Protein 5VAK (pdb70)

Structure (mmCIF, N/CA/C/O backbone):
data_5VAK
#
_entry.id   5VAK
#
_cell.length_a   229.427
_cell.length_b   49.346
_cell.length_c   54.306
_cell.angle_alpha   90.000
_cell.angle_beta   100.220
_cell.angle_gamma   90.000
#
_symmetry.space_group_name_H-M   'C 1 2 1'
#
loop_
_entity.id
_entity.type
_entity.pdbx_description
1 polymer Beta-klotho
2 polymer Nb914
3 branched 2-acetamido-2-deoxy-beta-D-glucopyranose-(1-4)-2-acetamido-2-deoxy-beta-D-glucopyranose
4 non-polymer 2-acetamido-2-deoxy-beta-D-glucopyranose
5 water water
#
loop_
_atom_site.group_PDB
_atom_site.id
_atom_site.type_symbol
_atom_site.label_atom_id
_atom_site.label_alt_id
_atom_site.label_comp_id
_atom_site.label_asym_id
_atom_site.label_entity_id
_atom_site.label_seq_id
_atom_site.pdbx_PDB_ins_code
_atom_site.Cartn_x
_atom_site.Cartn_y
_atom_site.Cartn_z
_atom_site.occupancy
_atom_site.B_iso_or_equiv
_atom_site.auth_seq_id
_atom_site.auth_comp_id
_atom_site.auth_asym_id
_atom_site.auth_atom_id
_atom_site.pdbx_PDB_model_num
ATOM 1 N N . PHE A 1 24 ? -39.533 -36.009 -14.378 1.00 34.39 53 PHE A N 1
ATOM 2 C CA . PHE A 1 24 ? -40.344 -36.837 -13.492 1.00 33.98 53 PHE A CA 1
ATOM 3 C C . PHE A 1 24 ? -39.489 -37.912 -12.822 1.00 33.17 53 PHE A C 1
ATOM 4 O O . PHE A 1 24 ? -38.366 -38.177 -13.259 1.00 31.49 53 PHE A O 1
ATOM 12 N N . SER A 1 25 ? -40.033 -38.504 -11.756 1.00 33.12 54 SER A N 1
ATOM 13 C CA . SER A 1 25 ? -39.323 -39.499 -10.954 1.00 35.78 54 SER A CA 1
ATOM 14 C C . SER A 1 25 ? -38.736 -40.596 -11.837 1.00 35.95 54 SER A C 1
ATOM 15 O O . SER A 1 25 ? -39.461 -41.258 -12.585 1.00 39.28 54 SER A O 1
ATOM 18 N N . GLY A 1 26 ? -37.408 -40.759 -11.782 1.00 31.79 55 GLY A N 1
ATOM 19 C CA . GLY A 1 26 ? -36.703 -41.757 -12.560 1.00 33.46 55 GLY A CA 1
ATOM 20 C C . GLY A 1 26 ? -36.060 -41.255 -13.842 1.00 32.76 55 GLY A C 1
ATOM 21 O O . GLY A 1 26 ? -35.159 -41.925 -14.364 1.00 32.97 55 GLY A O 1
ATOM 22 N N . ASP A 1 27 ? -36.494 -40.102 -14.368 1.00 31.92 56 ASP A N 1
ATOM 23 C CA . ASP A 1 27 ? -35.979 -39.615 -15.649 1.00 32.56 56 ASP A CA 1
ATOM 24 C C . ASP A 1 27 ? -34.492 -39.278 -15.605 1.00 29.96 56 ASP A C 1
ATOM 25 O O . ASP A 1 27 ? -33.836 -39.282 -16.656 1.00 31.67 56 ASP A O 1
ATOM 30 N N . GLY A 1 28 ? -33.946 -38.979 -14.422 1.00 31.25 57 GLY A N 1
ATOM 31 C CA . GLY A 1 28 ? -32.532 -38.655 -14.323 1.00 27.54 57 GLY A CA 1
ATOM 32 C C . GLY A 1 28 ? -31.607 -39.795 -14.698 1.00 27.97 57 GLY A C 1
ATOM 33 O O . GLY A 1 28 ? -30.441 -39.551 -15.029 1.00 29.74 57 GLY A O 1
ATOM 34 N N . ARG A 1 29 ? -32.100 -41.038 -14.655 1.00 30.32 58 ARG A N 1
ATOM 35 C CA . ARG A 1 29 ? -31.271 -42.191 -15.001 1.00 28.88 58 ARG A CA 1
ATOM 36 C C . ARG A 1 29 ? -30.677 -42.067 -16.399 1.00 34.85 58 ARG A C 1
ATOM 37 O O . ARG A 1 29 ? -29.603 -42.619 -16.670 1.00 33.62 58 ARG A O 1
ATOM 45 N N . ALA A 1 30 ? -31.347 -41.331 -17.291 1.00 34.63 59 ALA A N 1
ATOM 46 C CA . ALA A 1 30 ? -30.867 -41.169 -18.658 1.00 32.82 59 ALA A CA 1
ATOM 47 C C . ALA A 1 30 ? -29.510 -40.482 -18.736 1.00 36.83 59 ALA A C 1
ATOM 48 O O . ALA A 1 30 ? -28.812 -40.636 -19.745 1.00 38.84 59 ALA A O 1
ATOM 50 N N . ILE A 1 31 ? -29.115 -39.727 -17.704 1.00 34.64 60 ILE A N 1
ATOM 51 C CA . ILE A 1 31 ? -27.865 -38.972 -17.781 1.00 35.11 60 ILE A CA 1
ATOM 52 C C . ILE A 1 31 ? -26.665 -39.901 -17.924 1.00 33.40 60 ILE A C 1
ATOM 53 O O . ILE A 1 31 ? -25.651 -39.527 -18.530 1.00 36.42 60 ILE A O 1
ATOM 58 N N . TRP A 1 32 ? -26.754 -41.118 -17.377 1.00 33.76 61 TRP A N 1
ATOM 59 C CA . TRP A 1 32 ? -25.677 -42.097 -17.447 1.00 36.62 61 TRP A CA 1
ATOM 60 C C . TRP A 1 32 ? -25.699 -42.892 -18.757 1.00 42.80 61 TRP A C 1
ATOM 61 O O . TRP A 1 32 ? -25.153 -44.006 -18.814 1.00 44.69 61 TRP A O 1
ATOM 72 N N . SER A 1 33 ? -26.299 -42.328 -19.809 1.00 45.75 62 SER A N 1
ATOM 73 C CA . SER A 1 33 ? -26.339 -42.906 -21.160 1.00 46.08 62 SER A CA 1
ATOM 74 C C . SER A 1 33 ? -26.977 -44.288 -21.156 1.00 47.70 62 SER A C 1
ATOM 75 O O . SER A 1 33 ? -28.170 -44.428 -20.883 1.00 48.32 62 SER A O 1
ATOM 78 N N . PHE A 1 47 ? -11.984 -24.638 -22.132 1.00 44.75 76 PHE A N 1
ATOM 79 C CA . PHE A 1 47 ? -13.077 -23.767 -21.713 1.00 35.41 76 PHE A CA 1
ATOM 80 C C . PHE A 1 47 ? -13.773 -23.136 -22.893 1.00 28.00 76 PHE A C 1
ATOM 81 O O . PHE A 1 47 ? -13.287 -22.167 -23.492 1.00 28.75 76 PHE A O 1
ATOM 89 N N . LEU A 1 48 ? -14.934 -23.697 -23.214 1.00 26.64 77 LEU A N 1
ATOM 90 C CA . LEU A 1 48 ? -15.675 -23.273 -24.392 1.00 28.57 77 LEU A CA 1
ATOM 91 C C . LEU A 1 48 ? -16.394 -21.952 -24.178 1.00 25.15 77 LEU A C 1
ATOM 92 O O . LEU A 1 48 ? -16.757 -21.294 -25.159 1.00 25.77 77 LEU A O 1
ATOM 97 N N . TYR A 1 49 ? -16.614 -21.564 -22.915 1.00 22.63 78 TYR A N 1
ATOM 98 C CA . TYR A 1 49 ? -17.398 -20.394 -22.560 1.00 23.25 78 TYR A CA 1
ATOM 99 C C . TYR A 1 49 ? -16.667 -19.592 -21.502 1.00 24.17 78 TYR A C 1
ATOM 100 O O . TYR A 1 49 ? -16.079 -20.169 -20.584 1.00 25.94 78 TYR A O 1
ATOM 109 N N . ASP A 1 50 ? -16.713 -18.267 -21.624 1.00 21.91 79 ASP A N 1
ATOM 110 C CA . ASP A 1 50 ? -16.144 -17.384 -20.611 1.00 22.58 79 ASP A CA 1
ATOM 111 C C . ASP A 1 50 ? -17.206 -16.675 -19.789 1.00 24.12 79 ASP A C 1
ATOM 112 O O . ASP A 1 50 ? -17.114 -16.633 -18.555 1.00 24.69 79 ASP A O 1
ATOM 117 N N . THR A 1 51 ? -18.228 -16.128 -20.441 1.00 20.16 80 THR A N 1
ATOM 118 C CA . THR A 1 51 ? -19.109 -15.154 -19.815 1.00 21.21 80 THR A CA 1
ATOM 119 C C . THR A 1 51 ? -20.471 -15.762 -19.513 1.00 20.24 80 THR A C 1
ATOM 120 O O . THR A 1 51 ? -21.051 -16.461 -20.349 1.00 20.27 80 THR A O 1
ATOM 124 N N . PHE A 1 52 ? -20.973 -15.485 -18.309 1.00 18.46 81 PHE A N 1
ATOM 125 C CA . PHE A 1 52 ? -22.275 -15.950 -17.865 1.00 21.14 81 PHE A CA 1
ATOM 126 C C . PHE A 1 52 ? -23.393 -15.127 -18.500 1.00 21.06 81 PHE A C 1
ATOM 127 O O . PHE A 1 52 ? -23.149 -14.083 -19.121 1.00 20.94 81 PHE A O 1
ATOM 135 N N . PRO A 1 53 ? -24.646 -15.578 -18.381 1.00 20.51 82 PRO A N 1
ATOM 136 C CA . PRO A 1 53 ? -25.758 -14.768 -18.895 1.00 24.87 82 PRO A CA 1
ATOM 137 C C . PRO A 1 53 ? -25.749 -13.366 -18.305 1.00 23.44 82 PRO A C 1
ATOM 138 O O . PRO A 1 53 ? -25.284 -13.140 -17.186 1.00 20.92 82 PRO A O 1
ATOM 142 N N . LYS A 1 54 ? -26.245 -12.412 -19.088 1.00 25.74 83 LYS A N 1
ATOM 143 C CA . LYS A 1 54 ? -26.215 -11.023 -18.643 1.00 27.96 83 LYS A CA 1
ATOM 144 C C . LYS A 1 54 ? -26.931 -10.884 -17.304 1.00 22.76 83 LYS A C 1
ATOM 145 O O . LYS A 1 54 ? -28.005 -11.449 -17.096 1.00 24.19 83 LYS A O 1
ATOM 151 N N . ASN A 1 55 ? -26.285 -10.185 -16.374 1.00 23.98 84 ASN A N 1
ATOM 152 C CA . ASN A 1 55 ? -26.861 -9.902 -15.052 1.00 26.14 84 ASN A CA 1
ATOM 153 C C . ASN A 1 55 ? -27.136 -11.175 -14.237 1.00 24.64 84 ASN A C 1
ATOM 154 O O . ASN A 1 55 ? -28.031 -11.208 -13.380 1.00 26.87 84 ASN A O 1
ATOM 159 N N . PHE A 1 56 ? -26.348 -12.226 -14.484 1.00 22.80 85 PHE A N 1
ATOM 160 C CA . PHE A 1 56 ? -26.287 -13.385 -13.595 1.00 22.34 85 PHE A CA 1
ATOM 161 C C . PHE A 1 56 ? -26.112 -12.921 -12.147 1.00 19.26 85 PHE A C 1
ATOM 162 O O . PHE A 1 56 ? -25.497 -11.884 -11.881 1.00 23.13 85 PHE A O 1
ATOM 170 N N . PHE A 1 57 ? -26.668 -13.700 -11.212 1.00 18.17 86 PHE A N 1
ATOM 171 C CA . PHE A 1 57 ? -26.841 -13.318 -9.801 1.00 18.10 86 PHE A CA 1
ATOM 172 C C . PHE A 1 57 ? -25.708 -13.949 -8.985 1.00 16.78 86 PHE A C 1
ATOM 173 O O . PHE A 1 57 ? -25.756 -15.140 -8.662 1.00 18.85 86 PHE A O 1
ATOM 181 N N . TRP A 1 58 ? -24.701 -13.149 -8.635 1.00 16.44 87 TRP A N 1
ATOM 182 C CA . TRP A 1 58 ? -23.507 -13.629 -7.935 1.00 16.18 87 TRP A CA 1
ATOM 183 C C . TRP A 1 58 ? -23.613 -13.395 -6.434 1.00 17.14 87 TRP A C 1
ATOM 184 O O . TRP A 1 58 ? -23.931 -12.281 -6.002 1.00 18.64 87 TRP A O 1
ATOM 195 N N . GLY A 1 59 ? -23.287 -14.419 -5.644 1.00 16.37 88 GLY A N 1
ATOM 196 C CA . GLY A 1 59 ? -23.380 -14.263 -4.196 1.00 16.06 88 GLY A CA 1
ATOM 197 C C . GLY A 1 59 ? -22.382 -15.064 -3.386 1.00 17.50 88 GLY A C 1
ATOM 198 O O . GLY A 1 59 ? -21.449 -15.664 -3.929 1.00 18.03 88 GLY A O 1
ATOM 199 N N . ILE A 1 60 ? -22.599 -15.104 -2.070 1.00 16.05 89 ILE A N 1
ATOM 200 C CA . ILE A 1 60 ? -21.683 -15.764 -1.151 1.00 15.32 89 ILE A CA 1
ATOM 201 C C . ILE A 1 60 ? -22.483 -16.016 0.118 1.00 17.05 89 ILE A C 1
ATOM 202 O O . ILE A 1 60 ? -23.487 -15.351 0.367 1.00 16.09 89 ILE A O 1
ATOM 207 N N . GLY A 1 61 ? -22.072 -17.016 0.902 1.00 16.39 90 GLY A N 1
ATOM 208 C CA . GLY A 1 61 ? -22.893 -17.452 2.021 1.00 13.46 90 GLY A CA 1
ATOM 209 C C . GLY A 1 61 ? -22.107 -17.791 3.274 1.00 16.48 90 GLY A C 1
ATOM 210 O O . GLY A 1 61 ? -20.908 -18.073 3.239 1.00 16.36 90 GLY A O 1
ATOM 211 N N . THR A 1 62 ? -22.825 -17.746 4.395 1.00 15.20 91 THR A N 1
ATOM 212 C CA . THR A 1 62 ? -22.367 -18.251 5.690 1.00 17.88 91 THR A CA 1
ATOM 213 C C . THR A 1 62 ? -23.529 -18.938 6.392 1.00 16.08 91 THR A C 1
ATOM 214 O O . THR A 1 62 ? -24.697 -18.791 6.005 1.00 16.87 91 THR A O 1
ATOM 218 N N . GLY A 1 63 ? -23.190 -19.692 7.440 1.00 15.61 92 GLY A N 1
ATOM 219 C CA . GLY A 1 63 ? -24.164 -20.148 8.424 1.00 18.65 92 GLY A CA 1
ATOM 220 C C . GLY A 1 63 ? -23.839 -19.607 9.806 1.00 17.70 92 GLY A C 1
ATOM 221 O O . GLY A 1 63 ? -22.679 -19.385 10.145 1.00 18.14 92 GLY A O 1
ATOM 222 N N . ALA A 1 64 ? -24.884 -19.416 10.616 1.00 16.60 93 ALA A N 1
ATOM 223 C CA . ALA A 1 64 ? -24.729 -18.698 11.882 1.00 17.09 93 ALA A CA 1
ATOM 224 C C . ALA A 1 64 ? -23.771 -19.405 12.834 1.00 15.89 93 ALA A C 1
ATOM 225 O O . ALA A 1 64 ? -22.895 -18.769 13.430 1.00 17.70 93 ALA A O 1
ATOM 227 N N . LEU A 1 65 ? -23.962 -20.709 13.050 1.00 19.20 94 LEU A N 1
ATOM 228 C CA . LEU A 1 65 ? -23.090 -21.422 13.980 1.00 20.34 94 LEU A CA 1
ATOM 229 C C . LEU A 1 65 ? -21.642 -21.391 13.501 1.00 21.53 94 LEU A C 1
ATOM 230 O O . LEU A 1 65 ? -20.713 -21.351 14.316 1.00 21.34 94 LEU A O 1
ATOM 235 N N . GLN A 1 66 ? -21.427 -21.368 12.191 1.00 20.05 95 GLN A N 1
ATOM 236 C CA . GLN A 1 66 ? -20.059 -21.370 11.696 1.00 18.84 95 GLN A CA 1
ATOM 237 C C . GLN A 1 66 ? -19.325 -20.067 12.006 1.00 19.86 95 GLN A C 1
ATOM 238 O O . GLN A 1 66 ? -18.128 -20.097 12.322 1.00 19.54 95 GLN A O 1
ATOM 244 N N . VAL A 1 67 ? -20.001 -18.920 11.933 1.00 19.20 96 VAL A N 1
ATOM 245 C CA . VAL A 1 67 ? -19.296 -17.642 11.934 1.00 18.41 96 VAL A CA 1
ATOM 246 C C . VAL A 1 67 ? -19.621 -16.727 13.118 1.00 19.03 96 VAL A C 1
ATOM 247 O O . VAL A 1 67 ? -18.835 -15.809 13.389 1.00 19.13 96 VAL A O 1
ATOM 251 N N . GLU A 1 68 ? -20.739 -16.894 13.835 1.00 18.18 97 GLU A N 1
ATOM 252 C CA . GLU A 1 68 ? -21.172 -15.817 14.729 1.00 19.43 97 GLU A CA 1
ATOM 253 C C . GLU A 1 68 ? -20.352 -15.717 16.014 1.00 18.57 97 GLU A C 1
ATOM 254 O O . GLU A 1 68 ? -20.121 -14.608 16.504 1.00 19.21 97 GLU A O 1
ATOM 260 N N . GLY A 1 69 ? -19.944 -16.841 16.594 1.00 19.84 98 GLY A N 1
ATOM 261 C CA . GLY A 1 69 ? -19.373 -16.762 17.930 1.00 21.48 98 GLY A CA 1
ATOM 262 C C . GLY A 1 69 ? -20.459 -16.331 18.906 1.00 17.93 98 GLY A C 1
ATOM 263 O O . GLY A 1 69 ? -21.655 -16.460 18.640 1.00 20.44 98 GLY A O 1
ATOM 264 N N . SER A 1 70 ? -20.022 -15.801 20.048 1.00 21.72 99 SER A N 1
ATOM 265 C CA . SER A 1 70 ? -20.940 -15.217 21.035 1.00 19.53 99 SER A CA 1
ATOM 266 C C . SER A 1 70 ? -22.117 -16.146 21.342 1.00 19.13 99 SER A C 1
ATOM 267 O O . SER A 1 70 ? -23.287 -15.756 21.274 1.00 20.30 99 SER A O 1
ATOM 270 N N . TRP A 1 71 ? -21.796 -17.387 21.713 1.00 19.96 100 TRP A N 1
ATOM 271 C CA . TRP A 1 71 ? -22.792 -18.449 21.762 1.00 20.62 100 TRP A CA 1
ATOM 272 C C . TRP A 1 71 ? -23.787 -18.296 22.915 1.00 19.95 100 TRP A C 1
ATOM 273 O O . TRP A 1 71 ? -24.858 -18.907 22.868 1.00 21.89 100 TRP A O 1
ATOM 284 N N . LYS A 1 72 ? -23.474 -17.500 23.936 1.00 23.24 101 LYS A N 1
ATOM 285 C CA . LYS A 1 72 ? -24.499 -17.201 24.934 1.00 20.29 101 LYS A CA 1
ATOM 286 C C . LYS A 1 72 ? -24.522 -15.716 25.282 1.00 24.09 101 LYS A C 1
ATOM 287 O O . LYS A 1 72 ? -25.047 -15.335 26.339 1.00 24.01 101 LYS A O 1
ATOM 293 N N . LYS A 1 73 ? -24.022 -14.869 24.393 1.00 25.20 102 LYS A N 1
ATOM 294 C CA . LYS A 1 73 ? -23.958 -13.438 24.645 1.00 22.47 102 LYS A CA 1
ATOM 295 C C . LYS A 1 73 ? -25.333 -12.799 24.492 1.00 22.70 102 LYS A C 1
ATOM 296 O O . LYS A 1 73 ? -26.127 -13.194 23.634 1.00 21.61 102 LYS A O 1
ATOM 302 N N . ASP A 1 74 ? -25.619 -11.816 25.355 1.00 23.05 103 ASP A N 1
ATOM 303 C CA . ASP A 1 74 ? -26.829 -11.006 25.248 1.00 25.01 103 ASP A CA 1
ATOM 304 C C . ASP A 1 74 ? -28.090 -11.863 25.351 1.00 25.31 103 ASP A C 1
ATOM 305 O O . ASP A 1 74 ? -29.117 -11.556 24.741 1.00 32.19 103 ASP A O 1
ATOM 310 N N . GLY A 1 75 ? -28.015 -12.953 26.110 1.00 23.33 104 GLY A N 1
ATOM 311 C CA . GLY A 1 75 ? -29.167 -13.784 26.368 1.00 28.15 104 GLY A CA 1
ATOM 312 C C . GLY A 1 75 ? -29.453 -14.848 25.332 1.00 25.25 104 GLY A C 1
ATOM 313 O O . GLY A 1 75 ? -30.469 -15.543 25.455 1.00 22.60 104 GLY A O 1
ATOM 314 N N . LYS A 1 76 ? -28.599 -15.005 24.319 1.00 19.58 105 LYS A N 1
ATOM 315 C CA . LYS A 1 76 ? -28.807 -16.081 23.359 1.00 17.43 105 LYS A CA 1
ATOM 316 C C . LYS A 1 76 ? -28.913 -17.413 24.085 1.00 19.22 105 LYS A C 1
ATOM 317 O O . LYS A 1 76 ? -28.112 -17.713 24.977 1.00 21.33 105 LYS A O 1
ATOM 323 N N . GLY A 1 77 ? -29.926 -18.203 23.725 1.00 18.66 106 GLY A N 1
ATOM 324 C CA . GLY A 1 77 ? -30.096 -19.519 24.300 1.00 18.05 106 GLY A CA 1
ATOM 325 C C . GLY A 1 77 ? -29.176 -20.527 23.633 1.00 19.83 106 GLY A C 1
ATOM 326 O O . GLY A 1 77 ? -28.724 -20.320 22.502 1.00 18.66 106 GLY A O 1
ATOM 327 N N . PRO A 1 78 ? -28.874 -21.634 24.312 1.00 19.86 107 PRO A N 1
ATOM 328 C CA . PRO A 1 78 ? -27.987 -22.642 23.709 1.00 20.12 107 PRO A CA 1
ATOM 329 C C . PRO A 1 78 ? -28.689 -23.436 22.617 1.00 18.54 107 PRO A C 1
ATOM 330 O O . PRO A 1 78 ? -29.895 -23.680 22.675 1.00 18.54 107 PRO A O 1
ATOM 334 N N . SER A 1 79 ? -27.913 -23.838 21.607 1.00 20.01 108 SER A N 1
ATOM 335 C CA . SER A 1 79 ? -28.393 -24.741 20.570 1.00 20.19 108 SER A CA 1
ATOM 336 C C . SER A 1 79 ? -27.919 -26.158 20.844 1.00 19.94 108 SER A C 1
ATOM 337 O O . SER A 1 79 ? -27.084 -26.408 21.713 1.00 21.10 108 SER A O 1
ATOM 340 N N . ILE A 1 80 ? -28.436 -27.097 20.053 1.00 18.00 109 ILE A N 1
ATOM 341 C CA . ILE A 1 80 ? -27.972 -28.468 20.190 1.00 18.94 109 ILE A CA 1
ATOM 342 C C . ILE A 1 80 ? -26.496 -28.582 19.832 1.00 20.49 109 ILE A C 1
ATOM 343 O O . ILE A 1 80 ? -25.814 -29.488 20.324 1.00 22.82 109 ILE A O 1
ATOM 348 N N . TRP A 1 81 ? -25.969 -27.673 19.002 1.00 19.73 110 TRP A N 1
ATOM 349 C CA . TRP A 1 81 ? -24.546 -27.741 18.692 1.00 21.72 110 TRP A CA 1
ATOM 350 C C . TRP A 1 81 ? -23.694 -27.194 19.822 1.00 24.00 110 TRP A C 1
ATOM 351 O O . TRP A 1 81 ? -22.583 -27.685 20.036 1.00 24.30 110 TRP A O 1
ATOM 362 N N . ASP A 1 82 ? -24.182 -26.188 20.555 1.00 23.37 111 ASP A N 1
ATOM 363 C CA . ASP A 1 82 ? -23.459 -25.753 21.744 1.00 22.03 111 ASP A CA 1
ATOM 364 C C . ASP A 1 82 ? -23.256 -26.924 22.688 1.00 22.63 111 ASP A C 1
ATOM 365 O O . ASP A 1 82 ? -22.149 -27.152 23.188 1.00 29.74 111 ASP A O 1
ATOM 370 N N . HIS A 1 83 ? -24.316 -27.700 22.912 1.00 24.30 112 HIS A N 1
ATOM 371 C CA . HIS A 1 83 ? -24.238 -28.859 23.796 1.00 26.70 112 HIS A CA 1
ATOM 372 C C . HIS A 1 83 ? -23.380 -29.962 23.186 1.00 29.41 112 HIS A C 1
ATOM 373 O O . HIS A 1 83 ? -22.551 -30.568 23.873 1.00 29.27 112 HIS A O 1
ATOM 380 N N . PHE A 1 84 ? -23.550 -30.213 21.889 1.00 23.24 113 PHE A N 1
ATOM 381 C CA . PHE A 1 84 ? -22.792 -31.261 21.207 1.00 25.02 113 PHE A CA 1
ATOM 382 C C . PHE A 1 84 ? -21.294 -30.973 21.219 1.00 29.57 113 PHE A C 1
ATOM 383 O O . PHE A 1 84 ? -20.478 -31.888 21.396 1.00 30.37 113 PHE A O 1
ATOM 391 N N . ILE A 1 85 ? -20.911 -29.710 21.015 1.00 27.91 114 ILE A N 1
ATOM 392 C CA . ILE A 1 85 ? -19.491 -29.368 20.988 1.00 30.21 114 ILE A CA 1
ATOM 393 C C . ILE A 1 85 ? -18.860 -29.674 22.336 1.00 33.66 114 ILE A C 1
ATOM 394 O O . ILE A 1 85 ? -17.737 -30.186 22.411 1.00 37.93 114 ILE A O 1
ATOM 399 N N . HIS A 1 86 ? -19.592 -29.399 23.422 1.00 33.04 115 HIS A N 1
ATOM 400 C CA . HIS A 1 86 ? -19.074 -29.678 24.757 1.00 34.84 115 HIS A CA 1
ATOM 401 C C . HIS A 1 86 ? -18.947 -31.179 25.004 1.00 39.15 115 HIS A C 1
ATOM 402 O O . HIS A 1 86 ? -17.951 -31.638 25.579 1.00 43.80 115 HIS A O 1
ATOM 404 N N . THR A 1 87 ? -19.935 -31.959 24.569 1.00 37.56 116 THR A N 1
ATOM 405 C CA . THR A 1 87 ? -19.983 -33.384 24.882 1.00 37.33 116 THR A CA 1
ATOM 406 C C . THR A 1 87 ? -19.146 -34.224 23.922 1.00 46.30 116 THR A C 1
ATOM 407 O O . THR A 1 87 ? -18.353 -35.061 24.362 1.00 48.93 116 THR A O 1
ATOM 411 N N . HIS A 1 88 ? -19.309 -34.017 22.612 1.00 42.18 117 HIS A N 1
ATOM 412 C CA . HIS A 1 88 ? -18.715 -34.905 21.618 1.00 43.64 117 HIS A CA 1
ATOM 413 C C . HIS A 1 88 ? -17.426 -34.385 21.001 1.00 42.47 117 HIS A C 1
ATOM 414 O O . HIS A 1 88 ? -16.664 -35.185 20.449 1.00 51.18 117 HIS A O 1
ATOM 421 N N . LEU A 1 89 ? -17.164 -33.086 21.052 1.00 41.99 118 LEU A N 1
ATOM 422 C CA . LEU A 1 89 ? -16.025 -32.522 20.347 1.00 44.59 118 LEU A CA 1
ATOM 423 C C . LEU A 1 89 ? -14.987 -31.990 21.328 1.00 48.37 118 LEU A C 1
ATOM 424 O O . LEU A 1 89 ? -15.279 -31.707 22.494 1.00 53.61 118 LEU A O 1
ATOM 429 N N . LYS A 1 90 ? -13.759 -31.866 20.835 1.00 55.81 119 LYS A N 1
ATOM 430 C CA . LYS A 1 90 ? -12.633 -31.422 21.647 1.00 56.46 119 LYS A CA 1
ATOM 431 C C . LYS A 1 90 ? -11.498 -30.925 20.760 1.00 55.68 119 LYS A C 1
ATOM 432 O O . LYS A 1 90 ? -10.690 -31.714 20.270 1.00 59.04 119 LYS A O 1
ATOM 434 N N . GLY A 1 97 ? -14.869 -18.326 19.951 1.00 38.65 126 GLY A N 1
ATOM 435 C CA . GLY A 1 97 ? -15.330 -17.136 19.262 1.00 31.70 126 GLY A CA 1
ATOM 436 C C . GLY A 1 97 ? -15.506 -17.313 17.761 1.00 29.78 126 GLY A C 1
ATOM 437 O O . GLY A 1 97 ? -16.337 -16.652 17.157 1.00 23.93 126 GLY A O 1
ATOM 438 N N . SER A 1 98 ? -14.699 -18.187 17.163 1.00 31.22 127 SER A N 1
ATOM 439 C CA . SER A 1 98 ? -14.751 -18.463 15.726 1.00 31.79 127 SER A CA 1
ATOM 440 C C . SER A 1 98 ? -14.528 -17.132 15.015 1.00 25.65 127 SER A C 1
ATOM 441 O O . SER A 1 98 ? -13.670 -16.344 15.452 1.00 27.34 127 SER A O 1
ATOM 444 N N . SER A 1 99 ? -15.294 -16.821 13.981 1.00 26.30 128 SER A N 1
ATOM 445 C CA . SER A 1 99 ? -15.145 -15.603 13.208 1.00 24.33 128 SER A CA 1
ATOM 446 C C . SER A 1 99 ? -15.597 -14.370 13.971 1.00 22.38 128 SER A C 1
ATOM 447 O O . SER A 1 99 ? -15.303 -13.254 13.536 1.00 22.57 128 SER A O 1
ATOM 450 N N . ASP A 1 100 ? -16.343 -14.542 15.066 1.00 22.42 129 ASP A N 1
ATOM 451 C CA . ASP A 1 100 ? -16.862 -13.407 15.842 1.00 21.07 129 ASP A CA 1
ATOM 452 C C . ASP A 1 100 ? -17.691 -12.456 14.979 1.00 22.11 129 ASP A C 1
ATOM 453 O O . ASP A 1 100 ? -17.664 -11.241 15.176 1.00 22.15 129 ASP A O 1
ATOM 458 N N . SER A 1 101 ? -18.480 -13.007 14.044 1.00 18.82 130 SER A N 1
ATOM 459 C CA . SER A 1 101 ? -19.315 -12.144 13.213 1.00 20.59 130 SER A CA 1
ATOM 460 C C . SER A 1 101 ? -20.349 -11.370 14.030 1.00 20.90 130 SER A C 1
ATOM 461 O O . SER A 1 101 ? -20.757 -10.276 13.624 1.00 20.70 130 SER A O 1
ATOM 464 N N . TYR A 1 102 ? -20.773 -11.903 15.182 1.00 19.06 131 TYR A N 1
ATOM 465 C CA . TYR A 1 102 ? -21.766 -11.197 15.988 1.00 22.85 131 TYR A CA 1
ATOM 466 C C . TYR A 1 102 ? -21.248 -9.848 16.463 1.00 23.06 131 TYR A C 1
ATOM 467 O O . TYR A 1 102 ? -22.027 -8.890 16.558 1.00 21.67 131 TYR A O 1
ATOM 476 N N . ILE A 1 103 ? -19.950 -9.751 16.768 1.00 21.14 132 ILE A N 1
ATOM 477 C CA . ILE A 1 103 ? -19.386 -8.500 17.267 1.00 23.86 132 ILE A CA 1
ATOM 478 C C . ILE A 1 103 ? -18.642 -7.712 16.197 1.00 25.11 132 ILE A C 1
ATOM 479 O O . ILE A 1 103 ? -18.292 -6.544 16.439 1.00 23.57 132 ILE A O 1
ATOM 484 N N . PHE A 1 104 ? -18.443 -8.280 15.006 1.00 25.37 133 PHE A N 1
ATOM 485 C CA . PHE A 1 104 ? -17.679 -7.616 13.954 1.00 24.70 133 PHE A CA 1
ATOM 486 C C . PHE A 1 104 ? -18.492 -7.423 12.675 1.00 25.66 133 PHE A C 1
ATOM 487 O O . PHE A 1 104 ? -17.976 -7.644 11.569 1.00 25.11 133 PHE A O 1
ATOM 495 N N . LEU A 1 105 ? -19.744 -6.977 12.812 1.00 25.50 134 LEU A N 1
ATOM 496 C CA . LEU A 1 105 ? -20.609 -6.795 11.645 1.00 26.60 134 LEU A CA 1
ATOM 497 C C . LEU A 1 105 ? -19.944 -5.939 10.570 1.00 27.19 134 LEU A C 1
ATOM 498 O O . LEU A 1 105 ? -19.951 -6.304 9.385 1.00 26.14 134 LEU A O 1
ATOM 503 N N . GLU A 1 106 ? -19.363 -4.792 10.960 1.00 25.39 135 GLU A N 1
ATOM 504 C CA . GLU A 1 106 ? -18.763 -3.893 9.971 1.00 28.11 135 GLU A CA 1
ATOM 505 C C . GLU A 1 106 ? -17.636 -4.567 9.199 1.00 25.62 135 GLU A C 1
ATOM 506 O O . GLU A 1 106 ? -17.389 -4.217 8.035 1.00 26.45 135 GLU A O 1
ATOM 512 N N . LYS A 1 107 ? -16.938 -5.525 9.821 1.00 23.48 136 LYS A N 1
ATOM 513 C CA . LYS A 1 107 ? -15.866 -6.217 9.102 1.00 20.98 136 LYS A CA 1
ATOM 514 C C . LYS A 1 107 ? -16.423 -7.174 8.054 1.00 24.23 136 LYS A C 1
ATOM 515 O O . LYS A 1 107 ? -15.832 -7.337 6.972 1.00 22.18 136 LYS A O 1
ATOM 521 N N . ASP A 1 108 ? -17.537 -7.844 8.360 1.00 22.35 137 ASP A N 1
ATOM 522 C CA . ASP A 1 108 ? -18.172 -8.692 7.354 1.00 23.08 137 ASP A CA 1
ATOM 523 C C . ASP A 1 108 ? -18.679 -7.860 6.192 1.00 24.06 137 ASP A C 1
ATOM 524 O O . ASP A 1 108 ? -18.549 -8.260 5.026 1.00 20.12 137 ASP A O 1
ATOM 529 N N . LEU A 1 109 ? -19.277 -6.702 6.494 1.00 19.20 138 LEU A N 1
ATOM 530 C CA . LEU A 1 109 ? -19.795 -5.837 5.439 1.00 21.94 138 LEU A CA 1
ATOM 531 C C . LEU A 1 109 ? -18.680 -5.357 4.521 1.00 23.08 138 LEU A C 1
ATOM 532 O O . LEU A 1 109 ? -18.864 -5.271 3.301 1.00 23.64 138 LEU A O 1
ATOM 537 N N . SER A 1 110 ? -17.523 -5.021 5.094 1.00 21.49 139 SER A N 1
ATOM 538 C CA . SER A 1 110 ? -16.389 -4.596 4.276 1.00 23.17 139 SER A CA 1
ATOM 539 C C . SER A 1 110 ? -15.906 -5.718 3.372 1.00 23.69 139 SER A C 1
ATOM 540 O O . SER A 1 110 ? -15.499 -5.471 2.229 1.00 21.48 139 SER A O 1
ATOM 543 N N . ALA A 1 111 ? -15.911 -6.956 3.874 1.00 20.87 140 ALA A N 1
ATOM 544 C CA . ALA A 1 111 ? -15.544 -8.086 3.022 1.00 20.42 140 ALA A CA 1
ATOM 545 C C . ALA A 1 111 ? -16.535 -8.256 1.876 1.00 21.67 140 ALA A C 1
ATOM 546 O O . ALA A 1 111 ? -16.133 -8.503 0.729 1.00 20.26 140 ALA A O 1
ATOM 548 N N . LEU A 1 112 ? -17.837 -8.133 2.164 1.00 19.38 141 LEU A N 1
ATOM 549 C CA . LEU A 1 112 ? -18.843 -8.215 1.103 1.00 20.18 141 LEU A CA 1
ATOM 550 C C . LEU A 1 112 ? -18.638 -7.125 0.059 1.00 22.50 141 LEU A C 1
ATOM 551 O O . LEU A 1 112 ? -18.746 -7.381 -1.146 1.00 21.10 141 LEU A O 1
ATOM 556 N N . ASP A 1 113 ? -18.346 -5.901 0.505 1.00 22.61 142 ASP A N 1
ATOM 557 C CA . ASP A 1 113 ? -18.096 -4.801 -0.424 1.00 21.97 142 ASP A CA 1
ATOM 558 C C . ASP A 1 113 ? -16.883 -5.079 -1.296 1.00 22.51 142 ASP A C 1
ATOM 559 O O . ASP A 1 113 ? -16.892 -4.769 -2.495 1.00 23.80 142 ASP A O 1
ATOM 564 N N . PHE A 1 114 ? -15.831 -5.660 -0.713 1.00 19.30 143 PHE A N 1
ATOM 565 C CA . PHE A 1 114 ? -14.632 -5.964 -1.494 1.00 21.68 143 PHE A CA 1
ATOM 566 C C . PHE A 1 114 ? -14.942 -6.934 -2.633 1.00 23.28 143 PHE A C 1
ATOM 567 O O . PHE A 1 114 ? -14.474 -6.740 -3.761 1.00 22.86 143 PHE A O 1
ATOM 575 N N . ILE A 1 115 ? -15.722 -7.988 -2.353 1.00 21.63 144 ILE A N 1
ATOM 576 C CA . ILE A 1 115 ? -16.065 -8.982 -3.377 1.00 21.68 144 ILE A CA 1
ATOM 577 C C . ILE A 1 115 ? -17.007 -8.399 -4.421 1.00 21.21 144 ILE A C 1
ATOM 578 O O . ILE A 1 115 ? -16.960 -8.775 -5.601 1.00 23.45 144 ILE A O 1
ATOM 583 N N . GLY A 1 116 ? -17.912 -7.516 -4.003 1.00 20.65 145 GLY A N 1
ATOM 584 C CA . GLY A 1 116 ? -18.903 -6.975 -4.916 1.00 21.00 145 GLY A CA 1
ATOM 585 C C . GLY A 1 116 ? -20.084 -7.879 -5.218 1.00 23.46 145 GLY A C 1
ATOM 586 O O . GLY A 1 116 ? -20.649 -7.800 -6.316 1.00 21.53 145 GLY A O 1
ATOM 587 N N . VAL A 1 117 ? -20.482 -8.737 -4.273 1.00 20.11 146 VAL A N 1
ATOM 588 C CA . VAL A 1 117 ? -21.598 -9.652 -4.502 1.00 21.06 146 VAL A CA 1
ATOM 589 C C . VAL A 1 117 ? -22.897 -8.882 -4.700 1.00 23.86 146 VAL A C 1
ATOM 590 O O . VAL A 1 117 ? -23.079 -7.763 -4.195 1.00 23.90 146 VAL A O 1
ATOM 594 N N . SER A 1 118 ? -23.818 -9.497 -5.436 1.00 20.09 147 SER A N 1
ATOM 595 C CA . SER A 1 118 ? -25.186 -9.008 -5.551 1.00 20.51 147 SER A CA 1
ATOM 596 C C . SER A 1 118 ? -26.104 -9.568 -4.474 1.00 20.69 147 SER A C 1
ATOM 597 O O . SER A 1 118 ? -27.183 -9.012 -4.252 1.00 20.45 147 SER A O 1
ATOM 600 N N . PHE A 1 119 ? -25.721 -10.660 -3.820 1.00 19.73 148 PHE A N 1
ATOM 601 C CA . PHE A 1 119 ? -26.515 -11.149 -2.705 1.00 16.55 148 PHE A CA 1
ATOM 602 C C . PHE A 1 119 ? -25.611 -11.772 -1.648 1.00 18.30 148 PHE A C 1
ATOM 603 O O . PHE A 1 119 ? -24.488 -12.196 -1.924 1.00 18.13 148 PHE A O 1
ATOM 611 N N . TYR A 1 120 ? -26.132 -11.817 -0.418 1.00 17.72 149 TYR A N 1
ATOM 612 C CA . TYR A 1 120 ? -25.458 -12.437 0.717 1.00 19.15 149 TYR A CA 1
ATOM 613 C C . TYR A 1 120 ? -26.438 -13.397 1.358 1.00 18.36 149 TYR A C 1
ATOM 614 O O . TYR A 1 120 ? -27.504 -12.970 1.830 1.00 18.73 149 TYR A O 1
ATOM 623 N N . GLN A 1 121 ? -26.094 -14.688 1.355 1.00 17.66 150 GLN A N 1
ATOM 624 C CA . GLN A 1 121 ? -26.864 -15.682 2.091 1.00 17.72 150 GLN A CA 1
ATOM 625 C C . GLN A 1 121 ? -26.295 -15.840 3.494 1.00 17.31 150 GLN A C 1
ATOM 626 O O . GLN A 1 121 ? -25.104 -16.112 3.664 1.00 16.47 150 GLN A O 1
ATOM 632 N N . PHE A 1 122 ? -27.155 -15.697 4.499 1.00 17.20 151 PHE A N 1
ATOM 633 C CA . PHE A 1 122 ? -26.757 -15.937 5.877 1.00 17.51 151 PHE A CA 1
ATOM 634 C C . PHE A 1 122 ? -27.926 -16.599 6.588 1.00 17.38 151 PHE A C 1
ATOM 635 O O . PHE A 1 122 ? -29.052 -16.625 6.084 1.00 18.83 151 PHE A O 1
ATOM 643 N N . SER A 1 123 ? -27.674 -17.155 7.760 1.00 14.92 152 SER A N 1
ATOM 644 C CA . SER A 1 123 ? -28.776 -17.751 8.497 1.00 13.97 152 SER A CA 1
ATOM 645 C C . SER A 1 123 ? -29.001 -17.013 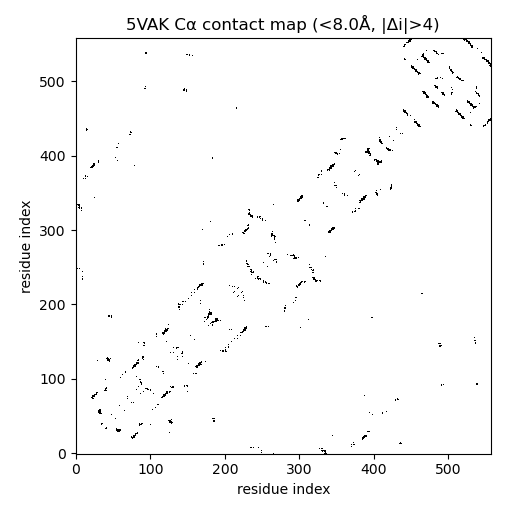9.806 1.00 18.54 152 SER A C 1
ATOM 646 O O . SER A 1 123 ? -28.089 -16.398 10.372 1.00 17.78 152 SER A O 1
ATOM 649 N N . ILE A 1 124 ? -30.239 -17.084 10.270 1.00 16.35 153 ILE A N 1
ATOM 650 C CA . ILE A 1 124 ? -30.618 -16.562 11.572 1.00 14.78 153 ILE A CA 1
ATOM 651 C C . ILE A 1 124 ? -30.473 -17.690 12.571 1.00 16.15 153 ILE A C 1
ATOM 652 O O . ILE A 1 124 ? -30.965 -18.795 12.331 1.00 18.05 153 ILE A O 1
ATOM 657 N N . SER A 1 125 ? -29.777 -17.430 13.677 1.00 18.26 154 SER A N 1
ATOM 658 C CA . SER A 1 125 ? -29.728 -18.384 14.780 1.00 16.97 154 SER A CA 1
ATOM 659 C C . SER A 1 125 ? -31.049 -18.315 15.541 1.00 18.39 154 SER A C 1
ATOM 660 O O . SER A 1 125 ? -31.316 -17.341 16.257 1.00 19.20 154 SER A O 1
ATOM 663 N N . TRP A 1 126 ? -31.876 -19.342 15.377 1.00 16.74 155 TRP A N 1
ATOM 664 C CA . TRP A 1 126 ? -33.146 -19.417 16.096 1.00 17.29 155 TRP A CA 1
ATOM 665 C C . TRP A 1 126 ? -32.990 -19.155 17.592 1.00 17.45 155 TRP A C 1
ATOM 666 O O . TRP A 1 126 ? -33.702 -18.283 18.115 1.00 17.76 155 TRP A O 1
ATOM 677 N N . PRO A 1 127 ? -32.083 -19.814 18.323 1.00 17.67 156 PRO A N 1
ATOM 678 C CA . PRO A 1 127 ? -31.982 -19.540 19.773 1.00 17.80 156 PRO A CA 1
ATOM 679 C C . PRO A 1 127 ? -31.341 -18.195 20.102 1.00 19.69 156 PRO A C 1
ATOM 680 O O . PRO A 1 127 ? -31.428 -17.760 21.254 1.00 18.85 156 PRO A O 1
ATOM 684 N N . ARG A 1 128 ? -30.724 -17.496 19.140 1.00 16.62 157 ARG A N 1
ATOM 685 C CA . ARG A 1 128 ? -30.347 -16.111 19.407 1.00 18.86 157 ARG A CA 1
ATOM 686 C C . ARG A 1 128 ? -31.565 -15.202 19.399 1.00 19.66 157 ARG A C 1
ATOM 687 O O . ARG A 1 128 ? -31.619 -14.229 20.156 1.00 22.25 157 ARG A O 1
ATOM 695 N N . LEU A 1 129 ? -32.552 -15.507 18.564 1.00 18.75 158 LEU A N 1
ATOM 696 C CA . LEU A 1 129 ? -33.764 -14.708 18.507 1.00 18.01 158 LEU A CA 1
ATOM 697 C C . LEU A 1 129 ? -34.789 -15.139 19.552 1.00 19.16 158 LEU A C 1
ATOM 698 O O . LEU A 1 129 ? -35.380 -14.289 20.230 1.00 20.67 158 LEU A O 1
ATOM 703 N N . PHE A 1 130 ? -35.008 -16.445 19.699 1.00 17.56 159 PHE A N 1
ATOM 704 C CA . PHE A 1 130 ? -35.981 -16.993 20.646 1.00 18.82 159 PHE A CA 1
ATOM 705 C C . PHE A 1 130 ? -35.230 -18.020 21.475 1.00 17.92 159 PHE A C 1
ATOM 706 O O . PHE A 1 130 ? -35.110 -19.188 21.087 1.00 16.63 159 PHE A O 1
ATOM 714 N N . PRO A 1 131 ? -34.691 -17.609 22.621 1.00 18.89 160 PRO A N 1
ATOM 715 C CA . PRO A 1 131 ? -33.729 -18.471 23.336 1.00 20.82 160 PRO A CA 1
ATOM 716 C C . PRO A 1 131 ? -34.280 -19.817 23.757 1.00 21.82 160 PRO A C 1
ATOM 717 O O . PRO A 1 131 ? -33.501 -20.766 23.905 1.00 23.27 160 PRO A O 1
ATOM 721 N N . ASP A 1 132 ? -35.596 -19.939 23.941 1.00 17.87 161 ASP A N 1
ATOM 722 C CA . ASP A 1 132 ? -36.228 -21.211 24.271 1.00 20.44 161 ASP A CA 1
ATOM 723 C C . ASP A 1 132 ? -36.992 -21.805 23.084 1.00 22.50 161 ASP A C 1
ATOM 724 O O . ASP A 1 132 ? -37.748 -22.772 23.263 1.00 23.23 161 ASP A O 1
ATOM 729 N N . GLY A 1 133 ? -36.805 -21.257 21.886 1.00 18.47 162 GLY A N 1
ATOM 730 C CA . GLY A 1 133 ? -37.415 -21.786 20.655 1.00 18.06 162 GLY A CA 1
ATOM 731 C C . GLY A 1 133 ? -38.861 -21.342 20.486 1.00 22.01 162 GLY A C 1
ATOM 732 O O . GLY A 1 133 ? -39.256 -20.905 19.403 1.00 21.10 162 GLY A O 1
ATOM 733 N N . ILE A 1 134 ? -39.657 -21.420 21.550 1.00 21.03 163 ILE A N 1
ATOM 734 C CA . ILE A 1 134 ? -41.014 -20.886 21.498 1.00 18.71 163 ILE A CA 1
ATOM 735 C C . ILE A 1 134 ? -40.969 -19.370 21.335 1.00 18.25 163 ILE A C 1
ATOM 736 O O . ILE A 1 134 ? -39.993 -18.708 21.709 1.00 18.54 163 ILE A O 1
ATOM 741 N N . VAL A 1 135 ? -42.035 -18.805 20.753 1.00 18.67 164 VAL A N 1
ATOM 742 C CA . VAL A 1 135 ? -42.027 -17.383 20.427 1.00 17.90 164 VAL A CA 1
ATOM 743 C C . VAL A 1 135 ? -42.600 -16.563 21.579 1.00 22.78 164 VAL A C 1
ATOM 744 O O . VAL A 1 135 ? -43.513 -15.748 21.391 1.00 20.76 164 VAL A O 1
ATOM 748 N N . THR A 1 136 ? -42.062 -16.767 22.777 1.00 19.92 165 THR A N 1
ATOM 749 C CA . THR A 1 136 ? -42.214 -15.787 23.846 1.00 22.07 165 THR A CA 1
ATOM 750 C C . THR A 1 136 ? -41.303 -14.597 23.511 1.00 21.78 165 THR A C 1
ATOM 751 O O . THR A 1 136 ? -40.768 -14.492 22.405 1.00 21.64 165 THR A O 1
ATOM 755 N N . VAL A 1 137 ? -41.089 -13.693 24.475 1.00 23.33 166 VAL A N 1
ATOM 756 C CA . VAL A 1 137 ? -40.474 -12.399 24.172 1.00 21.57 166 VAL A CA 1
ATOM 757 C C . VAL A 1 137 ? -39.157 -12.577 23.425 1.00 21.58 166 VAL A C 1
ATOM 758 O O . VAL A 1 137 ? -38.263 -13.319 23.850 1.00 22.85 166 VAL A O 1
ATOM 762 N N . ALA A 1 138 ? -39.035 -11.881 22.306 1.00 20.16 167 ALA A N 1
ATOM 763 C CA . ALA A 1 138 ? -37.837 -12.012 21.491 1.00 20.95 167 ALA A CA 1
ATOM 764 C C . ALA A 1 138 ? -36.641 -11.399 22.212 1.00 24.21 167 ALA A C 1
ATOM 765 O O . ALA A 1 138 ? -36.770 -10.435 22.972 1.00 21.83 167 ALA A O 1
ATOM 767 N N . ASN A 1 139 ? -35.469 -11.985 21.980 1.00 21.08 168 ASN A N 1
ATOM 768 C CA . ASN A 1 139 ? -34.218 -11.442 22.502 1.00 20.65 168 ASN A CA 1
ATOM 769 C C . ASN A 1 139 ? -33.885 -10.161 21.748 1.00 24.23 168 ASN A C 1
ATOM 770 O O . ASN A 1 139 ? -33.527 -10.204 20.564 1.00 22.71 168 ASN A O 1
ATOM 775 N N . ALA A 1 140 ? -34.002 -9.016 22.432 1.00 22.87 169 ALA A N 1
ATOM 776 C CA . ALA A 1 140 ? -33.936 -7.732 21.736 1.00 23.17 169 ALA A CA 1
ATOM 777 C C . ALA A 1 140 ? -32.580 -7.502 21.081 1.00 21.44 169 ALA A C 1
ATOM 778 O O . ALA A 1 140 ? -32.508 -6.886 20.016 1.00 23.32 169 ALA A O 1
ATOM 780 N N . LYS A 1 141 ? -31.491 -7.929 21.729 1.00 22.04 170 LYS A N 1
ATOM 781 C CA . LYS A 1 141 ? -30.182 -7.748 21.111 1.00 24.42 170 LYS A CA 1
ATOM 782 C C . LYS A 1 141 ? -30.011 -8.677 19.922 1.00 24.35 170 LYS A C 1
ATOM 783 O O . LYS A 1 141 ? -29.358 -8.304 18.938 1.00 23.90 170 LYS A O 1
ATOM 789 N N . GLY A 1 142 ? -30.583 -9.882 19.996 1.00 23.20 171 GLY A N 1
ATOM 790 C CA . GLY A 1 142 ? -30.584 -10.758 18.829 1.00 22.14 171 GLY A CA 1
ATOM 791 C C . GLY A 1 142 ? -31.353 -10.156 17.668 1.00 22.47 171 GLY A C 1
ATOM 792 O O . GLY A 1 142 ? -30.881 -10.158 16.529 1.00 23.76 171 GLY A O 1
ATOM 793 N N . LEU A 1 143 ? -32.539 -9.610 17.947 1.00 21.13 172 LEU A N 1
ATOM 794 C CA .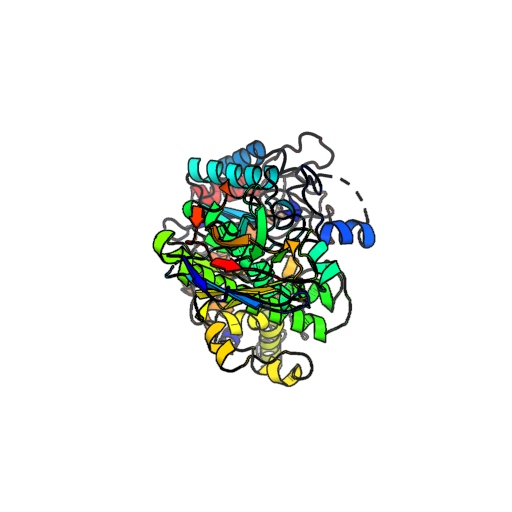 LEU A 1 143 ? -33.310 -8.931 16.908 1.00 20.84 172 LEU A CA 1
ATOM 795 C C . LEU A 1 143 ? -32.532 -7.762 16.317 1.00 23.51 172 LEU A C 1
ATOM 796 O O . LEU A 1 143 ? -32.496 -7.582 15.091 1.00 23.00 172 LEU A O 1
ATOM 801 N N . GLN A 1 144 ? -31.898 -6.961 17.176 1.00 19.94 173 GLN A N 1
ATOM 802 C CA . GLN A 1 144 ? -31.131 -5.812 16.707 1.00 22.72 173 GLN A CA 1
ATOM 803 C C . GLN A 1 144 ? -29.992 -6.232 15.783 1.00 21.52 173 GLN A C 1
ATOM 804 O O . GLN A 1 144 ? -29.727 -5.566 14.778 1.00 21.80 173 GLN A O 1
ATOM 810 N N . TYR A 1 145 ? -29.314 -7.334 16.099 1.00 20.45 174 TYR A N 1
ATOM 811 C CA . TYR A 1 145 ? -28.209 -7.774 15.256 1.00 22.68 174 TYR A CA 1
ATOM 812 C C . TYR A 1 145 ? -28.689 -8.088 13.844 1.00 21.96 174 TYR A C 1
ATOM 813 O O . TYR A 1 145 ? -28.153 -7.559 12.863 1.00 20.85 174 TYR A O 1
ATOM 822 N N . TYR A 1 146 ? -29.706 -8.949 13.719 1.00 20.35 175 TYR A N 1
ATOM 823 C CA . TYR A 1 146 ? -30.169 -9.323 12.384 1.00 20.99 175 TYR A CA 1
ATOM 824 C C . TYR A 1 146 ? -30.805 -8.147 11.670 1.00 20.32 175 TYR A C 1
ATOM 825 O O . TYR A 1 146 ? -30.631 -8.002 10.459 1.00 20.49 175 TYR A O 1
ATOM 834 N N . SER A 1 147 ? -31.501 -7.271 12.405 1.00 18.90 176 SER A N 1
ATOM 835 C CA . SER A 1 147 ? -32.111 -6.113 11.763 1.00 22.77 176 SER A CA 1
ATOM 836 C C . SER A 1 147 ? -31.049 -5.151 11.233 1.00 21.60 176 SER A C 1
ATOM 837 O O . SER A 1 147 ? -31.197 -4.590 10.137 1.00 23.29 176 SER A O 1
ATOM 840 N N . THR A 1 148 ? -29.972 -4.950 11.999 1.00 20.32 177 THR A N 1
ATOM 841 C CA . THR A 1 148 ? -28.902 -4.052 11.577 1.00 23.12 177 THR A CA 1
ATOM 842 C C . THR A 1 148 ? -28.155 -4.629 10.384 1.00 20.95 177 THR A C 1
ATOM 843 O O . THR A 1 148 ? -27.803 -3.898 9.455 1.00 21.79 177 THR A O 1
ATOM 847 N N . LEU A 1 149 ? -27.937 -5.945 10.379 1.00 19.77 178 LEU A N 1
ATOM 848 C CA . LEU A 1 149 ? -27.317 -6.583 9.219 1.00 20.40 178 LEU A CA 1
ATOM 849 C C . LEU A 1 149 ? -28.167 -6.389 7.968 1.00 20.83 178 LEU A C 1
ATOM 850 O O . LEU A 1 149 ? -27.657 -5.992 6.911 1.00 20.37 178 LEU A O 1
ATOM 855 N N . LEU A 1 150 ? -29.467 -6.671 8.069 1.00 20.00 179 LEU A N 1
ATOM 856 C CA . LEU A 1 150 ? -30.363 -6.500 6.926 1.00 18.93 179 LEU A CA 1
ATOM 857 C C . LEU A 1 150 ? -30.401 -5.052 6.454 1.00 21.95 179 LEU A C 1
ATOM 858 O O . LEU A 1 150 ? -30.380 -4.788 5.248 1.00 21.19 179 LEU A O 1
ATOM 863 N N . ASP A 1 151 ? -30.485 -4.100 7.390 1.00 21.01 180 ASP A N 1
ATOM 864 C CA . ASP A 1 151 ? -30.442 -2.689 7.012 1.00 19.85 180 ASP A CA 1
ATOM 865 C C . ASP A 1 151 ? -29.177 -2.372 6.229 1.00 21.97 180 ASP A C 1
ATOM 866 O O . ASP A 1 151 ? -29.218 -1.638 5.233 1.00 22.74 180 ASP A O 1
ATOM 871 N N . ALA A 1 152 ? -28.042 -2.906 6.679 1.00 20.76 181 ALA A N 1
ATOM 872 C CA . ALA A 1 152 ? -26.769 -2.609 6.030 1.00 20.98 181 ALA A CA 1
ATOM 873 C C . ALA A 1 152 ? -26.712 -3.194 4.625 1.00 26.47 181 ALA A C 1
ATOM 874 O O . ALA A 1 152 ? -26.130 -2.579 3.718 1.00 22.10 181 ALA A O 1
ATOM 876 N N . LEU A 1 153 ? -27.297 -4.384 4.431 1.00 22.20 182 LEU A N 1
ATOM 877 C CA . LEU A 1 153 ? -27.361 -4.979 3.097 1.00 21.37 182 LEU A CA 1
ATOM 878 C C . LEU A 1 153 ? -28.277 -4.175 2.184 1.00 22.47 182 LEU A C 1
ATOM 879 O O . LEU A 1 153 ? -27.917 -3.874 1.041 1.00 23.46 182 LEU A O 1
ATOM 884 N N . VAL A 1 154 ? -29.465 -3.813 2.679 1.00 21.86 183 VAL A N 1
ATOM 885 C CA . VAL A 1 154 ? -30.412 -3.035 1.883 1.00 22.09 183 VAL A CA 1
ATOM 886 C C . VAL A 1 154 ? -29.789 -1.708 1.470 1.00 24.53 183 VAL A C 1
ATOM 887 O O . VAL A 1 154 ? -29.926 -1.266 0.323 1.00 24.01 183 VAL A O 1
ATOM 891 N N . LEU A 1 155 ? -29.080 -1.066 2.400 1.00 24.41 184 LEU A N 1
ATOM 892 C CA . LEU A 1 155 ? -28.370 0.174 2.109 1.00 27.35 184 LEU A CA 1
ATOM 893 C C . LEU A 1 155 ? -27.389 0.003 0.952 1.00 27.68 184 LEU A C 1
ATOM 894 O O . LEU A 1 155 ? -27.200 0.929 0.154 1.00 28.02 184 LEU A O 1
ATOM 899 N N . ARG A 1 156 ? -26.759 -1.164 0.850 1.00 24.34 185 ARG A N 1
ATOM 900 C CA . ARG A 1 156 ? -25.778 -1.458 -0.188 1.00 24.91 185 ARG A CA 1
ATOM 901 C C . ARG A 1 156 ? -26.399 -2.028 -1.454 1.00 24.92 185 ARG A C 1
ATOM 902 O O . ARG A 1 156 ? -25.659 -2.321 -2.406 1.00 22.43 185 ARG A O 1
ATOM 910 N N . ASN A 1 157 ? -27.725 -2.205 -1.482 1.00 23.67 186 ASN A N 1
ATOM 911 C CA . ASN A 1 157 ? -28.409 -2.882 -2.585 1.00 24.05 186 ASN A CA 1
ATOM 912 C C . ASN A 1 157 ? -27.827 -4.275 -2.809 1.00 25.17 186 ASN A C 1
ATOM 913 O O . ASN A 1 157 ? -27.638 -4.720 -3.947 1.00 25.85 186 ASN A O 1
ATOM 918 N N . ILE A 1 158 ? -27.482 -4.939 -1.712 1.00 22.06 187 ILE A N 1
ATOM 919 C CA . ILE A 1 158 ? -27.147 -6.359 -1.709 1.00 21.35 187 ILE A CA 1
ATOM 920 C C . ILE A 1 158 ? -28.398 -7.100 -1.262 1.00 20.50 187 ILE A C 1
ATOM 921 O O . ILE A 1 158 ? -28.986 -6.752 -0.235 1.00 22.51 187 ILE A O 1
ATOM 926 N N . GLU A 1 159 ? -28.838 -8.079 -2.052 1.00 20.06 188 GLU A N 1
ATOM 927 C CA . GLU A 1 159 ? -30.048 -8.814 -1.694 1.00 22.08 188 GLU A CA 1
ATOM 928 C C . GLU A 1 159 ? -29.749 -9.809 -0.578 1.00 18.16 188 GLU A C 1
ATOM 929 O O . GLU A 1 159 ? -28.856 -10.647 -0.723 1.00 19.42 188 GLU A O 1
ATOM 935 N N . PRO A 1 160 ? -30.477 -9.767 0.532 1.00 17.96 189 PRO A N 1
ATOM 936 C CA . PRO A 1 160 ? -30.344 -10.841 1.520 1.00 17.65 189 PRO A CA 1
ATOM 937 C C . PRO A 1 160 ? -31.006 -12.115 1.017 1.00 20.56 189 PRO A C 1
ATOM 938 O O . PRO A 1 160 ? -32.094 -12.084 0.434 1.00 21.26 189 PRO A O 1
ATOM 942 N N . ILE A 1 161 ? -30.362 -13.248 1.272 1.00 17.78 190 ILE A N 1
ATOM 943 C CA . ILE A 1 161 ? -31.021 -14.548 1.166 1.00 17.46 190 ILE A CA 1
ATOM 944 C C . ILE A 1 161 ? -30.934 -15.155 2.556 1.00 17.37 190 ILE A C 1
ATOM 945 O O . ILE A 1 161 ? -29.833 -15.454 3.029 1.00 17.75 190 ILE A O 1
ATOM 950 N N . VAL A 1 162 ? -32.067 -15.291 3.238 1.00 17.82 191 VAL A N 1
ATOM 951 C CA . VAL A 1 162 ? -32.051 -15.625 4.664 1.00 17.46 191 VAL A CA 1
ATOM 952 C C . VAL A 1 162 ? -32.499 -17.063 4.865 1.00 15.73 191 VAL A C 1
ATOM 953 O O . VAL A 1 162 ? -33.592 -17.453 4.442 1.00 16.33 191 VAL A O 1
ATOM 957 N N . THR A 1 163 ? -31.658 -17.836 5.541 1.00 17.37 192 THR A N 1
ATOM 958 C CA . THR A 1 163 ? -31.929 -19.222 5.887 1.00 15.66 192 THR A CA 1
ATOM 959 C C . THR A 1 163 ? -32.431 -19.272 7.324 1.00 17.67 192 THR A C 1
ATOM 960 O O . THR A 1 163 ? -31.754 -18.797 8.242 1.00 17.79 192 THR A O 1
ATOM 964 N N . LEU A 1 164 ? -33.620 -19.830 7.517 1.00 17.70 193 LEU A N 1
ATOM 965 C CA . LEU A 1 164 ? -34.190 -19.871 8.860 1.00 16.50 193 LEU A CA 1
ATOM 966 C C . LEU A 1 164 ? -33.500 -20.894 9.749 1.00 19.77 193 LEU A C 1
ATOM 967 O O . LEU A 1 164 ? -33.391 -20.683 10.961 1.00 17.51 193 LEU A O 1
ATOM 972 N N . TYR A 1 165 ? -33.063 -22.026 9.196 1.00 17.04 194 TYR A N 1
ATOM 973 C CA . TYR A 1 165 ? -32.567 -23.116 10.038 1.00 17.53 194 TYR A CA 1
ATOM 974 C C . TYR A 1 165 ? -31.307 -23.692 9.418 1.00 20.96 194 TYR A C 1
ATOM 975 O O . TYR A 1 165 ? -31.390 -24.386 8.405 1.00 18.13 194 TYR A O 1
ATOM 984 N N . HIS A 1 166 ? -30.159 -23.442 10.048 1.00 19.03 195 HIS A N 1
ATOM 985 C CA . HIS A 1 166 ? -28.913 -24.044 9.587 1.00 18.09 195 HIS A CA 1
ATOM 986 C C . HIS A 1 166 ? -28.327 -24.854 10.741 1.00 19.10 195 HIS A C 1
ATOM 987 O O . HIS A 1 166 ? -27.205 -24.596 11.194 1.00 18.34 195 HIS A O 1
ATOM 994 N N . TRP A 1 167 ? -29.118 -25.815 11.240 1.00 18.13 196 TRP A N 1
ATOM 995 C CA . TRP A 1 167 ? -28.728 -26.928 12.109 1.00 18.55 196 TRP A CA 1
ATOM 996 C C . TRP A 1 167 ? -28.721 -26.567 13.595 1.00 18.57 196 TRP A C 1
ATOM 997 O O . TRP A 1 167 ? -28.506 -27.470 14.421 1.00 21.83 196 TRP A O 1
ATOM 1008 N N . ASP A 1 168 ? -28.983 -25.318 13.968 1.00 18.66 197 ASP A N 1
ATOM 1009 C CA . ASP A 1 168 ? -28.803 -24.855 15.352 1.00 21.05 197 ASP A CA 1
ATOM 1010 C C . ASP A 1 168 ? -30.133 -24.825 16.119 1.00 19.47 197 ASP A C 1
ATOM 1011 O O . ASP A 1 168 ? -30.586 -23.788 16.608 1.00 20.90 197 ASP A O 1
ATOM 1016 N N . LEU A 1 169 ? -30.754 -25.991 16.245 1.00 17.14 198 LEU A N 1
ATOM 1017 C CA . LEU A 1 169 ? -32.019 -26.089 16.975 1.00 18.40 198 LEU A CA 1
ATOM 1018 C C . LEU A 1 169 ? -31.852 -25.628 18.422 1.00 19.23 198 LEU A C 1
ATOM 1019 O O . LEU A 1 169 ? -30.894 -26.037 19.092 1.00 19.44 198 LEU A O 1
ATOM 1024 N N . PRO A 1 170 ? -32.752 -24.797 18.944 1.00 18.81 199 PRO A N 1
ATOM 1025 C CA . PRO A 1 170 ? -32.686 -24.460 20.374 1.00 18.90 199 PRO A CA 1
ATOM 1026 C C . PRO A 1 170 ? -32.674 -25.722 21.219 1.00 20.31 199 PRO A C 1
ATOM 1027 O O . PRO A 1 170 ? -33.495 -26.623 21.027 1.00 19.10 199 PRO A O 1
ATOM 1031 N N . LEU A 1 171 ? -31.710 -25.795 22.147 1.00 20.10 200 LEU A N 1
ATOM 1032 C CA . LEU A 1 171 ? -31.589 -26.969 23.006 1.00 19.81 200 LEU A CA 1
ATOM 1033 C C . LEU A 1 171 ? -32.868 -27.240 23.784 1.00 18.73 200 LEU A C 1
ATOM 1034 O O . LEU A 1 171 ? -33.185 -28.400 24.081 1.00 23.27 200 LEU A O 1
ATOM 1039 N N . ALA A 1 172 ? -33.626 -26.192 24.110 1.00 21.91 201 ALA A N 1
ATOM 1040 C CA . ALA A 1 172 ? -34.863 -26.381 24.866 1.00 22.79 201 ALA A CA 1
ATOM 1041 C C . ALA A 1 172 ? -35.842 -27.272 24.109 1.00 21.66 201 ALA A C 1
ATOM 1042 O O . ALA A 1 172 ? -36.552 -28.084 24.713 1.00 23.77 201 ALA A O 1
ATOM 1044 N N . LEU A 1 173 ? -35.894 -27.133 22.779 1.00 21.28 202 LEU A N 1
ATOM 1045 C CA . LEU A 1 173 ? -36.783 -27.970 21.980 1.00 19.84 202 LEU A CA 1
ATOM 1046 C C . LEU A 1 173 ? -36.287 -29.409 21.902 1.00 22.05 202 LEU A C 1
ATOM 1047 O O . LEU A 1 173 ? -37.100 -30.334 21.822 1.00 21.40 202 LEU A O 1
ATOM 1052 N N . GLN A 1 174 ? -34.967 -29.622 21.878 1.00 19.71 203 GLN A N 1
ATOM 1053 C CA . GLN A 1 174 ? -34.460 -30.989 21.858 1.00 20.39 203 GLN A CA 1
ATOM 1054 C C . GLN A 1 174 ? -34.748 -31.688 23.177 1.00 23.58 203 GLN A C 1
ATOM 1055 O O . GLN A 1 174 ? -35.199 -32.840 23.200 1.00 23.63 203 GLN A O 1
ATOM 1061 N N . GLU A 1 175 ? -34.501 -30.992 24.283 1.00 23.37 204 GLU A N 1
ATOM 1062 C CA . GLU A 1 175 ? -34.691 -31.585 25.601 1.00 24.64 204 GLU A CA 1
ATOM 1063 C C . GLU A 1 175 ? -36.163 -31.855 25.885 1.00 25.90 204 GLU A C 1
ATOM 1064 O O . GLU A 1 175 ? -36.514 -32.938 26.368 1.00 28.58 204 GLU A O 1
ATOM 1070 N N . LYS A 1 176 ? -37.043 -30.906 25.559 1.00 24.81 205 LYS A N 1
ATOM 1071 C CA . LYS A 1 176 ? -38.454 -31.061 25.896 1.00 25.71 205 LYS A CA 1
ATOM 1072 C C . LYS A 1 176 ? -39.177 -32.047 24.979 1.00 29.26 205 LYS A C 1
ATOM 1073 O O . LYS A 1 176 ? -39.991 -32.851 25.454 1.00 26.32 205 LYS A O 1
ATOM 1079 N N . TYR A 1 177 ? -38.919 -31.999 23.666 1.00 27.46 206 TYR A N 1
ATOM 1080 C CA . TYR A 1 177 ? -39.696 -32.774 22.703 1.00 24.74 206 TYR A CA 1
ATOM 1081 C C . TYR A 1 177 ? -38.915 -33.855 21.964 1.00 26.01 206 TYR A C 1
ATOM 1082 O O . TYR A 1 177 ? -39.537 -34.691 21.300 1.00 26.89 206 TYR A O 1
ATOM 1091 N N . GLY A 1 178 ? -37.589 -33.865 22.036 1.00 23.10 207 GLY A N 1
ATOM 1092 C CA . GLY A 1 178 ? -36.835 -34.670 21.103 1.00 26.23 207 GLY A CA 1
ATOM 1093 C C . GLY A 1 178 ? -36.631 -33.992 19.773 1.00 24.77 207 GLY A C 1
ATOM 1094 O O . GLY A 1 178 ? -36.352 -34.668 18.776 1.00 23.58 207 GLY A O 1
ATOM 1095 N N . GLY A 1 179 ? -36.811 -32.676 19.722 1.00 25.18 208 GLY A N 1
ATOM 1096 C CA . GLY A 1 179 ? -36.460 -31.921 18.530 1.00 20.65 208 GLY A CA 1
ATOM 1097 C C . GLY A 1 179 ? -37.252 -32.363 17.321 1.00 23.22 208 GLY A C 1
ATOM 1098 O O . GLY A 1 179 ? -38.475 -32.532 17.372 1.00 21.78 208 GLY A O 1
ATOM 1099 N N . TRP A 1 180 ? -36.542 -32.565 16.208 1.00 21.45 209 TRP A N 1
ATOM 1100 C CA . TRP A 1 180 ? -37.201 -32.926 14.962 1.00 21.22 209 TRP A CA 1
ATOM 1101 C C . TRP A 1 180 ? -37.810 -34.324 14.987 1.00 23.86 209 TRP A C 1
ATOM 1102 O O . TRP A 1 180 ? -38.523 -34.681 14.041 1.00 24.52 209 TRP A O 1
ATOM 1113 N N . LYS A 1 181 ? -37.548 -35.124 16.027 1.00 22.92 210 LYS A N 1
ATOM 1114 C CA . LYS A 1 181 ? -38.240 -36.400 16.170 1.00 23.34 210 LYS A CA 1
ATOM 1115 C C . LYS A 1 181 ? -39.712 -36.215 16.488 1.00 25.34 210 LYS A C 1
ATOM 1116 O O . LYS A 1 181 ? -40.489 -37.164 16.334 1.00 26.87 210 LYS A O 1
ATOM 1122 N N . ASN A 1 182 ? -40.110 -35.017 16.917 1.00 24.85 211 ASN A N 1
ATOM 1123 C CA . ASN A 1 182 ? -41.436 -34.760 17.460 1.00 25.01 211 ASN A CA 1
ATOM 1124 C C . ASN A 1 182 ? -42.238 -33.897 16.500 1.00 25.22 211 ASN A C 1
ATOM 1125 O O . ASN A 1 182 ? -41.798 -32.809 16.127 1.00 26.31 211 ASN A O 1
ATOM 1130 N N . ASP A 1 183 ? -43.431 -34.351 16.126 1.00 25.93 212 ASP A N 1
ATOM 1131 C CA . ASP A 1 183 ? -44.133 -33.533 15.148 1.00 25.43 212 ASP A CA 1
ATOM 1132 C C . ASP A 1 183 ? -44.690 -32.238 15.742 1.00 23.39 212 ASP A C 1
ATOM 1133 O O . ASP A 1 183 ? -45.185 -31.402 14.980 1.00 24.51 212 ASP A O 1
ATOM 1138 N N . THR A 1 184 ? -44.591 -32.029 17.064 1.00 25.43 213 THR A N 1
ATOM 1139 C CA . THR A 1 184 ? -44.878 -30.699 17.609 1.00 25.22 213 THR A CA 1
ATOM 1140 C C . THR A 1 184 ? -43.950 -29.638 17.030 1.00 26.08 213 THR A C 1
ATOM 1141 O O . THR A 1 184 ? -44.288 -28.449 17.053 1.00 24.41 213 THR A O 1
ATOM 1145 N N . ILE A 1 185 ? -42.792 -30.049 16.503 1.00 23.52 214 ILE A N 1
ATOM 1146 C CA . ILE A 1 185 ? -41.824 -29.113 15.936 1.00 21.38 214 ILE A CA 1
ATOM 1147 C C . ILE A 1 185 ? -42.394 -28.361 14.741 1.00 22.28 214 ILE A C 1
ATOM 1148 O O . ILE A 1 185 ? -41.944 -27.254 14.425 1.00 23.54 214 ILE A O 1
ATOM 1153 N N . ILE A 1 186 ? -43.365 -28.946 14.037 1.00 19.23 215 ILE A N 1
ATOM 1154 C CA . ILE A 1 186 ? -43.870 -28.318 12.821 1.00 22.01 215 ILE A CA 1
ATOM 1155 C C . ILE A 1 186 ? -44.502 -26.966 13.146 1.00 23.50 215 ILE A C 1
ATOM 1156 O O . ILE A 1 186 ? -44.173 -25.941 12.539 1.00 21.69 215 ILE A O 1
ATOM 1161 N N . ASP A 1 187 ? -45.414 -26.941 14.118 1.00 20.31 216 ASP A N 1
ATOM 1162 C CA . ASP A 1 187 ? -46.030 -25.671 14.499 1.00 21.08 216 ASP A CA 1
ATOM 1163 C C . ASP A 1 187 ? -45.020 -24.717 15.135 1.00 20.52 216 ASP A C 1
ATOM 1164 O O . ASP A 1 187 ? -45.083 -23.504 14.916 1.00 19.00 216 ASP A O 1
ATOM 1169 N N . ILE A 1 188 ? -44.106 -25.239 15.953 1.00 19.44 217 ILE A N 1
ATOM 1170 C CA . ILE A 1 188 ? -43.122 -24.392 16.620 1.00 19.86 217 ILE A CA 1
ATOM 1171 C C . ILE A 1 188 ? -42.203 -23.741 15.593 1.00 17.49 217 ILE A C 1
ATOM 1172 O O . ILE A 1 188 ? -41.904 -22.540 15.673 1.00 16.17 217 ILE A O 1
ATOM 1177 N N . PHE A 1 189 ? -41.766 -24.513 14.597 1.00 18.01 218 PHE A N 1
ATOM 1178 C CA . PHE A 1 189 ? -40.968 -23.937 13.517 1.00 17.74 218 PHE A CA 1
ATOM 1179 C C . PHE A 1 189 ? -41.767 -22.910 12.719 1.00 19.23 218 PHE A C 1
ATOM 1180 O O . PHE A 1 189 ? -41.250 -21.844 12.362 1.00 18.44 218 PHE A O 1
ATOM 1188 N N . ASN A 1 190 ? -43.032 -23.208 12.422 1.00 17.77 219 ASN A N 1
ATOM 1189 C CA . ASN A 1 190 ? -43.817 -22.267 11.629 1.00 17.70 219 ASN A CA 1
ATOM 1190 C C . ASN A 1 190 ? -44.042 -20.955 12.389 1.00 17.86 219 ASN A C 1
ATOM 1191 O O . ASN A 1 190 ? -44.083 -19.880 11.777 1.00 19.06 219 ASN A O 1
ATOM 1196 N N . ASP A 1 191 ? -44.187 -21.023 13.718 1.00 19.02 220 ASP A N 1
ATOM 1197 C CA . ASP A 1 191 ? -44.308 -19.802 14.521 1.00 17.00 220 ASP A CA 1
ATOM 1198 C C . ASP A 1 191 ? -43.058 -18.936 14.408 1.00 18.04 220 ASP A C 1
ATOM 1199 O O . ASP A 1 191 ? -43.147 -17.710 14.283 1.00 18.82 220 ASP A O 1
ATOM 1204 N N . TYR A 1 192 ? -41.885 -19.562 14.499 1.00 18.43 221 TYR A N 1
ATOM 1205 C CA . TYR A 1 192 ? -40.621 -18.862 14.308 1.00 17.47 221 TYR A CA 1
ATOM 1206 C C . TYR A 1 192 ? -40.532 -18.252 12.913 1.00 19.06 221 TYR A C 1
ATOM 1207 O O . TYR A 1 192 ? -40.162 -17.079 12.756 1.00 19.00 221 TYR A O 1
ATOM 1216 N N . ALA A 1 193 ? -40.886 -19.031 11.884 1.00 16.40 222 ALA A N 1
ATOM 1217 C CA . ALA A 1 193 ? -40.889 -18.503 10.523 1.00 19.00 222 ALA A CA 1
ATOM 1218 C C . ALA A 1 193 ? -41.826 -17.314 10.399 1.00 19.45 222 ALA A C 1
ATOM 1219 O O . ALA A 1 193 ? -41.487 -16.313 9.756 1.00 19.32 222 ALA A O 1
ATOM 1221 N N . THR A 1 194 ? -43.012 -17.403 11.015 1.00 18.02 223 THR A N 1
ATOM 1222 C CA . THR A 1 194 ? -43.986 -16.317 10.909 1.00 17.29 223 THR A CA 1
ATOM 1223 C C . THR A 1 194 ? -43.412 -15.008 11.434 1.00 18.92 223 THR A C 1
ATOM 1224 O O . THR A 1 194 ? -43.530 -13.960 10.785 1.00 18.22 223 THR A O 1
ATOM 1228 N N . TYR A 1 195 ? -42.791 -15.045 12.618 1.00 16.99 224 TYR A N 1
ATOM 1229 C CA . TYR A 1 195 ? -42.193 -13.834 13.174 1.00 18.98 224 TYR A CA 1
ATOM 1230 C C . TYR A 1 195 ? -41.122 -13.274 12.239 1.00 18.44 224 TYR A C 1
ATOM 1231 O O . TYR A 1 195 ? -41.042 -12.055 12.030 1.00 18.47 224 TYR A O 1
ATOM 1240 N N . CYS A 1 196 ? -40.292 -14.151 11.674 1.00 18.40 225 CYS A N 1
ATOM 1241 C CA . CYS A 1 196 ? -39.241 -13.704 10.763 1.00 19.72 225 CYS A CA 1
ATOM 1242 C C . CYS A 1 196 ? -39.825 -13.040 9.525 1.00 17.80 225 CYS A C 1
ATOM 1243 O O . CYS A 1 196 ? -39.314 -12.007 9.068 1.00 20.23 225 CYS A O 1
ATOM 1246 N N . PHE A 1 197 ? -40.895 -13.614 8.966 1.00 17.89 226 PHE A N 1
ATOM 1247 C CA . PHE A 1 197 ? -41.525 -12.996 7.801 1.00 19.46 226 PHE A CA 1
ATOM 1248 C C . PHE A 1 197 ? -42.053 -11.611 8.147 1.00 20.25 226 PHE A C 1
ATOM 1249 O O . PHE A 1 197 ? -41.894 -10.665 7.377 1.00 19.00 226 PHE A O 1
ATOM 1257 N N . GLN A 1 198 ? -42.679 -11.476 9.313 1.00 18.32 227 GLN A N 1
ATOM 1258 C CA . GLN A 1 198 ? -43.238 -10.187 9.711 1.00 19.93 227 GLN A CA 1
ATOM 1259 C C . GLN A 1 198 ? -42.146 -9.153 9.967 1.00 22.21 227 GLN A C 1
ATOM 1260 O O . GLN A 1 198 ? -42.264 -7.997 9.544 1.00 23.76 227 GLN A O 1
ATOM 1266 N N . MET A 1 199 ? -41.074 -9.541 10.658 1.00 18.01 228 MET A N 1
ATOM 1267 C CA . MET A 1 199 ? -40.082 -8.544 11.031 1.00 21.56 228 MET A CA 1
ATOM 1268 C C . MET A 1 199 ? -39.138 -8.202 9.889 1.00 21.53 228 MET A C 1
ATOM 1269 O O . MET A 1 199 ? -38.687 -7.056 9.792 1.00 22.74 228 MET A O 1
ATOM 1274 N N . PHE A 1 200 ? -38.860 -9.155 8.999 1.00 21.41 229 PHE A N 1
ATOM 1275 C CA . PHE A 1 200 ? -37.771 -9.024 8.047 1.00 20.66 229 PHE A CA 1
ATOM 1276 C C . PHE A 1 200 ? -38.204 -9.061 6.586 1.00 22.78 229 PHE A C 1
ATOM 1277 O O . PHE A 1 200 ? -37.395 -8.713 5.716 1.00 23.98 229 PHE A O 1
ATOM 1285 N N . GLY A 1 201 ? -39.440 -9.478 6.295 1.00 20.07 230 GLY A N 1
ATOM 1286 C CA . GLY A 1 201 ? -39.848 -9.795 4.933 1.00 22.98 230 GLY A CA 1
ATOM 1287 C C . GLY A 1 201 ? -40.019 -8.595 4.026 1.00 25.11 230 GLY A C 1
ATOM 1288 O O . GLY A 1 201 ? -40.076 -8.754 2.802 1.00 24.83 230 GLY A O 1
ATOM 1289 N N . ASP A 1 202 ? -40.110 -7.394 4.584 1.00 24.46 231 ASP A N 1
ATOM 1290 C CA . ASP A 1 202 ? -40.097 -6.242 3.697 1.00 27.16 231 ASP A CA 1
ATOM 1291 C C . ASP A 1 202 ? -38.705 -5.983 3.129 1.00 28.70 231 ASP A C 1
ATOM 1292 O O . ASP A 1 202 ? -38.587 -5.386 2.054 1.00 28.53 231 ASP A O 1
ATOM 1297 N N . ARG A 1 203 ? -37.658 -6.471 3.800 1.00 25.61 232 ARG A N 1
ATOM 1298 C CA . ARG A 1 203 ? -36.281 -6.354 3.340 1.00 25.59 232 ARG A CA 1
ATOM 1299 C C . ARG A 1 203 ? -35.750 -7.630 2.694 1.00 23.96 232 ARG A C 1
ATOM 1300 O O . ARG A 1 203 ? -34.796 -7.562 1.910 1.00 26.19 232 ARG A O 1
ATOM 1308 N N . VAL A 1 204 ? -36.347 -8.780 2.988 1.00 23.83 233 VAL A N 1
ATOM 1309 C CA . VAL A 1 204 ? -35.865 -10.073 2.514 1.00 22.21 233 VAL A CA 1
ATOM 1310 C C . VAL A 1 204 ? -36.813 -10.568 1.434 1.00 24.01 233 VAL A C 1
ATOM 1311 O O . VAL A 1 204 ? -38.016 -10.716 1.680 1.00 26.98 233 VAL A O 1
ATOM 1315 N N . LYS A 1 205 ? -36.272 -10.844 0.244 1.00 22.41 234 LYS A N 1
ATOM 1316 C CA . LYS A 1 205 ? -37.062 -11.351 -0.873 1.00 21.13 234 LYS A CA 1
ATOM 1317 C C . LYS A 1 205 ? -36.701 -12.782 -1.255 1.00 22.67 234 LYS A C 1
ATOM 1318 O O . LYS A 1 205 ? -37.372 -13.368 -2.110 1.00 21.54 234 LYS A O 1
ATOM 1324 N N . TYR A 1 206 ? -35.693 -13.374 -0.612 1.00 21.40 235 TYR A N 1
ATOM 1325 C CA . TYR A 1 206 ? -35.320 -14.766 -0.831 1.00 20.16 235 TYR A CA 1
ATOM 1326 C C . TYR A 1 206 ? -35.203 -15.462 0.514 1.00 19.21 235 TYR A C 1
ATOM 1327 O O . TYR A 1 206 ? -34.383 -15.069 1.349 1.00 19.64 235 TYR A O 1
ATOM 1336 N N . TRP A 1 207 ? -36.003 -16.497 0.713 1.00 18.22 236 TRP A N 1
ATOM 1337 C CA . TRP A 1 207 ? -36.021 -17.247 1.957 1.00 18.72 236 TRP A CA 1
ATOM 1338 C C . TRP A 1 207 ? -35.632 -18.697 1.717 1.00 19.89 236 TRP A C 1
ATOM 1339 O O . TRP A 1 207 ? -36.063 -19.305 0.736 1.00 18.93 236 TRP A O 1
ATOM 1350 N N . ILE A 1 208 ? -34.866 -19.266 2.650 1.00 18.10 237 ILE A N 1
ATOM 1351 C CA . ILE A 1 208 ? -34.611 -20.704 2.713 1.00 17.65 237 ILE A CA 1
ATOM 1352 C C . ILE A 1 208 ? -35.085 -21.201 4.073 1.00 17.62 237 ILE A C 1
ATOM 1353 O O . ILE A 1 208 ? -34.680 -20.662 5.109 1.00 18.96 237 ILE A O 1
ATOM 1358 N N . THR A 1 209 ? -35.931 -22.233 4.085 1.00 17.70 238 THR A N 1
ATOM 1359 C CA . THR A 1 209 ? -36.375 -22.782 5.365 1.00 18.13 238 THR A CA 1
ATOM 1360 C C . THR A 1 209 ? -35.240 -23.527 6.063 1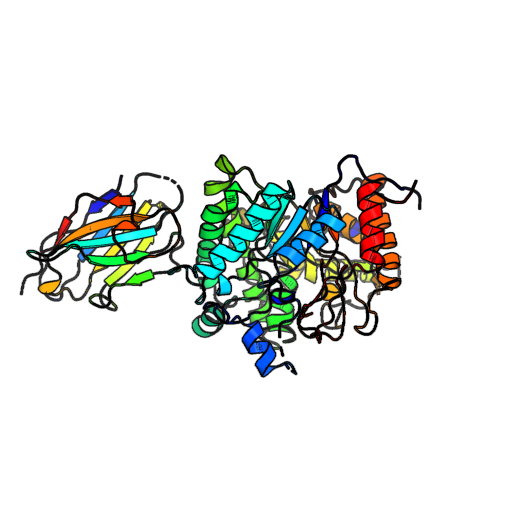.00 20.55 238 THR A C 1
ATOM 1361 O O . THR A 1 209 ? -34.819 -23.157 7.172 1.00 19.49 238 THR A O 1
ATOM 1365 N N . ILE A 1 210 ? -34.737 -24.589 5.430 1.00 18.53 239 ILE A N 1
ATOM 1366 C CA . ILE A 1 210 ? -33.809 -25.522 6.060 1.00 19.02 239 ILE A CA 1
ATOM 1367 C C . ILE A 1 210 ? -32.605 -25.696 5.154 1.00 19.26 239 ILE A C 1
ATOM 1368 O O . ILE A 1 210 ? -32.759 -25.947 3.954 1.00 18.83 239 ILE A O 1
ATOM 1373 N N . HIS A 1 211 ? -31.417 -25.611 5.735 1.00 16.88 240 HIS A N 1
ATOM 1374 C CA . HIS A 1 211 ? -30.189 -25.880 5.002 1.00 19.42 240 HIS A CA 1
ATOM 1375 C C . HIS A 1 211 ? -29.840 -27.364 5.090 1.00 19.93 240 HIS A C 1
ATOM 1376 O O . HIS A 1 211 ? -29.518 -27.867 6.172 1.00 19.22 240 HIS A O 1
ATOM 1383 N N . ASN A 1 212 ? -29.871 -28.063 3.937 1.00 19.59 241 ASN A N 1
ATOM 1384 C CA . ASN A 1 212 ? -29.450 -29.463 3.810 1.00 19.03 241 ASN A CA 1
ATOM 1385 C C . ASN A 1 212 ? -30.119 -30.375 4.839 1.00 18.49 241 ASN A C 1
ATOM 1386 O O . ASN A 1 212 ? -29.449 -30.953 5.719 1.00 18.54 241 ASN A O 1
ATOM 1391 N N . PRO A 1 213 ? -31.441 -30.557 4.741 1.00 18.54 242 PRO A N 1
ATOM 1392 C CA . PRO A 1 213 ? -32.132 -31.462 5.670 1.00 18.39 242 PRO A CA 1
ATOM 1393 C C . PRO A 1 213 ? -31.607 -32.892 5.650 1.00 16.80 242 PRO A C 1
ATOM 1394 O O . PRO A 1 213 ? -31.701 -33.580 6.670 1.00 18.35 242 PRO A O 1
ATOM 1398 N N . TYR A 1 214 ? -31.032 -33.352 4.528 1.00 18.93 243 TYR A N 1
ATOM 1399 C CA . TYR A 1 214 ? -30.445 -34.691 4.491 1.00 17.54 243 TYR A CA 1
ATOM 1400 C C . TYR A 1 214 ? -29.428 -34.885 5.613 1.00 19.03 243 TYR A C 1
ATOM 1401 O O . TYR A 1 214 ? -29.429 -35.919 6.293 1.00 17.93 243 TYR A O 1
ATOM 1410 N N . LEU A 1 215 ? -28.550 -33.903 5.823 1.00 17.18 244 LEU A N 1
ATOM 1411 C CA . LEU A 1 215 ? -27.512 -34.075 6.836 1.00 20.11 244 LEU A CA 1
ATOM 1412 C C . LEU A 1 215 ? -28.078 -33.933 8.239 1.00 19.68 244 LEU A C 1
ATOM 1413 O O . LEU A 1 215 ? -27.621 -34.623 9.166 1.00 18.90 244 LEU A O 1
ATOM 1418 N N . VAL A 1 216 ? -29.072 -33.052 8.415 1.00 17.04 245 VAL A N 1
ATOM 1419 C CA . VAL A 1 216 ? -29.755 -32.935 9.710 1.00 16.40 245 VAL A CA 1
ATOM 1420 C C . VAL A 1 216 ? -30.265 -34.293 10.173 1.00 19.41 245 VAL A C 1
ATOM 1421 O O . VAL A 1 216 ? -30.080 -34.691 11.331 1.00 22.01 245 VAL A O 1
ATOM 1425 N N . ALA A 1 217 ? -30.945 -35.008 9.280 1.00 19.17 246 ALA A N 1
ATOM 1426 C CA . ALA A 1 217 ? -31.491 -36.318 9.619 1.00 19.96 246 ALA A CA 1
ATOM 1427 C C . ALA A 1 217 ? -30.401 -37.381 9.660 1.00 22.47 246 ALA A C 1
ATOM 1428 O O . ALA A 1 217 ? -30.287 -38.139 10.630 1.00 20.93 246 ALA A O 1
ATOM 1430 N N . TRP A 1 218 ? -29.573 -37.436 8.622 1.00 19.93 247 TRP A N 1
ATOM 1431 C CA . TRP A 1 218 ? -28.680 -38.581 8.461 1.00 20.25 247 TRP A CA 1
ATOM 1432 C C . TRP A 1 218 ? -27.523 -38.540 9.452 1.00 20.91 247 TRP A C 1
ATOM 1433 O O . TRP A 1 218 ? -27.210 -39.553 10.089 1.00 23.09 247 TRP A O 1
ATOM 1444 N N . HIS A 1 219 ? -26.859 -37.391 9.592 1.00 19.32 248 HIS A N 1
ATOM 1445 C CA . HIS A 1 219 ? -25.779 -37.323 10.569 1.00 21.47 248 HIS A CA 1
ATOM 1446 C C . HIS A 1 219 ? -26.293 -37.057 11.978 1.00 22.36 248 HIS A C 1
ATOM 1447 O O . HIS A 1 219 ? -25.657 -37.482 12.946 1.00 21.51 248 HIS A O 1
ATOM 1454 N N . GLY A 1 220 ? -27.415 -36.351 12.115 1.00 22.62 249 GLY A N 1
ATOM 1455 C CA . GLY A 1 220 ? -27.940 -36.077 13.441 1.00 22.67 249 GLY A CA 1
ATOM 1456 C C . GLY A 1 220 ? -28.457 -37.314 14.142 1.00 23.76 249 GLY A C 1
ATOM 1457 O O . GLY A 1 220 ? -28.437 -37.385 15.376 1.00 24.57 249 GLY A O 1
ATOM 1458 N N . TYR A 1 221 ? -28.919 -38.305 13.376 1.00 21.26 250 TYR A N 1
ATOM 1459 C CA . TYR A 1 221 ? -29.637 -39.442 13.953 1.00 24.63 250 TYR A CA 1
ATOM 1460 C C . TYR A 1 221 ? -29.225 -40.799 13.410 1.00 28.86 250 TYR A C 1
ATOM 1461 O O . TYR A 1 221 ? -29.546 -41.809 14.046 1.00 30.44 250 TYR A O 1
ATOM 1470 N N . GLY A 1 222 ? -28.555 -40.874 12.264 1.00 23.96 251 GLY A N 1
ATOM 1471 C CA . GLY A 1 222 ? -28.075 -42.127 11.711 1.00 26.72 251 GLY A CA 1
ATOM 1472 C C . GLY A 1 222 ? -26.639 -42.420 12.088 1.00 30.13 251 GLY A C 1
ATOM 1473 O O . GLY A 1 222 ? -26.351 -43.428 12.739 1.00 32.73 251 GLY A O 1
ATOM 1474 N N . THR A 1 223 ? -25.722 -41.543 11.688 1.00 25.84 252 THR A N 1
ATOM 1475 C CA . THR A 1 223 ? -24.313 -41.732 12.007 1.00 26.07 252 THR A CA 1
ATOM 1476 C C . THR A 1 223 ? -23.930 -41.187 13.373 1.00 27.28 252 THR A C 1
ATOM 1477 O O . THR A 1 223 ? -22.938 -41.645 13.955 1.00 30.59 252 THR A O 1
ATOM 1481 N N . GLY A 1 224 ? -24.684 -40.230 13.905 1.00 26.55 253 GLY A N 1
ATOM 1482 C CA . GLY A 1 224 ? -24.284 -39.557 15.120 1.00 24.41 253 GLY A CA 1
ATOM 1483 C C . GLY A 1 224 ? -23.188 -38.529 14.960 1.00 23.99 253 GLY A C 1
ATOM 1484 O O . GLY A 1 224 ? -22.709 -37.999 15.969 1.00 27.08 253 GLY A O 1
ATOM 1485 N N . MET A 1 225 ? -22.772 -38.221 13.727 1.00 24.23 254 MET A N 1
ATOM 1486 C CA . MET A 1 225 ? -21.659 -37.300 13.544 1.00 24.83 254 MET A CA 1
ATOM 1487 C C . MET A 1 225 ? -22.036 -35.841 13.765 1.00 23.97 254 MET A C 1
ATOM 1488 O O . MET A 1 225 ? -21.148 -35.011 13.994 1.00 24.74 254 MET A O 1
ATOM 1493 N N . HIS A 1 226 ? -23.315 -35.506 13.675 1.00 22.15 255 HIS A N 1
ATOM 1494 C CA . HIS A 1 226 ? -23.797 -34.158 13.914 1.00 20.45 255 HIS A CA 1
ATOM 1495 C C . HIS A 1 226 ? -24.709 -34.163 15.128 1.00 21.22 255 HIS A C 1
ATOM 1496 O O . HIS A 1 226 ? -25.270 -35.196 15.495 1.00 20.53 255 HIS A O 1
ATOM 1503 N N . ALA A 1 227 ? -24.872 -32.991 15.731 1.00 20.11 256 ALA A N 1
ATOM 1504 C CA . ALA A 1 227 ? -25.859 -32.834 16.804 1.00 20.58 256 ALA A CA 1
ATOM 1505 C C . ALA A 1 227 ? -27.236 -33.280 16.302 1.00 22.73 256 ALA A C 1
ATOM 1506 O O . ALA A 1 227 ? -27.592 -33.011 15.147 1.00 20.70 256 ALA A O 1
ATOM 1508 N N . PRO A 1 228 ? -28.033 -33.933 17.165 1.00 20.63 257 PRO A N 1
ATOM 1509 C CA . PRO A 1 228 ? -27.775 -34.189 18.591 1.00 22.00 257 PRO A CA 1
ATOM 1510 C C . PRO A 1 228 ? -26.947 -35.448 18.872 1.00 25.70 257 PRO A C 1
ATOM 1511 O O . PRO A 1 228 ? -26.803 -35.840 20.044 1.00 26.22 257 PRO A O 1
ATOM 1515 N N . GLY A 1 229 ? -26.426 -36.078 17.821 1.00 25.01 258 GLY A N 1
ATOM 1516 C CA . GLY A 1 229 ? -25.504 -37.183 17.993 1.00 26.40 258 GLY A CA 1
ATOM 1517 C C . GLY A 1 229 ? -26.125 -38.526 18.304 1.00 27.98 258 GLY A C 1
ATOM 1518 O O . GLY A 1 229 ? -25.498 -39.338 18.993 1.00 30.80 258 GLY A O 1
ATOM 1519 N N . GLU A 1 230 ? -27.341 -38.791 17.828 1.00 25.47 259 GLU A N 1
ATOM 1520 C CA . GLU A 1 230 ? -27.937 -40.109 18.006 1.00 29.51 259 GLU A CA 1
ATOM 1521 C C . GLU A 1 230 ? -27.457 -41.043 16.903 1.00 32.16 259 GLU A C 1
ATOM 1522 O O . GLU A 1 230 ? -27.268 -40.624 15.759 1.00 30.16 259 GLU A O 1
ATOM 1528 N N . LYS A 1 231 ? -27.229 -42.307 17.266 1.00 38.49 260 LYS A N 1
ATOM 1529 C CA . LYS A 1 231 ? -26.657 -43.318 16.385 1.00 39.87 260 LYS A CA 1
ATOM 1530 C C . LYS A 1 231 ? -27.661 -44.434 16.140 1.00 41.88 260 LYS A C 1
ATOM 1531 O O . LYS A 1 231 ? -28.516 -44.717 16.984 1.00 45.94 260 LYS A O 1
ATOM 1537 N N . GLY A 1 232 ? -27.527 -45.095 14.990 1.00 44.70 261 GLY A N 1
ATOM 1538 C CA . GLY A 1 232 ? -28.505 -46.111 14.640 1.00 44.24 261 GLY A CA 1
ATOM 1539 C C . GLY A 1 232 ? -29.865 -45.458 14.500 1.00 47.64 261 GLY A C 1
ATOM 1540 O O . GLY A 1 232 ? -30.017 -44.473 13.771 1.00 46.89 261 GLY A O 1
ATOM 1541 N N . ASN A 1 233 ? -30.852 -45.988 15.221 1.00 48.31 262 ASN A N 1
ATOM 1542 C CA . ASN A 1 233 ? -32.217 -45.457 15.244 1.00 46.53 262 ASN A CA 1
ATOM 1543 C C . ASN A 1 233 ? -32.635 -44.977 13.857 1.00 41.10 262 ASN A C 1
ATOM 1544 O O . ASN A 1 233 ? -32.817 -43.786 13.600 1.00 36.66 262 ASN A O 1
ATOM 1546 N N . LEU A 1 234 ? -32.726 -45.939 12.937 1.00 41.03 263 LEU A N 1
ATOM 1547 C CA . LEU A 1 234 ? -33.096 -45.603 11.568 1.00 34.33 263 LEU A CA 1
ATOM 1548 C C . LEU A 1 234 ? -34.527 -45.085 11.492 1.00 32.51 263 LEU A C 1
ATOM 1549 O O . LEU A 1 234 ? -34.835 -44.237 10.646 1.00 30.94 263 LEU A O 1
ATOM 1554 N N . ALA A 1 235 ? -35.411 -45.565 12.373 1.00 35.70 264 ALA A N 1
ATOM 1555 C CA . ALA A 1 235 ? -36.763 -45.016 12.427 1.00 32.88 264 ALA A CA 1
ATOM 1556 C C . ALA A 1 235 ? -36.736 -43.522 12.725 1.00 28.72 264 ALA A C 1
ATOM 1557 O O . ALA A 1 235 ? -37.510 -42.753 12.143 1.00 30.92 264 ALA A O 1
ATOM 1559 N N . ALA A 1 236 ? -35.845 -43.092 13.624 1.00 29.63 265 ALA A N 1
ATOM 1560 C CA . ALA A 1 236 ? -35.728 -41.668 13.929 1.00 30.97 265 ALA A CA 1
ATOM 1561 C C . ALA A 1 236 ? -35.189 -40.882 12.738 1.00 24.26 265 ALA A C 1
ATOM 1562 O O . ALA A 1 236 ? -35.622 -39.750 12.494 1.00 25.35 265 ALA A O 1
ATOM 1564 N N . VAL A 1 237 ? -34.245 -41.459 11.984 1.00 25.50 266 VAL A N 1
ATOM 1565 C CA . VAL A 1 237 ? -33.719 -40.782 10.794 1.00 24.55 266 VAL A CA 1
ATOM 1566 C C . VAL A 1 237 ? -34.856 -40.380 9.865 1.00 24.06 266 VAL A C 1
ATOM 1567 O O . VAL A 1 237 ? -34.925 -39.242 9.385 1.00 22.28 266 VAL A O 1
ATOM 1571 N N . TYR A 1 238 ? -35.755 -41.314 9.578 1.00 22.76 267 TYR A N 1
ATOM 1572 C CA . TYR A 1 238 ? -36.804 -41.009 8.624 1.00 24.25 267 TYR A CA 1
ATOM 1573 C C . TYR A 1 238 ? -37.987 -40.280 9.246 1.00 21.48 267 TYR A C 1
ATOM 1574 O O . TYR A 1 238 ? -38.678 -39.554 8.524 1.00 22.63 267 TYR A O 1
ATOM 1583 N N . THR A 1 239 ? -38.225 -40.425 10.561 1.00 23.87 268 THR A N 1
ATOM 1584 C CA . THR A 1 239 ? -39.194 -39.557 11.225 1.00 24.67 268 THR A CA 1
ATOM 1585 C C . THR A 1 239 ? -38.724 -38.109 11.203 1.00 21.97 268 THR A C 1
ATOM 1586 O O . THR A 1 239 ? -39.513 -37.193 10.936 1.00 21.64 268 THR A O 1
ATOM 1590 N N . VAL A 1 240 ? -37.429 -37.892 11.446 1.00 21.47 269 VAL A N 1
ATOM 1591 C CA . VAL A 1 240 ? -36.862 -36.546 11.397 1.00 20.57 269 VAL A CA 1
ATOM 1592 C C . VAL A 1 240 ? -36.986 -35.961 9.994 1.00 21.03 269 VAL A C 1
ATOM 1593 O O . VAL A 1 240 ? -37.405 -34.811 9.816 1.00 19.28 269 VAL A O 1
ATOM 1597 N N . GLY A 1 241 ? -36.637 -36.746 8.971 1.00 21.34 270 GLY A N 1
ATOM 1598 C CA . GLY A 1 241 ? -36.788 -36.257 7.610 1.00 22.46 270 GLY A CA 1
ATOM 1599 C C . GLY A 1 241 ? -38.228 -35.907 7.284 1.00 20.28 270 GLY A C 1
ATOM 1600 O O . GLY A 1 241 ? -38.502 -34.893 6.635 1.00 19.13 270 GLY A O 1
ATOM 1601 N N . HIS A 1 242 ? -39.166 -36.730 7.762 1.00 20.97 271 HIS A N 1
ATOM 1602 C CA . HIS A 1 242 ? -40.592 -36.484 7.551 1.00 22.74 271 HIS A CA 1
ATOM 1603 C C . HIS A 1 242 ? -41.032 -35.166 8.190 1.00 21.34 271 HIS A C 1
ATOM 1604 O O . HIS A 1 242 ? -41.781 -34.392 7.579 1.00 20.56 271 HIS A O 1
ATOM 1611 N N . ASN A 1 243 ? -40.594 -34.899 9.426 1.00 21.16 272 ASN A N 1
ATOM 1612 C CA . ASN A 1 243 ? -40.991 -33.653 10.073 1.00 22.40 272 ASN A CA 1
ATOM 1613 C C . ASN A 1 243 ? -40.307 -32.439 9.445 1.00 22.74 272 ASN A C 1
ATOM 1614 O O . ASN A 1 243 ? -40.903 -31.356 9.392 1.00 21.07 272 ASN A O 1
ATOM 1619 N N . LEU A 1 244 ? -39.077 -32.591 8.942 1.00 19.79 273 LEU A N 1
ATOM 1620 C CA . LEU A 1 244 ? -38.444 -31.485 8.228 1.00 19.78 273 LEU A CA 1
ATOM 1621 C C . LEU A 1 244 ? -39.246 -31.113 6.990 1.00 21.13 273 LEU A C 1
ATOM 1622 O O . LEU A 1 244 ? -39.485 -29.928 6.721 1.00 19.96 273 LEU A O 1
ATOM 1627 N N . ILE A 1 245 ? -39.667 -32.121 6.216 1.00 19.79 274 ILE A N 1
ATOM 1628 C CA . ILE A 1 245 ? -40.437 -31.864 5.007 1.00 20.15 274 ILE A CA 1
ATOM 1629 C C . ILE A 1 245 ? -41.780 -31.227 5.355 1.00 18.32 274 ILE A C 1
ATOM 1630 O O . ILE A 1 245 ? -42.202 -30.254 4.718 1.00 19.86 274 ILE A O 1
ATOM 1635 N N . LYS A 1 246 ? -42.473 -31.766 6.368 1.00 20.20 275 LYS A N 1
ATOM 1636 C CA . LYS A 1 246 ? -43.782 -31.225 6.734 1.00 22.82 275 LYS A CA 1
ATOM 1637 C C . LYS A 1 246 ? -43.659 -29.815 7.301 1.00 23.09 275 LYS A C 1
ATOM 1638 O O . LYS A 1 246 ? -44.488 -28.948 7.002 1.00 22.66 275 LYS A O 1
ATOM 1644 N N . ALA A 1 247 ? -42.618 -29.559 8.098 1.00 21.49 276 ALA A N 1
ATOM 1645 C CA . ALA A 1 247 ? -42.382 -28.199 8.581 1.00 22.68 276 ALA A CA 1
ATOM 1646 C C . ALA A 1 247 ? -42.082 -27.255 7.425 1.00 19.66 276 ALA A C 1
ATOM 1647 O O . ALA A 1 247 ? -42.560 -26.115 7.397 1.00 19.62 276 ALA A O 1
ATOM 1649 N N . HIS A 1 248 ? -41.281 -27.703 6.462 1.00 18.82 277 HIS A N 1
ATOM 1650 C CA . HIS A 1 248 ? -41.017 -26.864 5.305 1.00 20.28 277 HIS A CA 1
ATOM 1651 C C . HIS A 1 248 ? -42.304 -26.523 4.559 1.00 19.45 277 HIS A C 1
ATOM 1652 O O . HIS A 1 248 ? -42.535 -25.366 4.186 1.00 18.65 277 HIS A O 1
ATOM 1659 N N . SER A 1 249 ? -43.126 -27.540 4.289 1.00 20.22 278 SER A N 1
ATOM 1660 C CA . SER A 1 249 ? -44.375 -27.344 3.560 1.00 20.84 278 SER A CA 1
ATOM 1661 C C . SER A 1 249 ? -45.288 -26.357 4.276 1.00 21.08 278 SER A C 1
ATOM 1662 O O . SER A 1 249 ? -45.848 -25.445 3.651 1.00 23.75 278 SER A O 1
ATOM 1665 N N . LYS A 1 250 ? -45.462 -26.535 5.589 1.00 21.88 279 LYS A N 1
ATOM 1666 C CA . LYS A 1 250 ? -46.300 -25.616 6.354 1.00 21.38 279 LYS A CA 1
ATOM 1667 C C . LYS A 1 250 ? -45.805 -24.181 6.214 1.00 21.27 279 LYS A C 1
ATOM 1668 O O . LYS A 1 250 ? -46.606 -23.250 6.055 1.00 21.04 279 LYS A O 1
ATOM 1674 N N . VAL A 1 251 ? -44.484 -23.982 6.243 1.00 19.44 280 VAL A N 1
ATOM 1675 C CA . VAL A 1 251 ? -43.934 -22.628 6.148 1.00 22.23 280 VAL A CA 1
ATOM 1676 C C . VAL A 1 251 ? -44.118 -22.056 4.746 1.00 20.85 280 VAL A C 1
ATOM 1677 O O . VAL A 1 251 ? -44.404 -20.861 4.583 1.00 19.70 280 VAL A O 1
ATOM 1681 N N . TRP A 1 252 ? -43.938 -22.880 3.708 1.00 18.56 281 TRP A N 1
ATOM 1682 C CA . TRP A 1 252 ? -44.187 -22.385 2.361 1.00 20.00 281 TRP A CA 1
ATOM 1683 C C . TRP A 1 252 ? -45.637 -21.942 2.206 1.00 21.71 281 TRP A C 1
ATOM 1684 O O . TRP A 1 252 ? -45.910 -20.890 1.618 1.00 22.98 281 TRP A O 1
ATOM 1695 N N . HIS A 1 253 ? -46.579 -22.731 2.723 1.00 21.19 282 HIS A N 1
ATOM 1696 C CA . HIS A 1 253 ? -47.982 -22.357 2.577 1.00 22.65 282 HIS A CA 1
ATOM 1697 C C . HIS A 1 253 ? -48.299 -21.105 3.384 1.00 23.88 282 HIS A C 1
ATOM 1698 O O . HIS A 1 253 ? -49.067 -20.246 2.936 1.00 25.00 282 HIS A O 1
ATOM 1705 N N . ASN A 1 254 ? -47.691 -20.982 4.562 1.00 22.28 283 ASN A N 1
ATOM 1706 C CA . ASN A 1 254 ? -47.766 -19.751 5.341 1.00 23.34 283 ASN A CA 1
ATOM 1707 C C . ASN A 1 254 ? -47.276 -18.564 4.524 1.00 22.65 283 ASN A C 1
ATOM 1708 O O . ASN A 1 254 ? -47.985 -17.561 4.370 1.00 22.21 283 ASN A O 1
ATOM 1713 N N . TYR A 1 255 ? -46.067 -18.669 3.968 1.00 21.60 284 TYR A N 1
ATOM 1714 C CA . TYR A 1 255 ? -45.527 -17.565 3.185 1.00 21.05 284 TYR A CA 1
ATOM 1715 C C . TYR A 1 255 ? -46.419 -17.261 1.986 1.00 22.50 284 TYR A C 1
ATOM 1716 O O . TYR A 1 255 ? -46.757 -16.099 1.725 1.00 22.08 284 TYR A O 1
ATOM 1725 N N . ASN A 1 256 ? -46.815 -18.305 1.255 1.00 22.54 285 ASN A N 1
ATOM 1726 C CA . ASN A 1 256 ? -47.595 -18.135 0.029 1.00 24.28 285 ASN A CA 1
ATOM 1727 C C . ASN A 1 256 ? -48.917 -17.425 0.298 1.00 25.36 285 ASN A C 1
ATOM 1728 O O . ASN A 1 256 ? -49.355 -16.581 -0.499 1.00 26.84 285 ASN A O 1
ATOM 1733 N N . THR A 1 257 ? -49.552 -17.737 1.423 1.00 23.96 286 THR A N 1
ATOM 1734 C CA . THR A 1 257 ? -50.880 -17.215 1.735 1.00 26.03 286 THR A CA 1
ATOM 1735 C C . THR A 1 257 ? -50.833 -15.846 2.399 1.00 27.61 286 THR A C 1
ATOM 1736 O O . THR A 1 257 ? -51.598 -14.947 2.025 1.00 26.12 286 THR A O 1
ATOM 1740 N N . HIS A 1 258 ? -49.932 -15.659 3.360 1.00 24.67 287 HIS A N 1
ATOM 1741 C CA . HIS A 1 258 ? -49.996 -14.516 4.258 1.00 25.51 287 HIS A CA 1
ATOM 1742 C C . HIS A 1 258 ? -48.984 -13.423 3.959 1.00 24.72 287 HIS A C 1
ATOM 1743 O O . HIS A 1 258 ? -49.179 -12.293 4.423 1.00 27.60 287 HIS A O 1
ATOM 1750 N N . PHE A 1 259 ? -47.889 -13.728 3.236 1.00 22.80 288 PHE A N 1
ATOM 1751 C CA . PHE A 1 259 ? -46.818 -12.744 3.081 1.00 22.87 288 PHE A CA 1
ATOM 1752 C C . PHE A 1 259 ? -46.445 -12.447 1.639 1.00 23.80 288 PHE A C 1
ATOM 1753 O O . PHE A 1 259 ? -46.152 -11.290 1.320 1.00 23.07 288 PHE A O 1
ATOM 1761 N N . ARG A 1 260 ? -46.447 -13.444 0.764 1.00 22.03 289 ARG A N 1
ATOM 1762 C CA . ARG A 1 260 ? -46.127 -13.174 -0.633 1.00 22.33 289 ARG A CA 1
ATOM 1763 C C . ARG A 1 260 ? -46.981 -12.071 -1.254 1.00 23.08 289 ARG A C 1
ATOM 1764 O O . ARG A 1 260 ? -46.419 -11.246 -1.995 1.00 23.59 289 ARG A O 1
ATOM 1772 N N . PRO A 1 261 ? -48.298 -11.981 -1.009 1.00 26.96 290 PRO A N 1
ATOM 1773 C CA . PRO A 1 261 ? -49.078 -10.924 -1.675 1.00 28.29 290 PRO A CA 1
ATOM 1774 C C . PRO A 1 261 ? -48.525 -9.523 -1.485 1.00 26.91 290 PRO A C 1
ATOM 1775 O O . PRO A 1 261 ? -48.505 -8.755 -2.454 1.00 32.66 290 PRO A O 1
ATOM 1779 N N . HIS A 1 262 ? -48.047 -9.167 -0.292 1.00 26.01 291 HIS A N 1
ATOM 1780 C CA . HIS A 1 262 ? -47.464 -7.839 -0.130 1.00 28.01 291 HIS A CA 1
ATOM 1781 C C . HIS A 1 262 ? -45.950 -7.822 -0.253 1.00 29.73 291 HIS A C 1
ATOM 1782 O O . HIS A 1 262 ? -45.399 -6.837 -0.751 1.00 30.20 291 HIS A O 1
ATOM 1789 N N . GLN A 1 263 ? -45.262 -8.890 0.148 1.00 26.23 292 GLN A N 1
ATOM 1790 C CA . GLN A 1 263 ? -43.804 -8.842 0.175 1.00 22.68 292 GLN A CA 1
ATOM 1791 C C . GLN A 1 263 ? -43.169 -9.268 -1.138 1.00 21.86 292 GLN A C 1
ATOM 1792 O O . GLN A 1 263 ? -42.052 -8.834 -1.432 1.00 22.61 292 GLN A O 1
ATOM 1798 N N . LYS A 1 264 ? -43.852 -10.101 -1.932 1.00 21.99 293 LYS A N 1
ATOM 1799 C CA . LYS A 1 264 ? -43.441 -10.411 -3.309 1.00 23.48 293 LYS A CA 1
ATOM 1800 C C . LYS A 1 264 ? -42.053 -11.047 -3.380 1.00 25.49 293 LYS A C 1
ATOM 1801 O O . LYS A 1 264 ? -41.252 -10.745 -4.272 1.00 24.63 293 LYS A O 1
ATOM 1807 N N . GLY A 1 265 ? -41.767 -11.954 -2.449 1.00 24.87 294 GLY A N 1
ATOM 1808 C CA . GLY A 1 265 ? -40.527 -12.688 -2.439 1.00 22.68 294 GLY A CA 1
ATOM 1809 C C . GLY A 1 265 ? -40.711 -14.149 -2.804 1.00 21.50 294 GLY A C 1
ATOM 1810 O O . GLY A 1 265 ? -41.780 -14.593 -3.228 1.00 24.15 294 GLY A O 1
ATOM 1811 N N . TRP A 1 266 ? -39.632 -14.905 -2.616 1.00 24.15 295 TRP A N 1
ATOM 1812 C CA . TRP A 1 266 ? -39.531 -16.301 -3.018 1.00 21.69 295 TRP A CA 1
ATOM 1813 C C . TRP A 1 266 ? -39.007 -17.123 -1.856 1.00 22.67 295 TRP A C 1
ATOM 1814 O O . TRP A 1 266 ? -38.188 -16.641 -1.072 1.00 22.63 295 TRP A O 1
ATOM 1825 N N . LEU A 1 267 ? -39.448 -18.380 -1.776 1.00 19.58 296 LEU A N 1
ATOM 1826 C CA . LEU A 1 267 ? -39.054 -19.244 -0.671 1.00 19.87 296 LEU A CA 1
ATOM 1827 C C . LEU A 1 267 ? -38.719 -20.636 -1.190 1.00 23.36 296 LEU A C 1
ATOM 1828 O O . LEU A 1 267 ? -39.453 -21.192 -2.013 1.00 23.69 296 LEU A O 1
ATOM 1833 N N . SER A 1 268 ? -37.636 -21.211 -0.678 1.00 19.59 297 SER A N 1
ATOM 1834 C CA . SER A 1 268 ? -37.257 -22.566 -1.059 1.00 19.16 297 SER A CA 1
ATOM 1835 C C . SER A 1 268 ? -36.631 -23.269 0.142 1.00 19.87 297 SER A C 1
ATOM 1836 O O . SER A 1 268 ? -36.813 -22.860 1.294 1.00 19.29 297 SER A O 1
ATOM 1839 N N . ILE A 1 269 ? -35.917 -24.353 -0.143 1.00 18.74 298 ILE A N 1
ATOM 1840 C CA . ILE A 1 269 ? -35.230 -25.191 0.836 1.00 18.23 298 ILE A CA 1
ATOM 1841 C C . ILE A 1 269 ? -33.946 -25.647 0.154 1.00 18.53 298 ILE A C 1
ATOM 1842 O O . ILE A 1 269 ? -33.953 -25.949 -1.042 1.00 19.14 298 ILE A O 1
ATOM 1847 N N . THR A 1 270 ? -32.827 -25.642 0.875 1.00 16.08 299 THR A N 1
ATOM 1848 C CA . THR A 1 270 ? -31.548 -25.987 0.244 1.00 16.28 299 THR A CA 1
ATOM 1849 C C . THR A 1 270 ? -31.323 -27.487 0.384 1.00 17.11 299 THR A C 1
ATOM 1850 O O . THR A 1 270 ? -31.176 -27.997 1.495 1.00 17.40 299 THR A O 1
ATOM 1854 N N . LEU A 1 271 ? -31.299 -28.199 -0.742 1.00 17.01 300 LEU A N 1
ATOM 1855 C CA . LEU A 1 271 ? -31.099 -29.642 -0.742 1.00 16.69 300 LEU A CA 1
ATOM 1856 C C . LEU A 1 271 ? -29.702 -29.947 -1.266 1.00 17.55 300 LEU A C 1
ATOM 1857 O O . LEU A 1 271 ? -29.311 -29.443 -2.328 1.00 17.73 300 LEU A O 1
ATOM 1862 N N . GLY A 1 272 ? -28.951 -30.749 -0.518 1.00 17.20 301 GLY A N 1
ATOM 1863 C CA . GLY A 1 272 ? -27.598 -31.113 -0.900 1.00 18.15 301 GLY A CA 1
ATOM 1864 C C . GLY A 1 272 ? -27.526 -32.501 -1.508 1.00 18.85 301 GLY A C 1
ATOM 1865 O O . GLY A 1 272 ? -28.365 -33.358 -1.242 1.00 21.39 301 GLY A O 1
ATOM 1866 N N . SER A 1 273 ? -26.507 -32.719 -2.341 1.00 20.69 302 SER A N 1
ATOM 1867 C CA . SER A 1 273 ? -26.227 -34.068 -2.819 1.00 19.19 302 SER A CA 1
ATOM 1868 C C . SER A 1 273 ? -24.756 -34.180 -3.190 1.00 20.45 302 SER A C 1
ATOM 1869 O O . SER A 1 273 ? -24.044 -33.181 -3.325 1.00 19.59 302 SER A O 1
ATOM 1872 N N . HIS A 1 274 ? -24.314 -35.425 -3.319 1.00 20.93 303 HIS A N 1
ATOM 1873 C CA . HIS A 1 274 ? -23.097 -35.786 -4.030 1.00 21.88 303 HIS A CA 1
ATOM 1874 C C . HIS A 1 274 ? -23.419 -35.960 -5.516 1.00 20.96 303 HIS A C 1
ATOM 1875 O O . HIS A 1 274 ? -24.549 -35.744 -5.961 1.00 23.07 303 HIS A O 1
ATOM 1882 N N . TRP A 1 275 ? -22.424 -36.362 -6.303 1.00 20.43 304 TRP A N 1
ATOM 1883 C CA . TRP A 1 275 ? -22.690 -36.946 -7.609 1.00 20.94 304 TRP A CA 1
ATOM 1884 C C . TRP A 1 275 ? -21.956 -38.281 -7.690 1.00 19.89 304 TRP A C 1
ATOM 1885 O O . TRP A 1 275 ? -21.107 -38.600 -6.853 1.00 19.35 304 TRP A O 1
ATOM 1896 N N . ILE A 1 276 ? -22.334 -39.092 -8.672 1.00 22.57 305 ILE A N 1
ATOM 1897 C CA . ILE A 1 276 ? -21.860 -40.468 -8.734 1.00 25.96 305 ILE A CA 1
ATOM 1898 C C . ILE A 1 276 ? -21.918 -40.928 -10.185 1.00 23.42 305 ILE A C 1
ATOM 1899 O O . ILE A 1 276 ? -22.712 -40.419 -10.982 1.00 24.27 305 ILE A O 1
ATOM 1904 N N . GLU A 1 277 ? -21.050 -41.878 -10.532 1.00 21.90 306 GLU A N 1
ATOM 1905 C CA . GLU A 1 277 ? -20.939 -42.379 -11.897 1.00 22.61 306 GLU A CA 1
ATO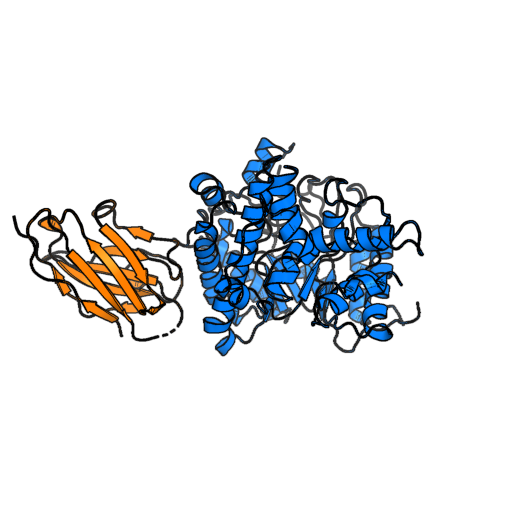M 1906 C C . GLU A 1 277 ? -20.721 -43.888 -11.872 1.00 25.19 306 GLU A C 1
ATOM 1907 O O . GLU A 1 277 ? -20.140 -44.414 -10.918 1.00 24.93 306 GLU A O 1
ATOM 1913 N N . PRO A 1 278 ? -21.209 -44.607 -12.884 1.00 23.72 307 PRO A N 1
ATOM 1914 C CA . PRO A 1 278 ? -21.109 -46.072 -12.842 1.00 26.34 307 PRO A CA 1
ATOM 1915 C C . PRO A 1 278 ? -19.688 -46.524 -13.107 1.00 30.26 307 PRO A C 1
ATOM 1916 O O . PRO A 1 278 ? -18.967 -45.924 -13.911 1.00 32.04 307 PRO A O 1
ATOM 1920 N N . ASN A 1 279 ? -19.282 -47.590 -12.416 1.00 27.95 308 ASN A N 1
ATOM 1921 C CA . ASN A 1 279 ? -17.959 -48.153 -12.671 1.00 30.60 308 ASN A CA 1
ATOM 1922 C C . ASN A 1 279 ? -17.865 -48.724 -14.070 1.00 32.06 308 ASN A C 1
ATOM 1923 O O . ASN A 1 279 ? -16.815 -48.630 -14.717 1.00 32.40 308 ASN A O 1
ATOM 1928 N N . ARG A 1 280 ? -18.946 -49.315 -14.556 1.00 29.59 309 ARG A N 1
ATOM 1929 C CA . ARG A 1 280 ? -18.970 -49.927 -15.874 1.00 32.44 309 ARG A CA 1
ATOM 1930 C C . ARG A 1 280 ? -20.045 -49.215 -16.683 1.00 34.10 309 ARG A C 1
ATOM 1931 O O . ARG A 1 280 ? -21.237 -49.342 -16.387 1.00 33.53 309 ARG A O 1
ATOM 1939 N N . SER A 1 281 ? -19.617 -48.452 -17.696 1.00 36.81 310 SER A N 1
ATOM 1940 C CA . SER A 1 281 ? -20.526 -47.522 -18.360 1.00 32.48 310 SER A CA 1
ATOM 1941 C C . SER A 1 281 ? -21.709 -48.228 -19.013 1.00 35.59 310 SER A C 1
ATOM 1942 O O . SER A 1 281 ? -22.810 -47.671 -19.062 1.00 39.87 310 SER A O 1
ATOM 1945 N N . GLU A 1 282 ? -21.515 -49.435 -19.530 1.00 39.14 311 GLU A N 1
ATOM 1946 C CA . GLU A 1 282 ? -22.600 -50.129 -20.211 1.00 41.85 311 GLU A CA 1
ATOM 1947 C C . GLU A 1 282 ? -23.449 -50.960 -19.263 1.00 38.60 311 GLU A C 1
ATOM 1948 O O . GLU A 1 282 ? -24.419 -51.588 -19.705 1.00 38.73 311 GLU A O 1
ATOM 1950 N N . ASN A 1 283 ? -23.116 -50.973 -17.977 1.00 38.65 312 ASN A N 1
ATOM 1951 C CA . ASN A 1 283 ? -23.718 -51.899 -17.031 1.00 34.80 312 ASN A CA 1
ATOM 1952 C C . ASN A 1 283 ? -24.993 -51.283 -16.473 1.00 31.90 312 ASN A C 1
ATOM 1953 O O . ASN A 1 283 ? -24.939 -50.283 -15.748 1.00 31.36 312 ASN A O 1
ATOM 1958 N N . THR A 1 284 ? -26.137 -51.887 -16.799 1.00 32.27 313 THR A N 1
ATOM 1959 C CA . THR A 1 284 ? -27.412 -51.335 -16.367 1.00 30.67 313 THR A CA 1
ATOM 1960 C C . THR A 1 284 ? -27.630 -51.501 -14.870 1.00 33.87 313 THR A C 1
ATOM 1961 O O . THR A 1 284 ? -28.408 -50.740 -14.287 1.00 32.32 313 THR A O 1
ATOM 1965 N N . MET A 1 285 ? -26.956 -52.466 -14.234 1.00 31.84 314 MET A N 1
ATOM 1966 C CA . MET A 1 285 ? -27.045 -52.594 -12.782 1.00 28.80 314 MET A CA 1
ATOM 1967 C C . MET A 1 285 ? -26.254 -51.491 -12.079 1.00 26.17 314 MET A C 1
ATOM 1968 O O . MET A 1 285 ? -26.708 -50.950 -11.065 1.00 26.88 314 MET A O 1
ATOM 1970 N N . ASP A 1 286 ? -25.068 -51.149 -12.599 1.00 25.38 315 ASP A N 1
ATOM 1971 C CA . ASP A 1 286 ? -24.314 -50.020 -12.054 1.00 26.79 315 ASP A CA 1
ATOM 1972 C C . ASP A 1 286 ? -25.090 -48.717 -12.210 1.00 25.82 315 ASP A C 1
ATOM 1973 O O . ASP A 1 286 ? -25.104 -47.874 -11.303 1.00 24.28 315 ASP A O 1
ATOM 1978 N N . ILE A 1 287 ? -25.710 -48.521 -13.375 1.00 27.34 316 ILE A N 1
ATOM 1979 C CA . ILE A 1 287 ? -26.510 -47.323 -13.606 1.00 27.47 316 ILE A CA 1
ATOM 1980 C C . ILE A 1 287 ? -27.689 -47.280 -12.648 1.00 29.04 316 ILE A C 1
ATOM 1981 O O . ILE A 1 287 ? -28.008 -46.225 -12.082 1.00 26.61 316 ILE A O 1
ATOM 1986 N N . PHE A 1 288 ? -28.359 -48.424 -12.456 1.00 26.05 317 PHE A N 1
ATOM 1987 C CA . PHE A 1 288 ? -29.473 -48.492 -11.514 1.00 29.40 317 PHE A CA 1
ATOM 1988 C C . PHE A 1 288 ? -29.013 -48.116 -10.113 1.00 26.45 317 PHE A C 1
ATOM 1989 O O . PHE A 1 288 ? -29.691 -47.351 -9.415 1.00 26.20 317 PHE A O 1
ATOM 1997 N N . LYS A 1 289 ? -27.838 -48.605 -9.705 1.00 26.52 318 LYS A N 1
ATOM 1998 C CA . LYS A 1 289 ? -27.319 -48.270 -8.380 1.00 24.39 318 LYS A CA 1
ATOM 1999 C C . LYS A 1 289 ? -26.967 -46.791 -8.273 1.00 24.36 318 LYS A C 1
ATOM 2000 O O . LYS A 1 289 ? -27.156 -46.182 -7.212 1.00 22.04 318 LYS A O 1
ATOM 2006 N N . CYS A 1 290 ? -26.458 -46.194 -9.357 1.00 21.28 319 CYS A N 1
ATOM 2007 C CA . CYS A 1 290 ? -26.213 -44.755 -9.354 1.00 22.44 319 CYS A CA 1
ATOM 2008 C C . CYS A 1 290 ? -27.506 -43.995 -9.113 1.00 22.59 319 CYS A C 1
ATOM 2009 O O . CYS A 1 290 ? -27.550 -43.049 -8.318 1.00 21.58 319 CYS A O 1
ATOM 2012 N N . GLN A 1 291 ? -28.564 -44.374 -9.835 1.00 22.89 320 GLN A N 1
ATOM 2013 C CA . GLN A 1 291 ? -29.861 -43.749 -9.633 1.00 24.17 320 GLN A CA 1
ATOM 2014 C C . GLN A 1 291 ? -30.318 -43.912 -8.190 1.00 25.38 320 GLN A C 1
ATOM 2015 O O . GLN A 1 291 ? -30.765 -42.944 -7.563 1.00 22.76 320 GLN A O 1
ATOM 2021 N N . GLN A 1 292 ? -30.182 -45.121 -7.632 1.00 21.89 321 GLN A N 1
ATOM 2022 C CA . GLN A 1 292 ? -30.621 -45.337 -6.251 1.00 22.25 321 GLN A CA 1
ATOM 2023 C C . GLN A 1 292 ? -29.823 -44.476 -5.281 1.00 23.56 321 GLN A C 1
ATOM 2024 O O . GLN A 1 292 ? -30.364 -44.002 -4.272 1.00 22.68 321 GLN A O 1
ATOM 2030 N N . SER A 1 293 ? -28.530 -44.284 -5.558 1.00 22.63 322 SER A N 1
ATOM 2031 C CA . SER A 1 293 ? -27.702 -43.437 -4.706 1.00 22.36 322 SER A CA 1
ATOM 2032 C C . SER A 1 293 ? -28.205 -41.998 -4.707 1.00 21.58 322 SER A C 1
ATOM 2033 O O . SER A 1 293 ? -28.352 -41.381 -3.645 1.00 21.52 322 SER A O 1
ATOM 2036 N N . MET A 1 294 ? -28.493 -41.453 -5.890 1.00 19.99 323 MET A N 1
ATOM 2037 C CA . MET A 1 294 ? -28.992 -40.085 -5.954 1.00 21.62 323 MET A CA 1
ATOM 2038 C C . MET A 1 294 ? -30.379 -39.983 -5.341 1.00 22.40 323 MET A C 1
ATOM 2039 O O . MET A 1 294 ? -30.701 -38.989 -4.683 1.00 21.27 323 MET A O 1
ATOM 2044 N N . VAL A 1 295 ? -31.216 -41.002 -5.559 1.00 20.87 324 VAL A N 1
ATOM 2045 C CA . VAL A 1 295 ? -32.551 -41.007 -4.981 1.00 21.00 324 VAL A CA 1
ATOM 2046 C C . VAL A 1 295 ? -32.469 -41.007 -3.458 1.00 22.36 324 VAL A C 1
ATOM 2047 O O . VAL A 1 295 ? -33.226 -40.300 -2.788 1.00 21.31 324 VAL A O 1
ATOM 2051 N N . SER A 1 296 ? -31.498 -41.742 -2.898 1.00 21.94 325 SER A N 1
ATOM 2052 C CA . SER A 1 296 ? -31.400 -41.927 -1.450 1.00 24.57 325 SER A CA 1
ATOM 2053 C C . SER A 1 296 ? -31.019 -40.644 -0.721 1.00 24.88 325 SER A C 1
ATOM 2054 O O . SER A 1 296 ? -31.341 -40.493 0.466 1.00 22.30 325 SER A O 1
ATOM 2057 N N . VAL A 1 297 ? -30.339 -39.725 -1.394 1.00 19.79 326 VAL A N 1
ATOM 2058 C CA . VAL A 1 297 ? -29.860 -38.487 -0.775 1.00 19.41 326 VAL A CA 1
ATOM 2059 C C . VAL A 1 297 ? -30.708 -37.293 -1.190 1.00 21.23 326 VAL A C 1
ATOM 2060 O O . VAL A 1 297 ? -31.229 -36.562 -0.343 1.00 22.07 326 VAL A O 1
ATOM 2064 N N . LEU A 1 298 ? -30.873 -37.100 -2.494 1.00 20.27 327 LEU A N 1
ATOM 2065 C CA . LEU A 1 298 ? -31.580 -35.949 -3.036 1.00 20.64 327 LEU A CA 1
ATOM 2066 C C . LEU A 1 298 ? -33.061 -36.242 -3.258 1.00 21.23 327 LEU A C 1
ATOM 2067 O O . LEU A 1 298 ? -33.918 -35.434 -2.882 1.00 21.03 327 LEU A O 1
ATOM 2072 N N . GLY A 1 299 ? -33.387 -37.396 -3.845 1.00 20.32 328 GLY A N 1
ATOM 2073 C CA . GLY A 1 299 ? -34.785 -37.696 -4.125 1.00 21.09 328 GLY A CA 1
ATOM 2074 C C . GLY A 1 299 ? -35.631 -37.850 -2.875 1.00 20.13 328 GLY A C 1
ATOM 2075 O O . GLY A 1 299 ? -36.823 -37.529 -2.885 1.00 22.49 328 GLY A O 1
ATOM 2076 N N . TRP A 1 300 ? -35.030 -38.352 -1.794 1.00 21.50 329 TRP A N 1
ATOM 2077 C CA . TRP A 1 300 ? -35.690 -38.432 -0.491 1.00 19.89 329 TRP A CA 1
ATOM 2078 C C . TRP A 1 300 ? -36.429 -37.140 -0.154 1.00 22.16 329 TRP A C 1
ATOM 2079 O O . TRP A 1 300 ? -37.603 -37.163 0.237 1.00 21.72 329 TRP A O 1
ATOM 2090 N N . PHE A 1 301 ? -35.761 -35.999 -0.314 1.00 19.22 330 PHE A N 1
ATOM 2091 C CA . PHE A 1 301 ? -36.375 -34.713 -0.004 1.00 22.32 330 PHE A CA 1
ATOM 2092 C C . PHE A 1 301 ? -36.965 -34.006 -1.211 1.00 23.23 330 PHE A C 1
ATOM 2093 O O . PHE A 1 301 ? -37.969 -33.303 -1.064 1.00 22.95 330 PHE A O 1
ATOM 2101 N N . ALA A 1 302 ? -36.393 -34.188 -2.403 1.00 19.91 331 ALA A N 1
ATOM 2102 C CA . ALA A 1 302 ? -36.861 -33.434 -3.559 1.00 20.69 331 ALA A CA 1
ATOM 2103 C C . ALA A 1 302 ? -38.124 -34.025 -4.187 1.00 21.88 331 ALA A C 1
ATOM 2104 O O . ALA A 1 302 ? -38.915 -33.279 -4.774 1.00 25.11 331 ALA A O 1
ATOM 2106 N N . ASN A 1 303 ? -38.333 -35.340 -4.107 1.00 23.58 332 ASN A N 1
ATOM 2107 C CA . ASN A 1 303 ? -39.558 -35.902 -4.681 1.00 24.54 332 ASN A CA 1
ATOM 2108 C C . ASN A 1 303 ? -40.808 -35.365 -3.999 1.00 23.96 332 ASN A C 1
ATOM 2109 O O . ASN A 1 303 ? -41.750 -34.967 -4.709 1.00 25.37 332 ASN A O 1
ATOM 2114 N N . PRO A 1 304 ? -40.884 -35.291 -2.669 1.00 23.86 333 PRO A N 1
ATOM 2115 C CA . PRO A 1 304 ? -42.082 -34.695 -2.059 1.00 22.14 333 PRO A CA 1
ATOM 2116 C C . PRO A 1 304 ? -42.241 -33.215 -2.358 1.00 27.09 333 PRO A C 1
ATOM 2117 O O . PRO A 1 304 ? -43.369 -32.758 -2.581 1.00 25.49 333 PRO A O 1
ATOM 2121 N N . ILE A 1 305 ? -41.148 -32.453 -2.391 1.00 20.63 334 ILE A N 1
ATOM 2122 C CA . ILE A 1 305 ? -41.246 -30.994 -2.465 1.00 22.19 334 ILE A CA 1
ATOM 2123 C C . ILE A 1 305 ? -41.274 -30.492 -3.903 1.00 23.98 334 ILE A C 1
ATOM 2124 O O . ILE A 1 305 ? -42.044 -29.587 -4.235 1.00 24.92 334 ILE A O 1
ATOM 2129 N N . HIS A 1 306 ? -40.432 -31.059 -4.768 1.00 20.87 335 HIS A N 1
ATOM 2130 C CA . HIS A 1 306 ? -40.309 -30.635 -6.155 1.00 22.94 335 HIS A CA 1
ATOM 2131 C C . HIS A 1 306 ? -40.919 -31.621 -7.140 1.00 23.62 335 HIS A C 1
ATOM 2132 O O . HIS A 1 306 ? -40.945 -31.329 -8.340 1.00 27.43 335 HIS A O 1
ATOM 2139 N N . GLY A 1 307 ? -41.356 -32.792 -6.674 1.00 25.19 336 GLY A N 1
ATOM 2140 C CA . GLY A 1 307 ? -41.828 -33.859 -7.541 1.00 25.42 336 GLY A CA 1
ATOM 2141 C C . GLY A 1 307 ? -43.321 -34.075 -7.396 1.00 25.91 336 GLY A C 1
ATOM 2142 O O . GLY A 1 307 ? -44.084 -33.109 -7.451 1.00 31.56 336 GLY A O 1
ATOM 2143 N N . ASP A 1 308 ? -43.755 -35.319 -7.187 1.00 29.71 337 ASP A N 1
ATOM 2144 C CA . ASP A 1 308 ? -45.181 -35.632 -7.121 1.00 34.80 337 ASP A CA 1
ATOM 2145 C C . ASP A 1 308 ? -45.770 -35.537 -5.716 1.00 30.25 337 ASP A C 1
ATOM 2146 O O . ASP A 1 308 ? -46.950 -35.862 -5.532 1.00 33.06 337 ASP A O 1
ATOM 2151 N N . GLY A 1 309 ? -44.994 -35.116 -4.717 1.00 28.10 338 GLY A N 1
ATOM 2152 C CA . GLY A 1 309 ? -45.516 -34.974 -3.375 1.00 27.32 338 GLY A CA 1
ATOM 2153 C C . GLY A 1 309 ? -45.351 -36.180 -2.480 1.00 26.08 338 GLY A C 1
ATOM 2154 O O . GLY A 1 309 ? -45.788 -36.136 -1.323 1.00 30.76 338 GLY A O 1
ATOM 2155 N N . ASP A 1 310 ? -44.726 -37.248 -2.968 1.00 26.95 339 ASP A N 1
ATOM 2156 C CA . ASP A 1 310 ? -44.535 -38.476 -2.217 1.00 24.82 339 ASP A CA 1
ATOM 2157 C C . ASP A 1 310 ? -43.053 -38.836 -2.236 1.00 25.72 339 ASP A C 1
ATOM 2158 O O . ASP A 1 310 ? -42.285 -38.335 -3.064 1.00 26.43 339 ASP A O 1
ATOM 2163 N N . TYR A 1 311 ? -42.647 -39.710 -1.309 1.00 27.08 340 TYR A N 1
ATOM 2164 C CA . TYR A 1 311 ? -41.279 -40.212 -1.327 1.00 24.36 340 TYR A CA 1
ATOM 2165 C C . TYR A 1 311 ? -41.035 -41.018 -2.603 1.00 28.45 340 TYR A C 1
ATOM 2166 O O . TYR A 1 311 ? -41.984 -41.488 -3.237 1.00 26.63 340 TYR A O 1
ATOM 2175 N N . PRO A 1 312 ? -39.771 -41.182 -3.001 1.00 27.68 341 PRO A N 1
ATOM 2176 C CA . PRO A 1 312 ? -39.476 -42.024 -4.169 1.00 29.63 341 PRO A CA 1
ATOM 2177 C C . PRO A 1 312 ? -40.005 -43.439 -3.977 1.00 31.65 341 PRO A C 1
ATOM 2178 O O . PRO A 1 312 ? -39.872 -44.032 -2.906 1.00 30.15 341 PRO A O 1
ATOM 2182 N N . GLU A 1 313 ? -40.592 -43.981 -5.046 1.00 34.23 342 GLU A N 1
ATOM 2183 C CA . GLU A 1 313 ? -41.294 -45.257 -4.939 1.00 37.31 342 GLU A CA 1
ATOM 2184 C C . GLU A 1 313 ? -40.391 -46.353 -4.383 1.00 34.28 342 GLU A C 1
ATOM 2185 O O . GLU A 1 313 ? -40.813 -47.137 -3.523 1.00 40.02 342 GLU A O 1
ATOM 2191 N N . GLY A 1 314 ? -39.139 -46.406 -4.838 1.00 37.69 343 GLY A N 1
ATOM 2192 C CA . GLY A 1 314 ? -38.222 -47.423 -4.344 1.00 42.33 343 GLY A CA 1
ATOM 2193 C C . GLY A 1 314 ? -37.963 -47.314 -2.853 1.00 42.38 343 GLY A C 1
ATOM 2194 O O . GLY A 1 314 ? -37.831 -48.328 -2.158 1.00 41.38 343 GLY A O 1
ATOM 2195 N N . MET A 1 315 ? -37.886 -46.085 -2.337 1.00 39.53 344 MET A N 1
ATOM 2196 C CA . MET A 1 315 ? -37.745 -45.918 -0.895 1.00 34.72 344 MET A CA 1
ATOM 2197 C C . MET A 1 315 ? -38.990 -46.397 -0.163 1.00 35.40 344 MET A C 1
ATOM 2198 O O . MET A 1 315 ? -38.889 -47.022 0.897 1.00 35.06 344 MET A O 1
ATOM 2203 N N . ARG A 1 316 ? -40.175 -46.139 -0.724 1.00 35.18 345 ARG A N 1
ATOM 2204 C CA . ARG A 1 316 ? -41.406 -46.473 -0.015 1.00 37.03 345 ARG A CA 1
ATOM 2205 C C . ARG A 1 316 ? -41.558 -47.972 0.204 1.00 36.78 345 ARG A C 1
ATOM 2206 O O . ARG A 1 316 ? -42.259 -48.384 1.138 1.00 40.58 345 ARG A O 1
ATOM 2214 N N . LYS A 1 317 ? -40.899 -48.792 -0.614 1.00 36.20 346 LYS A N 1
ATOM 2215 C CA . LYS A 1 317 ? -41.010 -50.245 -0.517 1.00 36.31 346 LYS A CA 1
ATOM 2216 C C . LYS A 1 317 ? -39.933 -50.837 0.393 1.00 36.92 346 LYS A C 1
ATOM 2217 O O . LYS A 1 317 ? -40.246 -51.496 1.391 1.00 38.76 346 LYS A O 1
ATOM 2219 N N . LYS A 1 318 ? -38.662 -50.598 0.065 1.00 38.11 347 LYS A N 1
ATOM 2220 C CA . LYS A 1 318 ? -37.568 -51.155 0.858 1.00 39.00 347 LYS A CA 1
ATOM 2221 C C . LYS A 1 318 ? -37.539 -50.591 2.274 1.00 37.87 347 LYS A C 1
ATOM 2222 O O . LYS A 1 318 ? -37.180 -51.307 3.217 1.00 38.39 347 LYS A O 1
ATOM 2224 N N . LEU A 1 319 ? -37.903 -49.320 2.447 1.00 38.56 348 LEU A N 1
ATOM 2225 C CA . LEU A 1 319 ? -37.906 -48.669 3.752 1.00 36.84 348 LEU A CA 1
ATOM 2226 C C . LEU A 1 319 ? -39.296 -48.647 4.378 1.00 37.99 348 LEU A C 1
ATOM 2227 O O . LEU A 1 319 ? -39.580 -47.792 5.225 1.00 36.31 348 LEU A O 1
ATOM 2232 N N . PHE A 1 320 ? -40.161 -49.589 3.993 1.00 35.52 349 PHE A N 1
ATOM 2233 C CA . PHE A 1 320 ? -41.555 -49.552 4.431 1.00 36.10 349 PHE A CA 1
ATOM 2234 C C . PHE A 1 320 ? -41.685 -49.557 5.954 1.00 36.23 349 PHE A C 1
ATOM 2235 O O . PHE A 1 320 ? -42.567 -48.889 6.505 1.00 36.78 349 PHE A O 1
ATOM 2243 N N . SER A 1 321 ? -40.819 -50.293 6.661 1.00 32.16 350 SER A N 1
ATOM 2244 C CA . SER A 1 321 ? -40.990 -50.394 8.107 1.00 37.81 350 SER A CA 1
ATOM 2245 C C . SER A 1 321 ? -40.529 -49.150 8.861 1.00 34.23 350 SER A C 1
ATOM 2246 O O . SER A 1 321 ? -40.857 -49.015 10.044 1.00 38.14 350 SER A O 1
ATOM 2249 N N . VAL A 1 322 ? -39.794 -48.239 8.222 1.00 33.82 351 VAL A N 1
ATOM 2250 C CA . VAL A 1 322 ? -39.304 -47.049 8.908 1.00 35.43 351 VAL A CA 1
ATOM 2251 C C . VAL A 1 322 ? -39.746 -45.742 8.254 1.00 33.56 351 VAL A C 1
ATOM 2252 O O . VAL A 1 322 ? -39.728 -44.698 8.926 1.00 32.90 351 VAL A O 1
ATOM 2256 N N . LEU A 1 323 ? -40.157 -45.739 6.987 1.00 31.06 352 LEU A N 1
ATOM 2257 C CA . LEU A 1 323 ? -40.471 -44.496 6.292 1.00 29.30 352 LEU A CA 1
ATOM 2258 C C . LEU A 1 323 ? -41.919 -44.101 6.557 1.00 30.81 352 LEU A C 1
ATOM 2259 O O . LEU A 1 323 ? -42.829 -44.851 6.180 1.00 32.75 352 LEU A O 1
ATOM 2264 N N . PRO A 1 324 ? -42.181 -42.952 7.184 1.00 29.93 353 PRO A N 1
ATOM 2265 C CA . PRO A 1 324 ? -43.571 -42.543 7.424 1.00 29.77 353 PRO A CA 1
ATOM 2266 C C . PRO A 1 324 ? -44.338 -42.386 6.119 1.00 29.94 353 PRO A C 1
ATOM 2267 O O . PRO A 1 324 ? -43.766 -42.132 5.060 1.00 27.20 353 PRO A O 1
ATOM 2271 N N . ILE A 1 325 ? -45.657 -42.540 6.204 1.00 28.68 354 ILE A N 1
ATOM 2272 C CA . ILE A 1 325 ? -46.517 -42.520 5.027 1.00 30.10 354 ILE A CA 1
ATOM 2273 C C . ILE A 1 325 ? -47.208 -41.168 4.936 1.00 32.37 354 ILE A C 1
ATOM 2274 O O . ILE A 1 325 ? -47.839 -40.720 5.900 1.00 30.35 354 ILE A O 1
ATOM 2279 N N . PHE A 1 326 ? -47.086 -40.513 3.784 1.00 29.46 355 PHE A N 1
ATOM 2280 C CA . PHE A 1 326 ? -47.878 -39.319 3.519 1.00 29.92 355 PHE A CA 1
ATOM 2281 C C . PHE A 1 326 ? -49.315 -39.713 3.207 1.00 35.00 355 PHE A C 1
ATOM 2282 O O . PHE A 1 326 ? -49.562 -40.548 2.332 1.00 36.16 355 PHE A O 1
ATOM 2290 N N . SER A 1 327 ? -50.267 -39.103 3.907 1.00 33.36 356 SER A N 1
ATOM 2291 C CA . SER A 1 327 ? -51.655 -39.260 3.503 1.00 37.68 356 SER A CA 1
ATOM 2292 C C . SER A 1 327 ? -51.861 -38.653 2.116 1.00 37.26 356 SER A C 1
ATOM 2293 O O . SER A 1 327 ? -51.010 -37.934 1.586 1.00 37.84 356 SER A O 1
ATOM 2296 N N . GLU A 1 328 ? -53.011 -38.959 1.513 1.00 38.05 357 GLU A N 1
ATOM 2297 C CA . GLU A 1 328 ? -53.307 -38.401 0.197 1.00 40.17 357 GLU A CA 1
ATOM 2298 C C . GLU A 1 328 ? -53.457 -36.886 0.262 1.00 37.17 357 GLU A C 1
ATOM 2299 O O . GLU A 1 328 ? -53.050 -36.177 -0.665 1.00 37.77 357 GLU A O 1
ATOM 2305 N N . ALA A 1 329 ? -54.036 -36.372 1.351 1.00 34.83 358 ALA A N 1
ATOM 2306 C CA . ALA A 1 329 ? -54.119 -34.925 1.529 1.00 36.30 358 ALA A CA 1
ATOM 2307 C C . ALA A 1 329 ? -52.732 -34.306 1.685 1.00 39.20 358 ALA A C 1
ATOM 2308 O O . ALA A 1 329 ? -52.465 -33.219 1.154 1.00 36.32 358 ALA A O 1
ATOM 2310 N N . GLU A 1 330 ? -51.831 -34.989 2.396 1.00 34.09 359 GLU A N 1
ATOM 2311 C CA . GLU A 1 330 ? -50.503 -34.427 2.636 1.00 33.25 359 GLU A CA 1
ATOM 2312 C C . GLU A 1 330 ? -49.683 -34.345 1.354 1.00 33.06 359 GLU A C 1
ATOM 2313 O O . GLU A 1 330 ? -48.934 -33.378 1.161 1.00 30.20 359 GLU A O 1
ATOM 2319 N N . LYS A 1 331 ? -49.795 -35.349 0.471 1.00 32.59 360 LYS A N 1
ATOM 2320 C CA . LYS A 1 331 ? -49.064 -35.303 -0.797 1.00 33.51 360 LYS A CA 1
ATOM 2321 C C . LYS A 1 331 ? -49.407 -34.046 -1.586 1.00 33.92 360 LYS A C 1
ATOM 2322 O O . LYS A 1 331 ? -48.524 -33.411 -2.175 1.00 30.85 360 LYS A O 1
ATOM 2328 N N . HIS A 1 332 ? -50.689 -33.672 -1.608 1.00 33.90 361 HIS A N 1
ATOM 2329 C CA . HIS A 1 332 ? -51.091 -32.461 -2.315 1.00 35.71 361 HIS A CA 1
ATOM 2330 C C . HIS A 1 332 ? -50.514 -31.211 -1.662 1.00 31.64 361 HIS A C 1
ATOM 2331 O O . HIS A 1 332 ? -50.266 -30.217 -2.351 1.00 35.23 361 HIS A O 1
ATOM 2333 N N . GLU A 1 333 ? -50.278 -31.246 -0.350 1.00 31.18 362 GLU A N 1
ATOM 2334 C CA . GLU A 1 333 ? -49.706 -30.103 0.354 1.00 30.12 362 GLU A CA 1
ATOM 2335 C C . GLU A 1 333 ? -48.180 -30.076 0.327 1.00 29.02 362 GLU A C 1
ATOM 2336 O O . GLU A 1 333 ? -47.593 -28.996 0.460 1.00 27.46 362 GLU A O 1
ATOM 2342 N N . MET A 1 334 ? -47.523 -31.222 0.149 1.00 29.35 363 MET A N 1
ATOM 2343 C CA . MET A 1 334 ? -46.064 -31.212 0.038 1.00 27.93 363 MET A CA 1
ATOM 2344 C C . MET A 1 334 ? -45.605 -30.734 -1.337 1.00 28.13 363 MET A C 1
ATOM 2345 O O . MET A 1 334 ? -44.612 -30.003 -1.449 1.00 24.44 363 MET A O 1
ATOM 2350 N N . ARG A 1 335 ? -46.300 -31.131 -2.398 1.00 28.07 364 ARG A N 1
ATOM 2351 C CA . ARG A 1 335 ? -45.790 -30.856 -3.734 1.00 29.58 364 ARG A CA 1
ATOM 2352 C C . ARG A 1 335 ? -45.874 -29.364 -4.049 1.00 26.97 364 ARG A C 1
ATOM 2353 O O . ARG A 1 335 ? -46.769 -28.653 -3.585 1.00 29.74 364 ARG A O 1
ATOM 2361 N N . GLY A 1 336 ? -44.906 -28.886 -4.830 1.00 25.66 365 GLY A N 1
ATOM 2362 C CA . GLY A 1 336 ? -44.914 -27.507 -5.269 1.00 27.00 365 GLY A CA 1
ATOM 2363 C C . GLY A 1 336 ? -44.630 -26.489 -4.188 1.00 26.93 365 GLY A C 1
ATOM 2364 O O . GLY A 1 336 ? -44.979 -25.320 -4.350 1.00 27.97 365 GLY A O 1
ATOM 2365 N N . THR A 1 337 ? -44.003 -26.892 -3.088 1.00 24.06 366 THR A N 1
ATOM 2366 C CA . THR A 1 337 ? -43.693 -25.941 -2.015 1.00 22.66 366 THR A CA 1
ATOM 2367 C C . THR A 1 337 ? -42.298 -25.339 -2.136 1.00 23.98 366 THR A C 1
ATOM 2368 O O . THR A 1 337 ? -41.576 -25.197 -1.143 1.00 22.14 366 THR A O 1
ATOM 2372 N N . ALA A 1 338 ? -41.893 -24.939 -3.335 1.00 23.08 367 ALA A N 1
ATOM 2373 C CA . ALA A 1 338 ? -40.594 -24.299 -3.524 1.00 24.24 367 ALA A CA 1
ATOM 2374 C C . ALA A 1 338 ? -40.670 -23.414 -4.753 1.00 27.01 367 ALA A C 1
ATOM 2375 O O . ALA A 1 338 ? -40.976 -23.900 -5.848 1.00 31.30 367 ALA A O 1
ATOM 2377 N N . ASP A 1 339 ? -40.369 -22.130 -4.584 1.00 21.87 368 ASP A N 1
ATOM 2378 C CA . ASP A 1 339 ? -40.432 -21.201 -5.705 1.00 22.42 368 ASP A CA 1
ATOM 2379 C C . ASP A 1 339 ? -39.224 -21.308 -6.633 1.00 25.57 368 ASP A C 1
ATOM 2380 O O . ASP A 1 339 ? -39.246 -20.752 -7.737 1.00 25.46 368 ASP A O 1
ATOM 2385 N N . PHE A 1 340 ? -38.186 -22.016 -6.202 1.00 21.23 369 PHE A N 1
ATOM 2386 C CA . PHE A 1 340 ? -37.016 -22.330 -7.009 1.00 22.68 369 PHE A CA 1
ATOM 2387 C C . PHE A 1 340 ? -36.363 -23.544 -6.361 1.00 20.05 369 PHE A C 1
ATOM 2388 O O . PHE A 1 340 ? -36.729 -23.959 -5.259 1.00 20.86 369 PHE A O 1
ATOM 2396 N N . PHE A 1 341 ? -35.432 -24.146 -7.076 1.00 20.49 370 PHE A N 1
ATOM 2397 C CA . PHE A 1 341 ? -34.687 -25.281 -6.559 1.00 19.35 370 PHE A CA 1
ATOM 2398 C C . PHE A 1 341 ? -33.362 -24.740 -6.031 1.00 18.53 370 PHE A C 1
ATOM 2399 O O . PHE A 1 341 ? -32.522 -24.278 -6.811 1.00 21.09 370 PHE A O 1
ATOM 2407 N N . ALA A 1 342 ? -33.182 -24.776 -4.710 1.00 17.78 371 ALA A N 1
ATOM 2408 C CA . ALA A 1 342 ? -31.914 -24.401 -4.086 1.00 16.87 371 ALA A CA 1
ATOM 2409 C C . ALA A 1 342 ? -31.071 -25.658 -3.907 1.00 16.31 371 ALA A C 1
ATOM 2410 O O . ALA A 1 342 ? -31.508 -26.612 -3.252 1.00 18.33 371 ALA A O 1
ATOM 2412 N N . PHE A 1 343 ? -29.858 -25.651 -4.466 1.00 17.77 372 PHE A N 1
ATOM 2413 C CA . PHE A 1 343 ? -29.002 -26.833 -4.537 1.00 15.88 372 PHE A CA 1
ATOM 2414 C C . PHE A 1 343 ? -27.669 -26.567 -3.842 1.00 17.59 372 PHE A C 1
ATOM 2415 O O . PHE A 1 343 ? -27.015 -25.549 -4.105 1.00 18.40 372 PHE A O 1
ATOM 2423 N N . SER A 1 344 ? -27.278 -27.481 -2.957 1.00 19.21 373 SER A N 1
ATOM 2424 C CA . SER A 1 344 ? -25.979 -27.459 -2.291 1.00 19.01 373 SER A CA 1
ATOM 2425 C C . SER A 1 344 ? -25.098 -28.569 -2.853 1.00 19.21 373 SER A C 1
ATOM 2426 O O . SER A 1 344 ? -25.513 -29.730 -2.891 1.00 18.81 373 SER A O 1
ATOM 2429 N N . PHE A 1 345 ? -23.875 -28.219 -3.252 1.00 16.82 374 PHE A N 1
ATOM 2430 C CA . PHE A 1 345 ? -22.933 -29.192 -3.830 1.00 17.38 374 PHE A CA 1
ATOM 2431 C C . PHE A 1 345 ? -21.558 -28.852 -3.258 1.00 16.55 374 PHE A C 1
ATOM 2432 O O . PHE A 1 345 ? -20.839 -28.004 -3.790 1.00 18.71 374 PHE A O 1
ATOM 2440 N N . GLY A 1 346 ? -21.223 -29.481 -2.137 1.00 18.48 375 GLY A N 1
ATOM 2441 C CA . GLY A 1 346 ? -20.030 -29.134 -1.408 1.00 19.98 375 GLY A CA 1
ATOM 2442 C C . GLY A 1 346 ? -19.538 -30.310 -0.600 1.00 18.38 375 GLY A C 1
ATOM 2443 O O . GLY A 1 346 ? -20.139 -31.392 -0.610 1.00 18.94 375 GLY A O 1
ATOM 2444 N N . PRO A 1 347 ? -18.451 -30.106 0.152 1.00 18.42 376 PRO A N 1
ATOM 2445 C CA . PRO A 1 347 ? -17.796 -31.245 0.810 1.00 18.98 376 PRO A CA 1
ATOM 2446 C C . PRO A 1 347 ? -18.638 -31.913 1.882 1.00 19.10 376 PRO A C 1
ATOM 2447 O O . PRO A 1 347 ? -18.393 -33.089 2.181 1.00 22.00 376 PRO A O 1
ATOM 2451 N N . ASN A 1 348 ? -19.631 -31.226 2.458 1.00 19.18 377 ASN A N 1
ATOM 2452 C CA . ASN A 1 348 ? -20.485 -31.882 3.445 1.00 20.79 377 ASN A CA 1
ATOM 2453 C C . ASN A 1 348 ? -21.289 -33.036 2.849 1.00 22.67 377 ASN A C 1
ATOM 2454 O O . ASN A 1 348 ? -21.821 -33.857 3.605 1.00 21.86 377 ASN A O 1
ATOM 2459 N N . ASN A 1 349 ? -21.419 -33.119 1.525 1.00 19.91 378 ASN A N 1
ATOM 2460 C CA . ASN A 1 349 ? -22.104 -34.259 0.933 1.00 18.59 378 ASN A CA 1
ATOM 2461 C C . ASN A 1 349 ? -21.145 -35.330 0.423 1.00 23.25 378 ASN A C 1
ATOM 2462 O O . ASN A 1 349 ? -21.600 -36.327 -0.153 1.00 22.42 378 ASN A O 1
ATOM 2467 N N . PHE A 1 350 ? -19.841 -35.169 0.660 1.00 21.41 379 PHE A N 1
ATOM 2468 C CA . PHE A 1 350 ? -18.841 -36.144 0.244 1.00 22.91 379 PHE A CA 1
ATOM 2469 C C . PHE A 1 350 ? -17.993 -36.671 1.388 1.00 26.40 379 PHE A C 1
ATOM 2470 O O . PHE A 1 350 ? -17.381 -37.738 1.247 1.00 29.17 379 PHE A O 1
ATOM 2478 N N . LYS A 1 351 ? -17.941 -35.962 2.500 1.00 23.79 380 LYS A N 1
ATOM 2479 C CA . LYS A 1 351 ? -16.982 -36.207 3.562 1.00 26.08 380 LYS A CA 1
ATOM 2480 C C . LYS A 1 351 ? -17.717 -36.056 4.889 1.00 26.26 380 LYS A C 1
ATOM 2481 O O . LYS A 1 351 ? -18.397 -35.057 5.092 1.00 27.54 380 LYS A O 1
ATOM 2487 N N . PRO A 1 352 ? -17.601 -37.046 5.795 1.00 28.93 381 PRO A N 1
ATOM 2488 C CA . PRO A 1 352 ? -16.819 -38.284 5.711 1.00 28.55 381 PRO A CA 1
ATOM 2489 C C . PRO A 1 352 ? -17.474 -39.376 4.891 1.00 30.00 381 PRO A C 1
ATOM 2490 O O . PRO A 1 352 ? -18.525 -39.161 4.286 1.00 29.84 381 PRO A O 1
ATOM 2494 N N . LEU A 1 353 ? -16.840 -40.550 4.888 1.00 31.76 382 LEU A N 1
ATOM 2495 C CA . LEU A 1 353 ? -17.241 -41.605 3.966 1.00 34.59 382 LEU A CA 1
ATOM 2496 C C . LEU A 1 353 ? -18.656 -42.089 4.250 1.00 30.38 382 LEU A C 1
ATOM 2497 O O . LEU A 1 353 ? -19.416 -42.377 3.315 1.00 31.04 382 LEU A O 1
ATOM 2502 N N . ASN A 1 354 ? -19.037 -42.168 5.525 1.00 30.24 383 ASN A N 1
ATOM 2503 C CA . ASN A 1 354 ? -20.385 -42.638 5.865 1.00 30.15 383 ASN A CA 1
ATOM 2504 C C . ASN A 1 354 ? -21.486 -41.624 5.530 1.00 30.43 383 ASN A C 1
ATOM 2505 O O . ASN A 1 354 ? -22.633 -41.881 5.916 1.00 26.20 383 ASN A O 1
ATOM 2510 N N . THR A 1 355 ? -21.197 -40.516 4.841 1.00 25.10 384 THR A N 1
ATOM 2511 C CA . THR A 1 355 ? -22.231 -39.515 4.585 1.00 23.51 384 THR A CA 1
ATOM 2512 C C . THR A 1 355 ? -23.288 -40.032 3.616 1.00 25.24 384 THR A C 1
ATOM 2513 O O . THR A 1 355 ? -24.460 -39.649 3.714 1.00 26.02 384 THR A O 1
ATOM 2517 N N . MET A 1 356 ? -22.912 -40.917 2.695 1.00 25.66 385 MET A N 1
ATOM 2518 C CA . MET A 1 356 ? -23.889 -41.485 1.777 1.00 29.08 385 MET A CA 1
ATOM 2519 C C . MET A 1 356 ? -23.376 -42.817 1.264 1.00 28.65 385 MET A C 1
ATOM 2520 O O . MET A 1 356 ? -22.196 -43.148 1.397 1.00 30.82 385 MET A O 1
ATOM 2525 N N . ALA A 1 357 ? -24.291 -43.584 0.683 1.00 32.75 386 ALA A N 1
ATOM 2526 C CA . ALA A 1 357 ? -23.985 -44.908 0.166 1.00 36.45 386 ALA A CA 1
ATOM 2527 C C . ALA A 1 357 ? -23.626 -44.791 -1.310 1.00 31.21 386 ALA A C 1
ATOM 2528 O O . ALA A 1 357 ? -24.433 -44.303 -2.112 1.00 36.83 386 ALA A O 1
ATOM 2530 N N . LYS A 1 358 ? -22.410 -45.207 -1.651 1.00 31.48 387 LYS A N 1
ATOM 2531 C CA . LYS A 1 358 ? -21.961 -45.229 -3.038 1.00 35.32 387 LYS A CA 1
ATOM 2532 C C . LYS A 1 358 ? -22.519 -46.418 -3.809 1.00 34.57 387 LYS A C 1
ATOM 2533 O O . LYS A 1 358 ? -22.529 -46.390 -5.047 1.00 31.22 387 LYS A O 1
ATOM 2539 N N . MET A 1 359 ? -22.959 -47.462 -3.103 1.00 33.09 388 MET A N 1
ATOM 2540 C CA . MET A 1 359 ? -23.561 -48.647 -3.716 1.00 31.93 388 MET A CA 1
ATOM 2541 C C . MET A 1 359 ? -22.650 -49.245 -4.788 1.00 33.08 388 MET A C 1
ATOM 2542 O O . MET A 1 359 ? -23.100 -49.702 -5.843 1.00 32.75 388 MET A O 1
ATOM 2547 N N . GLY A 1 360 ? -21.346 -49.248 -4.504 1.00 34.28 389 GLY A N 1
ATOM 2548 C CA . GLY A 1 360 ? -20.354 -49.849 -5.370 1.00 32.20 389 GLY A CA 1
ATOM 2549 C C . GLY A 1 360 ? -19.954 -49.027 -6.573 1.00 33.89 389 GLY A C 1
ATOM 2550 O O . GLY A 1 360 ? -19.308 -49.562 -7.481 1.00 36.35 389 GLY A O 1
ATOM 2551 N N . GLN A 1 361 ? -20.309 -47.747 -6.615 1.00 31.23 390 GLN A N 1
ATOM 2552 C CA . GLN A 1 361 ? -20.083 -46.940 -7.798 1.00 30.44 390 GLN A CA 1
ATOM 2553 C C . GLN A 1 361 ? -18.959 -45.930 -7.538 1.00 33.27 390 GLN A C 1
ATOM 2554 O O . GLN A 1 361 ? -18.178 -46.081 -6.590 1.00 34.29 390 GLN A O 1
ATOM 2560 N N . ASN A 1 362 ? -18.857 -44.922 -8.399 1.00 27.54 391 ASN A N 1
ATOM 2561 C CA . ASN A 1 362 ? -17.701 -44.032 -8.433 1.00 28.02 391 ASN A CA 1
ATOM 2562 C C . ASN A 1 362 ? -18.148 -42.608 -8.106 1.00 26.29 391 ASN A C 1
ATOM 2563 O O . ASN A 1 362 ? -18.826 -41.966 -8.917 1.00 26.55 391 ASN A O 1
ATOM 2568 N N . VAL A 1 363 ? -17.748 -42.109 -6.934 1.00 26.36 392 VAL A N 1
ATOM 2569 C CA . VAL A 1 363 ? -18.129 -40.763 -6.524 1.00 28.39 392 VAL A CA 1
ATOM 2570 C C . VAL A 1 363 ? -17.516 -39.736 -7.466 1.00 25.89 392 VAL A C 1
ATOM 2571 O O . VAL A 1 363 ? -16.375 -39.885 -7.923 1.00 26.52 392 VAL A O 1
ATOM 2575 N N . SER A 1 364 ? -18.279 -38.677 -7.757 1.00 24.45 393 SER A N 1
ATOM 2576 C CA . SER A 1 364 ? -17.910 -37.707 -8.777 1.00 24.15 393 SER A CA 1
ATOM 2577 C C . SER A 1 364 ? -18.203 -36.291 -8.299 1.00 22.19 393 SER A C 1
ATOM 2578 O O . SER A 1 364 ? -19.176 -36.054 -7.581 1.00 23.21 393 SER A O 1
ATOM 2581 N N . LEU A 1 365 ? -17.352 -35.346 -8.704 1.00 22.19 394 LEU A N 1
ATOM 2582 C CA . LEU A 1 365 ? -17.608 -33.933 -8.437 1.00 23.11 394 LEU A CA 1
ATOM 2583 C C . LEU A 1 365 ? -18.174 -33.204 -9.647 1.00 23.12 394 LEU A C 1
ATOM 2584 O O . LEU A 1 365 ? -18.045 -31.977 -9.739 1.00 20.02 394 LEU A O 1
ATOM 2589 N N . ASN A 1 366 ? -18.817 -33.924 -10.562 1.00 23.55 395 ASN A N 1
ATOM 2590 C CA . ASN A 1 366 ? -19.300 -33.334 -11.809 1.00 22.41 395 ASN A CA 1
ATOM 2591 C C . ASN A 1 366 ? -20.616 -32.607 -11.555 1.00 23.00 395 ASN A C 1
ATOM 2592 O O . ASN A 1 366 ? -21.711 -33.170 -11.671 1.00 22.37 395 ASN A O 1
ATOM 2597 N N . LEU A 1 367 ? -20.494 -31.317 -11.247 1.00 20.52 396 LEU A N 1
ATOM 2598 C CA . LEU A 1 367 ? -21.661 -30.494 -10.962 1.00 19.70 396 LEU A CA 1
ATOM 2599 C C . LEU A 1 367 ? -22.560 -30.343 -12.184 1.00 19.94 396 LEU A C 1
ATOM 2600 O O . LEU A 1 367 ? -23.786 -30.233 -12.042 1.00 20.50 396 LEU A O 1
ATOM 2605 N N . ARG A 1 368 ? -21.983 -30.346 -13.392 1.00 21.88 397 ARG A N 1
ATOM 2606 C CA . ARG A 1 368 ? -22.810 -30.260 -14.595 1.00 19.83 397 ARG A CA 1
ATOM 2607 C C . ARG A 1 368 ? -23.781 -31.433 -14.669 1.00 21.21 397 ARG A C 1
ATOM 2608 O O . ARG A 1 368 ? -24.982 -31.254 -14.927 1.00 20.76 397 ARG A O 1
ATOM 2616 N N . GLU A 1 369 ? -23.286 -32.646 -14.421 1.00 21.31 398 GLU A N 1
ATOM 2617 C CA . GLU A 1 369 ? -24.163 -33.807 -14.493 1.00 23.36 398 GLU A CA 1
ATOM 2618 C C . GLU A 1 369 ? -25.184 -33.806 -13.363 1.00 19.86 398 GLU A C 1
ATOM 2619 O O . GLU A 1 369 ? -26.343 -34.174 -13.576 1.00 20.60 398 GLU A O 1
ATOM 2625 N N . ALA A 1 370 ? -24.783 -33.389 -12.159 1.00 19.73 399 ALA A N 1
ATOM 2626 C CA . ALA A 1 370 ? -25.743 -33.298 -11.062 1.00 19.61 399 ALA A CA 1
ATOM 2627 C C . ALA A 1 370 ? -26.893 -32.364 -11.415 1.00 19.16 399 ALA A C 1
ATOM 2628 O O . ALA A 1 370 ? -28.060 -32.680 -11.158 1.00 19.55 399 ALA A O 1
ATOM 2630 N N . LEU A 1 371 ? -26.584 -31.216 -12.029 1.00 18.24 400 LEU A N 1
ATOM 2631 C CA . LEU A 1 371 ? -27.628 -30.272 -12.426 1.00 20.07 400 LEU A CA 1
ATOM 2632 C C . LEU A 1 371 ? -28.553 -30.880 -13.467 1.00 20.26 400 LEU A C 1
ATOM 2633 O O . LEU A 1 371 ? -29.759 -30.616 -13.469 1.00 20.71 400 LEU A O 1
ATOM 2638 N N . ASN A 1 372 ? -27.994 -31.674 -14.384 1.00 19.88 401 ASN A N 1
ATOM 2639 C CA . ASN A 1 372 ? -28.812 -32.355 -15.377 1.00 20.15 401 ASN A CA 1
ATOM 2640 C C . ASN A 1 372 ? -29.754 -33.352 -14.727 1.00 21.59 401 ASN A C 1
ATOM 2641 O O . ASN A 1 372 ? -30.896 -33.512 -15.165 1.00 22.28 401 ASN A O 1
ATOM 2646 N N . TRP A 1 373 ? -29.278 -34.058 -13.700 1.00 18.80 402 TRP A N 1
ATOM 2647 C CA . TRP A 1 373 ? -30.148 -34.979 -12.974 1.00 21.40 402 TRP A CA 1
ATOM 2648 C C . TRP A 1 373 ? -31.340 -34.246 -12.368 1.00 21.80 402 TRP A C 1
ATOM 2649 O O . TRP A 1 373 ? -32.481 -34.718 -12.456 1.00 20.72 402 TRP A O 1
ATOM 2660 N N . ILE A 1 374 ? -31.094 -33.079 -11.767 1.00 19.76 403 ILE A N 1
ATOM 2661 C CA . ILE A 1 374 ? -32.172 -32.264 -11.210 1.00 19.08 403 ILE A CA 1
ATOM 2662 C C . ILE A 1 374 ? -33.148 -31.842 -12.308 1.00 21.72 403 ILE A C 1
ATOM 2663 O O . ILE A 1 374 ? -34.370 -31.917 -12.137 1.00 24.03 403 ILE A O 1
ATOM 2668 N N . LYS A 1 375 ? -32.617 -31.372 -13.441 1.00 20.11 404 LYS A N 1
ATOM 2669 C CA . LYS A 1 375 ? -33.472 -30.948 -14.553 1.00 21.88 404 LYS A CA 1
ATOM 2670 C C . LYS A 1 375 ? -34.394 -32.075 -15.003 1.00 24.76 404 LYS A C 1
ATOM 2671 O O . LYS A 1 375 ? -35.591 -31.858 -15.245 1.00 22.06 404 LYS A O 1
ATOM 2677 N N . LEU A 1 376 ? -33.858 -33.292 -15.109 1.00 23.81 405 LEU A N 1
ATOM 2678 C CA . LEU A 1 376 ? -34.660 -34.408 -15.598 1.00 23.79 405 LEU A CA 1
ATOM 2679 C C . LEU A 1 376 ? -35.658 -34.887 -14.549 1.00 25.48 405 LEU A C 1
ATOM 2680 O O . LEU A 1 376 ? -36.834 -35.100 -14.858 1.00 25.90 405 LEU A O 1
ATOM 2685 N N . GLU A 1 377 ? -35.215 -35.032 -13.296 1.00 22.29 406 GLU A N 1
ATOM 2686 C CA . GLU A 1 377 ? -36.078 -35.584 -12.254 1.00 21.93 406 GLU A CA 1
ATOM 2687 C C . GLU A 1 377 ? -37.207 -34.633 -11.876 1.00 23.48 406 GLU A C 1
ATOM 2688 O O . GLU A 1 377 ? -38.317 -35.084 -11.560 1.00 24.94 406 GLU A O 1
ATOM 2694 N N . TYR A 1 378 ? -36.940 -33.320 -11.862 1.00 23.41 407 TYR A N 1
ATOM 2695 C CA . TYR A 1 378 ? -37.868 -32.348 -11.283 1.00 24.58 407 TYR A CA 1
ATOM 2696 C C . TYR A 1 378 ? -38.342 -31.328 -12.314 1.00 24.27 407 TYR A C 1
ATOM 2697 O O . TYR A 1 378 ? -38.728 -30.209 -11.967 1.00 25.18 407 TYR A O 1
ATOM 2706 N N . ASN A 1 379 ? -38.347 -31.731 -13.585 1.00 24.95 408 ASN A N 1
ATOM 2707 C CA . ASN A 1 379 ? -39.079 -31.031 -14.643 1.00 24.39 408 ASN A CA 1
ATOM 2708 C C . ASN A 1 379 ? -38.597 -29.593 -14.820 1.00 25.69 408 ASN A C 1
ATOM 2709 O O . ASN A 1 379 ? -39.385 -28.641 -14.850 1.00 25.55 408 ASN A O 1
ATOM 2714 N N . ASN A 1 380 ? -37.274 -29.450 -14.943 1.00 24.12 409 ASN A N 1
ATOM 2715 C CA . ASN A 1 380 ? -36.600 -28.250 -15.425 1.00 22.83 409 ASN A CA 1
ATOM 2716 C C . ASN A 1 380 ? -36.909 -27.016 -14.580 1.00 21.10 409 ASN A C 1
ATOM 2717 O O . ASN A 1 380 ? -37.370 -25.997 -15.112 1.00 21.78 409 ASN A O 1
ATOM 2722 N N . PRO A 1 381 ? -36.637 -27.051 -13.276 1.00 23.04 410 PRO A N 1
ATOM 2723 C CA . PRO A 1 381 ? -36.934 -25.901 -12.417 1.00 20.64 410 PRO A CA 1
ATOM 2724 C C . PRO A 1 381 ? -35.857 -24.830 -12.503 1.00 20.48 410 PRO A C 1
ATOM 2725 O O . PRO A 1 381 ? -34.739 -25.062 -12.962 1.00 22.02 410 PRO A O 1
ATOM 2729 N N . ARG A 1 382 ? -36.204 -23.633 -12.034 1.00 19.01 411 ARG A N 1
ATOM 2730 C CA . ARG A 1 382 ? -35.169 -22.626 -11.850 1.00 19.52 411 ARG A CA 1
ATOM 2731 C C . ARG A 1 382 ? -34.299 -23.036 -10.675 1.00 21.38 411 ARG A C 1
ATOM 2732 O O . ARG A 1 382 ? -34.810 -23.530 -9.665 1.00 21.83 411 ARG A O 1
ATOM 2740 N N . ILE A 1 383 ? -32.987 -22.851 -10.810 1.00 20.02 412 ILE A N 1
ATOM 2741 C CA . ILE A 1 383 ? -32.031 -23.368 -9.834 1.00 20.34 412 ILE A CA 1
ATOM 2742 C C . ILE A 1 383 ? -31.142 -22.244 -9.317 1.00 17.63 412 ILE A C 1
ATOM 2743 O O . ILE A 1 383 ? -30.523 -21.514 -10.098 1.00 18.74 412 ILE A O 1
ATOM 2748 N N . LEU A 1 384 ? -31.055 -22.139 -7.997 1.00 17.42 413 LEU A N 1
ATOM 2749 C CA . LEU A 1 384 ? -30.024 -21.368 -7.329 1.00 17.65 413 LEU A CA 1
ATOM 2750 C C . LEU A 1 384 ? -29.004 -22.351 -6.791 1.00 17.31 413 LEU A C 1
ATOM 2751 O O . LEU A 1 384 ? -29.370 -23.286 -6.072 1.00 20.86 413 LEU A O 1
ATOM 2756 N N . ILE A 1 385 ? -27.739 -22.166 -7.151 1.00 18.56 414 ILE A N 1
ATOM 2757 C CA . ILE A 1 385 ? -26.696 -22.922 -6.464 1.00 18.28 414 ILE A CA 1
ATOM 2758 C C . ILE A 1 385 ? -26.476 -22.209 -5.135 1.00 18.16 414 ILE A C 1
ATOM 2759 O O . ILE A 1 385 ? -25.905 -21.122 -5.091 1.00 19.08 414 ILE A O 1
ATOM 2764 N N . ALA A 1 386 ? -27.034 -22.782 -4.061 1.00 17.44 415 ALA A N 1
ATOM 2765 C CA . ALA A 1 386 ? -27.073 -22.150 -2.748 1.00 15.95 415 ALA A CA 1
ATOM 2766 C C . ALA A 1 386 ? -25.819 -22.407 -1.924 1.00 18.21 415 ALA A C 1
ATOM 2767 O O . ALA A 1 386 ? -25.632 -21.750 -0.893 1.00 20.16 415 ALA A O 1
ATOM 2769 N N . GLU A 1 387 ? -24.956 -23.329 -2.361 1.00 16.43 416 GLU A N 1
ATOM 2770 C CA . GLU A 1 387 ? -23.692 -23.610 -1.690 1.00 15.66 416 GLU A CA 1
ATOM 2771 C C . GLU A 1 387 ? -22.807 -24.376 -2.658 1.00 17.54 416 GLU A C 1
ATOM 2772 O O . GLU A 1 387 ? -23.215 -25.427 -3.157 1.00 17.68 416 GLU A O 1
ATOM 2778 N N . ASN A 1 388 ? -21.606 -23.866 -2.908 1.00 17.76 417 ASN A N 1
ATOM 2779 C CA . ASN A 1 388 ? -20.666 -24.598 -3.750 1.00 16.92 417 ASN A CA 1
ATOM 2780 C C . ASN A 1 388 ? -19.255 -24.178 -3.383 1.00 19.62 417 ASN A C 1
ATOM 2781 O O . ASN A 1 388 ? -18.998 -23.001 -3.126 1.00 18.09 417 ASN A O 1
ATOM 2786 N N . GLY A 1 389 ? -18.361 -25.149 -3.352 1.00 17.34 418 GLY A N 1
ATOM 2787 C CA . GLY A 1 389 ? -16.970 -24.899 -3.046 1.00 19.06 418 GLY A CA 1
ATOM 2788 C C . GLY A 1 389 ? -16.352 -26.165 -2.505 1.00 20.01 418 GLY A C 1
ATOM 2789 O O . GLY A 1 389 ? -16.963 -27.232 -2.518 1.00 20.36 418 GLY A O 1
ATOM 2790 N N . TRP A 1 390 ? -15.138 -26.024 -1.990 1.00 19.28 419 TRP A N 1
ATOM 2791 C CA . TRP A 1 390 ? -14.482 -27.182 -1.396 1.00 18.13 419 TRP A CA 1
ATOM 2792 C C . TRP A 1 390 ? -13.887 -26.751 -0.058 1.00 21.71 419 TRP A C 1
ATOM 2793 O O . TRP A 1 390 ? -14.504 -25.951 0.656 1.00 20.78 419 TRP A O 1
ATOM 2804 N N . PHE A 1 391 ? -12.740 -27.305 0.336 1.00 20.64 420 PHE A N 1
ATOM 2805 C CA . PHE A 1 391 ? -12.100 -26.917 1.587 1.00 18.39 420 PHE A CA 1
ATOM 2806 C C . PHE A 1 391 ? -10.594 -27.069 1.436 1.00 21.50 420 PHE A C 1
ATOM 2807 O O . PHE A 1 391 ? -10.105 -27.771 0.543 1.00 21.18 420 PHE A O 1
ATOM 2815 N N . THR A 1 392 ? -9.856 -26.393 2.306 1.00 21.65 421 THR A N 1
ATOM 2816 C CA . THR A 1 392 ? -8.423 -26.640 2.431 1.00 20.74 421 THR A CA 1
ATOM 2817 C C . THR A 1 392 ? -8.103 -27.067 3.857 1.00 22.62 421 THR A C 1
ATOM 2818 O O . THR A 1 392 ? -8.867 -26.808 4.791 1.00 21.38 421 THR A O 1
ATOM 2822 N N . ASP A 1 393 ? -6.945 -27.705 4.021 1.00 26.37 422 ASP A N 1
ATOM 2823 C CA . ASP A 1 393 ? -6.389 -27.875 5.357 1.00 24.98 422 ASP A CA 1
ATOM 2824 C C . ASP A 1 393 ? -6.231 -26.510 6.012 1.00 25.18 422 ASP A C 1
ATOM 2825 O O . ASP A 1 393 ? -5.997 -25.501 5.335 1.00 24.23 422 ASP A O 1
ATOM 2830 N N . SER A 1 394 ? -6.380 -26.469 7.344 1.00 23.60 423 SER A N 1
ATOM 2831 C CA . SER A 1 394 ? -6.327 -25.185 8.035 1.00 25.01 423 SER A CA 1
ATOM 2832 C C . SER A 1 394 ? -4.946 -24.542 7.980 1.00 25.40 423 SER A C 1
ATOM 2833 O O . SER A 1 394 ? -4.825 -23.348 8.280 1.00 25.10 423 SER A O 1
ATOM 2836 N N . ARG A 1 395 ? -3.906 -25.284 7.584 1.00 26.12 424 ARG A N 1
ATOM 2837 C CA . ARG A 1 395 ? -2.593 -24.661 7.464 1.00 26.70 424 ARG A CA 1
ATOM 2838 C C . ARG A 1 395 ? -2.477 -23.772 6.234 1.00 25.55 424 ARG A C 1
ATOM 2839 O O . ARG A 1 395 ? -1.502 -23.020 6.124 1.00 27.71 424 ARG A O 1
ATOM 2847 N N . VAL A 1 396 ? -3.437 -23.833 5.320 1.00 25.39 425 VAL A N 1
ATOM 2848 C CA . VAL A 1 396 ? -3.461 -22.968 4.147 1.00 26.88 425 VAL A CA 1
ATOM 2849 C C . VAL A 1 396 ? -4.176 -21.676 4.523 1.00 27.96 425 VAL A C 1
ATOM 2850 O O . VAL A 1 396 ? -5.371 -21.689 4.841 1.00 27.55 425 VAL A O 1
ATOM 2854 N N . LYS A 1 397 ? -3.463 -20.553 4.452 1.00 25.67 426 LYS A N 1
ATOM 2855 C CA . LYS A 1 397 ? -4.003 -19.328 5.026 1.00 25.09 426 LYS A CA 1
ATOM 2856 C C . LYS A 1 397 ? -4.655 -18.440 3.966 1.00 26.92 426 LYS A C 1
ATOM 2857 O O . LYS A 1 397 ? -5.878 -18.272 3.982 1.00 28.09 426 LYS A O 1
ATOM 2863 N N . THR A 1 398 ? -3.882 -17.888 3.026 1.00 24.44 427 THR A N 1
ATOM 2864 C CA . THR A 1 398 ? -4.470 -17.079 1.967 1.00 19.99 427 THR A CA 1
ATOM 2865 C C . THR A 1 398 ? -4.178 -17.561 0.552 1.00 22.74 427 THR A C 1
ATOM 2866 O O . THR A 1 398 ? -4.915 -17.178 -0.364 1.00 24.06 427 THR A O 1
ATOM 2870 N N . GLU A 1 399 ? -3.137 -18.365 0.330 1.00 23.12 428 GLU A N 1
ATOM 2871 C CA . GLU A 1 399 ? -2.844 -18.850 -1.023 1.00 21.62 428 GLU A CA 1
ATOM 2872 C C . GLU A 1 399 ? -3.610 -20.150 -1.268 1.00 23.97 428 GLU A C 1
ATOM 2873 O O . GLU A 1 399 ? -3.057 -21.248 -1.334 1.00 24.30 428 GLU A O 1
ATOM 2879 N N . ASP A 1 400 ? -4.932 -20.010 -1.382 1.00 22.85 429 ASP A N 1
ATOM 2880 C CA . ASP A 1 400 ? -5.798 -21.185 -1.500 1.00 22.80 429 ASP A CA 1
ATOM 2881 C C . ASP A 1 400 ? -5.968 -21.547 -2.980 1.00 22.56 429 ASP A C 1
ATOM 2882 O O . ASP A 1 400 ? -7.043 -21.477 -3.581 1.00 22.42 429 ASP A O 1
ATOM 2887 N N . THR A 1 401 ? -4.845 -21.978 -3.556 1.00 21.05 430 THR A N 1
ATOM 2888 C CA . THR A 1 401 ? -4.792 -22.273 -4.983 1.00 23.78 430 THR A CA 1
ATOM 2889 C C . THR A 1 401 ? -5.784 -23.360 -5.375 1.00 20.90 430 THR A C 1
ATOM 2890 O O . THR A 1 401 ? -6.368 -23.307 -6.471 1.00 22.78 430 THR A O 1
ATOM 2894 N N . THR A 1 402 ? -5.955 -24.375 -4.520 1.00 22.05 431 THR A N 1
ATOM 2895 C CA . THR A 1 402 ? -6.886 -25.446 -4.853 1.00 23.37 431 THR A CA 1
ATOM 2896 C C . THR A 1 402 ? -8.323 -24.948 -4.842 1.00 20.99 431 THR A C 1
ATOM 2897 O O . THR A 1 402 ? -9.149 -25.453 -5.606 1.00 21.27 431 THR A O 1
ATOM 2901 N N . ALA A 1 403 ? -8.634 -23.952 -4.003 1.00 20.58 432 ALA A N 1
ATOM 2902 C CA . ALA A 1 403 ? -9.971 -23.362 -4.036 1.00 20.10 432 ALA A CA 1
ATOM 2903 C C . ALA A 1 403 ? -10.232 -22.661 -5.364 1.00 20.60 432 ALA A C 1
ATOM 2904 O O . ALA A 1 403 ? -11.349 -22.729 -5.893 1.00 19.87 432 ALA A O 1
ATOM 2906 N N . ILE A 1 404 ? -9.212 -22.002 -5.936 1.00 21.42 433 ILE A N 1
ATOM 2907 C CA . ILE A 1 404 ? -9.396 -21.387 -7.250 1.00 19.69 433 ILE A CA 1
ATOM 2908 C C . ILE A 1 404 ? -9.577 -22.461 -8.314 1.00 20.03 433 ILE A C 1
ATOM 2909 O O . ILE A 1 404 ? -10.454 -22.356 -9.181 1.00 19.51 433 ILE A O 1
ATOM 2914 N N . TYR A 1 405 ? -8.763 -23.517 -8.250 1.00 22.22 434 TYR A N 1
ATOM 2915 C CA . TYR A 1 405 ? -8.889 -24.619 -9.200 1.00 22.82 434 TYR A CA 1
ATOM 2916 C C . TYR A 1 405 ? -10.287 -25.222 -9.155 1.00 22.44 434 TYR A C 1
ATOM 2917 O O . TYR A 1 405 ? -10.904 -25.469 -10.198 1.00 22.83 434 TYR A O 1
ATOM 2926 N N . MET A 1 406 ? -10.803 -25.459 -7.947 1.00 23.09 435 MET A N 1
ATOM 2927 C CA . MET A 1 406 ? -12.144 -26.017 -7.813 1.00 21.97 435 MET A CA 1
ATOM 2928 C C . MET A 1 406 ? -13.195 -25.042 -8.327 1.00 21.51 435 MET A C 1
ATOM 2929 O O . MET A 1 406 ? -14.153 -25.451 -8.997 1.00 19.58 435 MET A O 1
ATOM 2934 N N . MET A 1 407 ? -13.034 -23.749 -8.019 1.00 19.42 436 MET A N 1
ATOM 2935 C CA . MET A 1 407 ? -14.031 -22.762 -8.431 1.00 20.73 436 MET A CA 1
ATOM 2936 C C . MET A 1 407 ? -14.077 -22.633 -9.947 1.00 20.81 436 MET A C 1
ATOM 2937 O O . MET A 1 407 ? -15.161 -22.580 -10.541 1.00 18.61 436 MET A O 1
ATOM 2942 N N . LYS A 1 408 ? -12.907 -22.607 -10.585 1.00 19.61 437 LYS A N 1
ATOM 2943 C CA . LYS A 1 408 ? -12.845 -22.563 -12.039 1.00 20.29 437 LYS A CA 1
ATOM 2944 C C . LYS A 1 408 ? -13.575 -23.746 -12.653 1.00 20.10 437 LYS A C 1
ATOM 2945 O O . LYS A 1 408 ? -14.356 -23.587 -13.601 1.00 21.67 437 LYS A O 1
ATOM 2951 N N . ASN A 1 409 ? -13.351 -24.942 -12.111 1.00 21.64 438 ASN A N 1
ATOM 2952 C CA . ASN A 1 409 ? -13.976 -26.131 -12.675 1.00 19.87 438 ASN A CA 1
ATOM 2953 C C . ASN A 1 409 ? -15.474 -26.150 -12.413 1.00 18.59 438 ASN A C 1
ATOM 2954 O O . ASN A 1 409 ? -16.264 -26.429 -13.324 1.00 18.83 438 ASN A O 1
ATOM 2959 N N . PHE A 1 410 ? -15.886 -25.843 -11.177 1.00 17.70 439 PHE A N 1
ATOM 2960 C CA . PHE A 1 410 ? -17.314 -25.782 -10.869 1.00 16.61 439 PHE A CA 1
ATOM 2961 C C . PHE A 1 410 ? -18.029 -24.762 -11.751 1.00 18.36 439 PHE A C 1
ATOM 2962 O O . PHE A 1 410 ? -19.095 -25.044 -12.313 1.00 18.31 439 PHE A O 1
ATOM 2970 N N . LEU A 1 411 ? -17.470 -23.556 -11.865 1.00 17.59 440 LEU A N 1
ATOM 2971 C CA . LEU A 1 411 ? -18.153 -22.514 -12.625 1.00 18.10 440 LEU A CA 1
ATOM 2972 C C . LEU A 1 411 ? -18.187 -22.849 -14.111 1.00 19.82 440 LEU A C 1
ATOM 2973 O O . LEU A 1 411 ? -19.179 -22.558 -14.794 1.00 20.37 440 LEU A O 1
ATOM 2978 N N . SER A 1 412 ? -17.125 -23.472 -14.631 1.00 18.73 441 SER A N 1
ATOM 2979 C CA . SER A 1 412 ? -17.165 -23.914 -16.021 1.00 20.06 441 SER A CA 1
ATOM 2980 C C . SER A 1 412 ? -18.261 -24.949 -16.224 1.00 21.12 441 SER A C 1
ATOM 2981 O O . SER A 1 412 ? -18.978 -24.921 -17.228 1.00 20.31 441 SER A O 1
ATOM 2984 N N . GLN A 1 413 ? -18.410 -25.866 -15.267 1.00 18.92 442 GLN A N 1
ATOM 2985 C CA . GLN A 1 413 ? -19.500 -26.833 -15.321 1.00 20.75 442 GLN A CA 1
ATOM 2986 C C . GLN A 1 413 ? -20.864 -26.151 -15.270 1.00 19.23 442 GLN A C 1
ATOM 2987 O O . GLN A 1 413 ? -21.786 -26.553 -15.987 1.00 20.33 442 GLN A O 1
ATOM 2993 N N . VAL A 1 414 ? -21.023 -25.134 -14.415 1.00 19.07 443 VAL A N 1
ATOM 2994 C CA . VAL A 1 414 ? -22.300 -24.412 -14.374 1.00 18.98 443 VAL A CA 1
ATOM 2995 C C . VAL A 1 414 ? -22.579 -23.755 -15.719 1.00 18.37 443 VAL A C 1
ATOM 2996 O O . VAL A 1 414 ? -23.709 -23.799 -16.227 1.00 20.32 443 VAL A O 1
ATOM 3000 N N . LEU A 1 415 ? -21.561 -23.134 -16.316 1.00 20.50 444 LEU A N 1
ATOM 3001 C CA . LEU A 1 415 ? -21.772 -22.435 -17.579 1.00 21.67 444 LEU A CA 1
ATOM 3002 C C . LEU A 1 415 ? -22.140 -23.416 -18.687 1.00 20.74 444 LEU A C 1
ATOM 3003 O O . LEU A 1 415 ? -23.026 -23.133 -19.505 1.00 20.85 444 LEU A O 1
ATOM 3008 N N . GLN A 1 416 ? -21.501 -24.593 -18.702 1.00 19.97 445 GLN A N 1
ATOM 3009 C CA . GLN A 1 416 ? -21.886 -25.630 -19.658 1.00 23.47 445 GLN A CA 1
ATOM 3010 C C . GLN A 1 416 ? -23.307 -26.109 -19.417 1.00 22.24 445 GLN A C 1
ATOM 3011 O O . GLN A 1 416 ? -24.072 -26.288 -20.371 1.00 22.08 445 GLN A O 1
ATOM 3017 N N . ALA A 1 417 ? -23.684 -26.327 -18.150 1.00 19.21 446 ALA A N 1
ATOM 3018 C CA . ALA A 1 417 ? -25.060 -26.707 -17.856 1.00 21.02 446 ALA A CA 1
ATOM 3019 C C . ALA A 1 417 ? -26.044 -25.684 -18.414 1.00 20.63 446 ALA A C 1
ATOM 3020 O O . ALA A 1 417 ? -27.066 -26.052 -19.003 1.00 20.96 446 ALA A O 1
ATOM 3022 N N . ILE A 1 418 ? -25.760 -24.393 -18.222 1.00 19.71 447 ILE A N 1
ATOM 3023 C CA . ILE A 1 418 ? -26.655 -23.344 -18.717 1.00 20.36 447 ILE A CA 1
ATOM 3024 C C . ILE A 1 418 ? -26.729 -23.372 -20.237 1.00 21.66 447 ILE A C 1
ATOM 3025 O O . ILE A 1 418 ? -27.817 -23.448 -20.823 1.00 21.29 447 ILE A O 1
ATOM 3030 N N . ARG A 1 419 ? -25.573 -23.339 -20.897 1.00 18.65 448 ARG A N 1
ATOM 3031 C CA . ARG A 1 419 ? 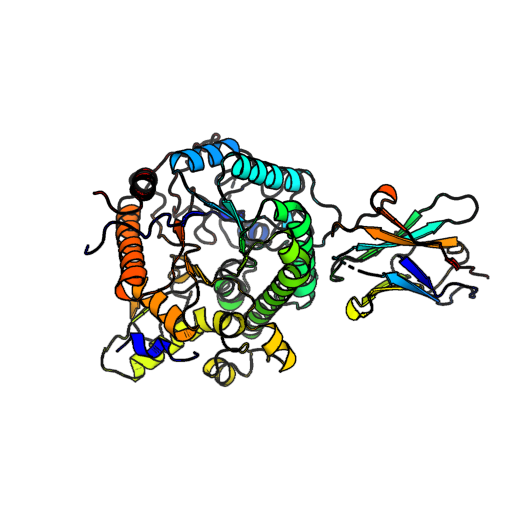-25.525 -23.055 -22.328 1.00 21.01 448 ARG A CA 1
ATOM 3032 C C . ARG A 1 419 ? -25.696 -24.295 -23.194 1.00 22.48 448 ARG A C 1
ATOM 3033 O O . ARG A 1 419 ? -26.296 -24.209 -24.270 1.00 24.84 448 ARG A O 1
ATOM 3041 N N . LEU A 1 420 ? -25.188 -25.446 -22.770 1.00 21.34 449 LEU A N 1
ATOM 3042 C CA . LEU A 1 420 ? -25.347 -26.659 -23.567 1.00 24.29 449 LEU A CA 1
ATOM 3043 C C . LEU A 1 420 ? -26.557 -27.484 -23.152 1.00 25.98 449 LEU A C 1
ATOM 3044 O O . LEU A 1 420 ? -27.192 -28.112 -24.007 1.00 25.96 449 LEU A O 1
ATOM 3049 N N . ASP A 1 421 ? -26.902 -27.491 -21.868 1.00 23.69 450 ASP A N 1
ATOM 3050 C CA . ASP A 1 421 ? -27.982 -28.326 -21.368 1.00 22.94 450 ASP A CA 1
ATOM 3051 C C . ASP A 1 421 ? -29.262 -27.549 -21.073 1.00 22.53 450 ASP A C 1
ATOM 3052 O O . ASP A 1 421 ? -30.269 -28.166 -20.720 1.00 26.05 450 ASP A O 1
ATOM 3057 N N . GLU A 1 422 ? -29.251 -26.222 -21.230 1.00 21.71 451 GLU A N 1
ATOM 3058 C CA . GLU A 1 422 ? -30.422 -25.370 -20.997 1.00 20.97 451 GLU A CA 1
ATOM 3059 C C . GLU A 1 422 ? -30.933 -25.493 -19.571 1.00 23.82 451 GLU A C 1
ATOM 3060 O O . GLU A 1 422 ? -32.132 -25.383 -19.318 1.00 24.72 451 GLU A O 1
ATOM 3066 N N . ILE A 1 423 ? -30.035 -25.710 -18.629 1.00 21.84 452 ILE A N 1
ATOM 3067 C CA . ILE A 1 423 ? -30.447 -25.797 -17.231 1.00 19.97 452 ILE A CA 1
ATOM 3068 C C . ILE A 1 423 ? -30.595 -24.385 -16.679 1.00 21.43 452 ILE A C 1
ATOM 3069 O O . ILE A 1 423 ? -29.768 -23.501 -16.947 1.00 21.64 452 ILE A O 1
ATOM 3074 N N . ARG A 1 424 ? -31.656 -24.168 -15.908 1.00 21.11 453 ARG A N 1
ATOM 3075 C CA . ARG A 1 424 ? -32.097 -22.818 -15.563 1.00 23.05 453 ARG A CA 1
ATOM 3076 C C . ARG A 1 424 ? -31.432 -22.301 -14.294 1.00 21.57 453 ARG A C 1
ATOM 3077 O O . ARG A 1 424 ? -32.107 -21.852 -13.371 1.00 22.50 453 ARG A O 1
ATOM 3085 N N . VAL A 1 425 ? -30.101 -22.354 -14.253 1.00 20.13 454 VAL A N 1
ATOM 3086 C CA . VAL A 1 425 ? -29.355 -21.804 -13.122 1.00 19.48 454 VAL A CA 1
ATOM 3087 C C . VAL A 1 425 ? -29.350 -20.285 -13.241 1.00 20.69 454 VAL A C 1
ATOM 3088 O O . VAL A 1 425 ? -28.875 -19.737 -14.243 1.00 22.97 454 VAL A O 1
ATOM 3092 N N . PHE A 1 426 ? -29.860 -19.604 -12.211 1.00 19.62 455 PHE A N 1
ATOM 3093 C CA . PHE A 1 426 ? -29.935 -18.152 -12.219 1.00 20.94 455 PHE A CA 1
ATOM 3094 C C . PHE A 1 426 ? -28.989 -17.482 -11.234 1.00 21.21 455 PHE A C 1
ATOM 3095 O O . PHE A 1 426 ? -28.829 -16.259 -11.306 1.00 21.39 455 PHE A O 1
ATOM 3103 N N . GLY A 1 427 ? -28.335 -18.237 -10.351 1.00 20.01 456 GLY A N 1
ATOM 3104 C CA . GLY A 1 427 ? -27.401 -17.628 -9.425 1.00 20.86 456 GLY A CA 1
ATOM 3105 C C . GLY A 1 427 ? -26.481 -18.637 -8.780 1.00 18.54 456 GLY A C 1
ATOM 3106 O O . GLY A 1 427 ? -26.733 -19.845 -8.806 1.00 19.46 456 GLY A O 1
ATOM 3107 N N . TYR A 1 428 ? -25.409 -18.116 -8.174 1.00 17.19 457 TYR A N 1
ATOM 3108 C CA . TYR A 1 428 ? -24.330 -18.944 -7.648 1.00 16.60 457 TYR A CA 1
ATOM 3109 C C . TYR A 1 428 ? -23.876 -18.381 -6.309 1.00 17.16 457 TYR A C 1
ATOM 3110 O O . TYR A 1 428 ? -23.516 -17.202 -6.221 1.00 19.51 457 TYR A O 1
ATOM 3119 N N . THR A 1 429 ? -23.891 -19.221 -5.280 1.00 17.51 458 THR A N 1
ATOM 3120 C CA . THR A 1 429 ? -23.422 -18.857 -3.940 1.00 18.49 458 THR A CA 1
ATOM 3121 C C . THR A 1 429 ? -22.060 -19.505 -3.715 1.00 16.58 458 THR A C 1
ATOM 3122 O O . THR A 1 429 ? -21.982 -20.716 -3.485 1.00 18.15 458 THR A O 1
ATOM 3126 N N . ALA A 1 430 ? -20.990 -18.710 -3.761 1.00 17.88 459 ALA A N 1
ATOM 3127 C CA . ALA A 1 430 ? -19.696 -19.200 -3.296 1.00 18.59 459 ALA A CA 1
ATOM 3128 C C . ALA A 1 430 ? -19.774 -19.465 -1.795 1.00 19.81 459 ALA A C 1
ATOM 3129 O O . ALA A 1 430 ? -20.431 -18.721 -1.063 1.00 19.22 459 ALA A O 1
ATOM 3131 N N . TRP A 1 431 ? -19.124 -20.536 -1.335 1.00 17.50 460 TRP A N 1
ATOM 3132 C CA . TRP A 1 431 ? -19.129 -20.879 0.099 1.00 19.55 460 TRP A CA 1
ATOM 3133 C C . TRP A 1 431 ? -17.688 -21.005 0.589 1.00 19.31 460 TRP A C 1
ATOM 3134 O O . TRP A 1 431 ? -16.883 -21.693 -0.069 1.00 18.04 460 TRP A O 1
ATOM 3145 N N . SER A 1 432 ? -17.312 -20.357 1.695 1.00 17.47 461 SER A N 1
ATOM 3146 C CA . SER A 1 432 ? -18.130 -19.481 2.543 1.00 16.40 461 SER A CA 1
ATOM 3147 C C . SER A 1 432 ? -17.485 -18.088 2.536 1.00 17.97 461 SER A C 1
ATOM 3148 O O . SER A 1 432 ? -16.353 -17.938 2.062 1.00 18.54 461 SER A O 1
ATOM 3151 N N . LEU A 1 433 ? -18.179 -17.065 3.046 1.00 18.66 462 LEU A N 1
ATOM 3152 C CA . LEU A 1 433 ? -17.579 -15.731 3.080 1.00 18.19 462 LEU A CA 1
ATOM 3153 C C . LEU A 1 433 ? -16.275 -15.735 3.869 1.00 18.02 462 LEU A C 1
ATOM 3154 O O . LEU A 1 433 ? -15.267 -15.174 3.421 1.00 19.19 462 LEU A O 1
ATOM 3159 N N . LEU A 1 434 ? -16.259 -16.379 5.032 1.00 18.94 463 LEU A N 1
ATOM 3160 C CA . LEU A 1 434 ? -15.044 -16.338 5.830 1.00 18.45 463 LEU A CA 1
ATOM 3161 C C . LEU A 1 434 ? -14.866 -17.653 6.570 1.00 21.17 463 LEU A C 1
ATOM 3162 O O . LEU A 1 434 ? -15.809 -18.430 6.748 1.00 21.04 463 LEU A O 1
ATOM 3167 N N . ASP A 1 435 ? -13.620 -17.898 6.974 1.00 17.74 464 ASP A N 1
ATOM 3168 C CA . ASP A 1 435 ? -13.293 -19.080 7.755 1.00 18.49 464 ASP A CA 1
ATOM 3169 C C . ASP A 1 435 ? -14.101 -19.114 9.043 1.00 18.01 464 ASP A C 1
ATOM 3170 O O . ASP A 1 435 ? -14.279 -18.089 9.710 1.00 20.09 464 ASP A O 1
ATOM 3175 N N . GLY A 1 436 ? -14.565 -20.307 9.400 1.00 17.74 465 GLY A N 1
ATOM 3176 C CA . GLY A 1 436 ? -15.330 -20.471 10.620 1.00 17.82 465 GLY A CA 1
ATOM 3177 C C . GLY A 1 436 ? -15.246 -21.870 11.183 1.00 20.88 465 GLY A C 1
ATOM 3178 O O . GLY A 1 436 ? -14.361 -22.658 10.835 1.00 19.05 465 GLY A O 1
ATOM 3179 N N . PHE A 1 437 ? -16.178 -22.182 12.072 1.00 18.28 466 PHE A N 1
ATOM 3180 C CA . PHE A 1 437 ? -16.267 -23.493 12.690 1.00 22.80 466 PHE A CA 1
ATOM 3181 C C . PHE A 1 437 ? -16.943 -24.457 11.722 1.00 22.49 466 PHE A C 1
ATOM 3182 O O . PHE A 1 437 ? -18.091 -24.241 11.324 1.00 26.40 466 PHE A O 1
ATOM 3190 N N . GLU A 1 438 ? -16.246 -25.524 11.347 1.00 20.27 467 GLU A N 1
ATOM 3191 C CA . GLU A 1 438 ? -16.752 -26.436 10.322 1.00 22.11 467 GLU A CA 1
ATOM 3192 C C . GLU A 1 438 ? -17.255 -27.746 10.934 1.00 21.55 467 GLU A C 1
ATOM 3193 O O . GLU A 1 438 ? -16.844 -28.837 10.549 1.00 23.30 467 GLU A O 1
ATOM 3199 N N . TRP A 1 439 ? -18.185 -27.624 11.879 1.00 21.67 468 TRP A N 1
ATOM 3200 C CA . TRP A 1 439 ? -18.969 -28.754 12.399 1.00 23.24 468 TRP A CA 1
ATOM 3201 C C . TRP A 1 439 ? -18.020 -29.765 13.043 1.00 20.57 468 TRP A C 1
ATOM 3202 O O . TRP A 1 439 ? -17.160 -29.366 13.841 1.00 22.42 468 TRP A O 1
ATOM 3213 N N . GLN A 1 440 ? -18.130 -31.058 12.742 1.00 24.74 469 GLN A N 1
ATOM 3214 C CA . GLN A 1 440 ? -17.279 -32.032 13.414 1.00 25.26 469 GLN A CA 1
ATOM 3215 C C . GLN A 1 440 ? -15.808 -31.829 13.071 1.00 27.21 469 GLN A C 1
ATOM 3216 O O . GLN A 1 440 ? -14.943 -32.283 13.829 1.00 27.19 469 GLN A O 1
ATOM 3222 N N . ASP A 1 441 ? -15.510 -31.132 11.970 1.00 25.12 470 ASP A N 1
ATOM 3223 C CA . ASP A 1 441 ? -14.134 -30.801 11.614 1.00 25.15 470 ASP A CA 1
ATOM 3224 C C . ASP A 1 441 ? -13.594 -29.580 12.352 1.00 25.17 470 ASP A C 1
ATOM 3225 O O . ASP A 1 441 ? -12.416 -29.251 12.172 1.00 27.71 470 ASP A O 1
ATOM 3230 N N . ALA A 1 442 ? -14.430 -28.882 13.132 1.00 23.57 471 ALA A N 1
ATOM 3231 C CA . ALA A 1 442 ? -14.043 -27.720 13.930 1.00 26.81 471 ALA A CA 1
ATOM 3232 C C . ALA A 1 442 ? -13.240 -26.719 13.108 1.00 26.88 471 ALA A C 1
ATOM 3233 O O . ALA A 1 442 ? -13.724 -26.223 12.084 1.00 24.90 471 ALA A O 1
ATOM 3235 N N . TYR A 1 443 ? -12.006 -26.423 13.529 1.00 24.01 472 TYR A N 1
ATOM 3236 C CA . TYR A 1 443 ? -11.155 -25.499 12.792 1.00 23.09 472 TYR A CA 1
ATOM 3237 C C . TYR A 1 443 ? -10.016 -26.208 12.072 1.00 22.38 472 TYR A C 1
ATOM 3238 O O . TYR A 1 443 ? -9.021 -25.569 11.720 1.00 27.88 472 TYR A O 1
ATOM 3247 N N . THR A 1 444 ? -10.144 -27.512 11.820 1.00 23.84 473 THR A N 1
ATOM 3248 C CA . THR A 1 444 ? -9.067 -28.233 11.143 1.00 24.46 473 THR A CA 1
ATOM 3249 C C . THR A 1 444 ? -9.096 -28.065 9.627 1.00 25.59 473 THR A C 1
ATOM 3250 O O . THR A 1 444 ? -8.142 -28.477 8.953 1.00 22.22 473 THR A O 1
ATOM 3254 N N . ILE A 1 445 ? -10.158 -27.477 9.078 1.00 22.09 474 ILE A N 1
ATOM 3255 C CA . ILE A 1 445 ? -10.242 -27.156 7.661 1.00 24.02 474 ILE A CA 1
ATOM 3256 C C . ILE A 1 445 ? -10.707 -25.711 7.547 1.00 22.77 474 ILE A C 1
ATOM 3257 O O . ILE A 1 445 ? -11.258 -25.139 8.491 1.00 21.34 474 ILE A O 1
ATOM 3262 N N . ARG A 1 446 ? -10.488 -25.123 6.368 1.00 21.36 475 ARG A N 1
ATOM 3263 C CA . ARG A 1 446 ? -10.946 -23.768 6.077 1.00 20.85 475 ARG A CA 1
ATOM 3264 C C . ARG A 1 446 ? -11.749 -23.758 4.788 1.00 20.46 475 ARG A C 1
ATOM 3265 O O . ARG A 1 446 ? -11.371 -24.406 3.810 1.00 21.06 475 ARG A O 1
ATOM 3273 N N . ARG A 1 447 ? -12.852 -22.998 4.783 1.00 19.22 476 ARG A N 1
ATOM 3274 C CA . ARG A 1 447 ? -13.674 -22.882 3.587 1.00 20.65 476 ARG A CA 1
ATOM 3275 C C . ARG A 1 447 ? -13.947 -21.442 3.179 1.00 18.89 476 ARG A C 1
ATOM 3276 O O . ARG A 1 447 ? -14.630 -21.220 2.172 1.00 20.08 476 ARG A O 1
ATOM 3284 N N . GLY A 1 448 ? -13.407 -20.460 3.897 1.00 19.42 477 GLY A N 1
ATOM 3285 C CA . GLY A 1 448 ? -13.718 -19.074 3.599 1.00 19.97 477 GLY A CA 1
ATOM 3286 C C . GLY A 1 448 ? -12.978 -18.546 2.381 1.00 19.20 477 GLY A C 1
ATOM 3287 O O . GLY A 1 448 ? -11.883 -18.990 2.038 1.00 18.88 477 GLY A O 1
ATOM 3288 N N . LEU A 1 449 ? -13.604 -17.583 1.700 1.00 18.68 478 LEU A N 1
ATOM 3289 C CA . LEU A 1 449 ? -12.835 -16.755 0.768 1.00 17.76 478 LEU A CA 1
ATOM 3290 C C . LEU A 1 449 ? -12.015 -15.700 1.500 1.00 17.98 478 LEU A C 1
ATOM 3291 O O . LEU A 1 449 ? -11.034 -15.189 0.945 1.00 19.86 478 LEU A O 1
ATOM 3296 N N . PHE A 1 450 ? -12.386 -15.371 2.739 1.00 19.37 479 PHE A N 1
ATOM 3297 C CA . PHE A 1 450 ? -11.572 -14.513 3.586 1.00 18.49 479 PHE A CA 1
ATOM 3298 C C . PHE A 1 450 ? -10.991 -15.341 4.715 1.00 19.62 479 PHE A C 1
ATOM 3299 O O . PHE A 1 450 ? -11.708 -16.080 5.391 1.00 20.09 479 PHE A O 1
ATOM 3307 N N . TYR A 1 451 ? -9.685 -15.204 4.907 1.00 18.70 480 TYR A N 1
ATOM 3308 C CA . TYR A 1 451 ? -8.986 -15.869 5.983 1.00 20.13 480 TYR A CA 1
ATOM 3309 C C . TYR A 1 451 ? -9.209 -15.149 7.316 1.00 21.33 480 TYR A C 1
ATOM 3310 O O . TYR A 1 451 ? -9.224 -13.916 7.375 1.00 22.02 480 TYR A O 1
ATOM 3319 N N . VAL A 1 452 ? -9.362 -15.926 8.392 1.00 19.46 481 VAL A N 1
ATOM 3320 C CA . VAL A 1 452 ? -9.473 -15.393 9.750 1.00 20.40 481 VAL A CA 1
ATOM 3321 C C . VAL A 1 452 ? -8.473 -16.121 10.631 1.00 21.63 481 VAL A C 1
ATOM 3322 O O . VAL A 1 452 ? -8.519 -17.352 10.737 1.00 22.11 481 VAL A O 1
ATOM 3326 N N . ASP A 1 453 ? -7.585 -15.363 11.279 1.00 25.45 482 ASP A N 1
ATOM 3327 C CA . ASP A 1 453 ? -6.669 -15.899 12.289 1.00 24.48 482 ASP A CA 1
ATOM 3328 C C . ASP A 1 453 ? -7.425 -16.008 13.604 1.00 23.87 482 ASP A C 1
ATOM 3329 O O . ASP A 1 453 ? -7.671 -15.006 14.273 1.00 26.71 482 ASP A O 1
ATOM 3334 N N . PHE A 1 454 ? -7.790 -17.230 13.981 1.00 25.51 483 PHE A N 1
ATOM 3335 C CA . PHE A 1 454 ? -8.633 -17.425 15.152 1.00 23.17 483 PHE A CA 1
ATOM 3336 C C . PHE A 1 454 ? -7.891 -17.185 16.459 1.00 29.34 483 PHE A C 1
ATOM 3337 O O . PHE A 1 454 ? -8.532 -17.153 17.517 1.00 29.35 483 PHE A O 1
ATOM 3345 N N . ASN A 1 455 ? -6.573 -17.027 16.416 1.00 31.47 484 ASN A N 1
ATOM 3346 C CA . ASN A 1 455 ? -5.805 -16.670 17.601 1.00 34.48 484 ASN A CA 1
ATOM 3347 C C . ASN A 1 455 ? -5.598 -15.167 17.738 1.00 38.73 484 ASN A C 1
ATOM 3348 O O . ASN A 1 455 ? -4.961 -14.729 18.702 1.00 41.67 484 ASN A O 1
ATOM 3353 N N . SER A 1 456 ? -6.135 -14.376 16.812 1.00 31.79 485 SER A N 1
ATOM 3354 C CA . SER A 1 456 ? -6.061 -12.921 16.844 1.00 31.76 485 SER A CA 1
ATOM 3355 C C . SER A 1 456 ? -7.363 -12.351 17.397 1.00 37.37 485 SER A C 1
ATOM 3356 O O . SER A 1 456 ? -8.446 -12.746 16.959 1.00 38.09 485 SER A O 1
ATOM 3359 N N . LYS A 1 457 ? -7.258 -11.404 18.335 1.00 33.20 486 LYS A N 1
ATOM 3360 C CA . LYS A 1 457 ? -8.465 -10.827 18.925 1.00 37.37 486 LYS A CA 1
ATOM 3361 C C . LYS A 1 457 ? -9.297 -10.072 17.891 1.00 34.72 486 LYS A C 1
ATOM 3362 O O . LYS A 1 457 ? -10.530 -10.074 17.962 1.00 33.03 486 LYS A O 1
ATOM 3368 N N . GLN A 1 458 ? -8.647 -9.421 16.921 1.00 34.30 487 GLN A N 1
ATOM 3369 C CA . GLN A 1 458 ? -9.395 -8.597 15.977 1.00 33.22 487 GLN A CA 1
ATOM 3370 C C . GLN A 1 458 ? -10.048 -9.408 14.861 1.00 28.50 487 GLN A C 1
ATOM 3371 O O . GLN A 1 458 ? -10.958 -8.892 14.206 1.00 28.77 487 GLN A O 1
ATOM 3377 N N . LYS A 1 459 ? -9.605 -10.646 14.628 1.00 27.41 488 LYS A N 1
ATOM 3378 C CA . LYS A 1 459 ? -10.221 -11.529 13.630 1.00 26.95 488 LYS A CA 1
ATOM 3379 C C . LYS A 1 459 ? -10.354 -10.839 12.272 1.00 25.66 488 LYS A C 1
ATOM 3380 O O . LYS A 1 459 ? -11.389 -10.924 11.613 1.00 25.59 488 LYS A O 1
ATOM 3386 N N . GLU A 1 460 ? -9.306 -10.134 11.844 1.00 26.43 489 GLU A N 1
ATOM 3387 C CA . GLU A 1 460 ? -9.380 -9.425 10.570 1.00 26.34 489 GLU A CA 1
ATOM 3388 C C . GLU A 1 460 ? -9.681 -10.386 9.420 1.00 24.03 489 GLU A C 1
ATOM 3389 O O . GLU A 1 460 ? -9.133 -11.488 9.342 1.00 25.77 489 GLU A O 1
ATOM 3395 N N . ARG A 1 461 ? -10.557 -9.957 8.519 1.00 23.38 490 ARG A N 1
ATOM 3396 C CA . ARG A 1 461 ? -10.935 -10.754 7.357 1.00 20.72 490 ARG A CA 1
ATOM 3397 C C . ARG A 1 461 ? -9.971 -10.422 6.227 1.00 21.78 490 ARG A C 1
ATOM 3398 O O . ARG A 1 461 ? -10.051 -9.344 5.633 1.00 23.32 490 ARG A O 1
ATOM 3406 N N . LYS A 1 462 ? -9.059 -11.339 5.942 1.00 21.59 491 LYS A N 1
ATOM 3407 C CA . LYS A 1 462 ? -8.021 -11.088 4.949 1.00 21.99 491 LYS A CA 1
ATOM 3408 C C . LYS A 1 462 ? -8.386 -11.808 3.670 1.00 19.83 491 LYS A C 1
ATOM 3409 O O . LYS A 1 462 ? -8.491 -13.045 3.688 1.00 20.35 491 LYS A O 1
ATOM 3415 N N . PRO A 1 463 ? -8.566 -11.103 2.551 1.00 21.39 492 PRO A N 1
ATOM 3416 C CA . PRO A 1 463 ? -8.950 -11.784 1.311 1.00 22.24 492 PRO A CA 1
ATOM 3417 C C . PRO A 1 463 ? -7.889 -12.792 0.900 1.00 21.45 492 PRO A C 1
ATOM 3418 O O . PRO A 1 463 ? -6.692 -12.484 0.853 1.00 22.20 492 PRO A O 1
ATOM 3422 N N . LYS A 1 464 ? -8.335 -14.018 0.636 1.00 20.66 493 LYS A N 1
ATOM 3423 C CA . LYS A 1 464 ? -7.460 -15.037 0.075 1.00 21.29 493 LYS A CA 1
ATOM 3424 C C . LYS A 1 464 ? -7.355 -14.873 -1.436 1.00 20.84 493 LYS A C 1
ATOM 3425 O O . LYS A 1 464 ? -8.055 -14.064 -2.058 1.00 20.79 493 LYS A O 1
ATOM 3431 N N . SER A 1 465 ? -6.462 -15.669 -2.037 1.00 20.10 494 SER A N 1
ATOM 3432 C CA . SER A 1 465 ? -6.387 -15.713 -3.494 1.00 20.84 494 SER A CA 1
ATOM 3433 C C . SER A 1 465 ? -7.761 -15.921 -4.120 1.00 19.72 494 SER A C 1
ATOM 3434 O O . SER A 1 465 ? -8.093 -15.281 -5.126 1.00 22.29 494 SER A O 1
ATOM 3437 N N . SER A 1 466 ? -8.584 -16.795 -3.522 1.00 18.78 495 SER A N 1
ATOM 3438 C CA . SER A 1 466 ? -9.907 -17.055 -4.088 1.00 19.15 495 SER A CA 1
ATOM 3439 C C . SER A 1 466 ? -10.830 -15.846 -3.974 1.00 22.20 495 SER A C 1
ATOM 3440 O O . SER A 1 466 ? -11.729 -15.687 -4.807 1.00 18.18 495 SER A O 1
ATOM 3443 N N . ALA A 1 467 ? -10.664 -15.009 -2.938 1.00 20.98 496 ALA A N 1
ATOM 3444 C CA . ALA A 1 467 ? -11.449 -13.778 -2.866 1.00 20.06 496 ALA A CA 1
ATOM 3445 C C . ALA A 1 467 ? -11.101 -12.841 -4.020 1.00 20.82 496 ALA A C 1
ATOM 3446 O O . ALA A 1 467 ? -11.992 -12.284 -4.673 1.00 18.80 496 ALA A O 1
ATOM 3448 N N . HIS A 1 468 ? -9.807 -12.678 -4.307 1.00 20.21 497 HIS A N 1
ATOM 3449 C CA . HIS A 1 468 ? -9.409 -11.855 -5.447 1.00 21.59 497 HIS A CA 1
ATOM 3450 C C . HIS A 1 468 ? -9.908 -12.451 -6.757 1.00 20.58 497 HIS A C 1
ATOM 3451 O O . HIS A 1 468 ? -10.365 -11.720 -7.647 1.00 20.54 497 HIS A O 1
ATOM 3458 N N . TYR A 1 469 ? -9.863 -13.782 -6.876 1.00 18.78 498 TYR A N 1
ATOM 3459 C CA . TYR A 1 469 ? -10.335 -14.443 -8.090 1.00 18.12 498 TYR A CA 1
ATOM 3460 C C . TYR A 1 469 ? -11.841 -14.259 -8.278 1.00 19.82 498 TYR A C 1
ATOM 3461 O O . TYR A 1 469 ? -12.303 -13.864 -9.355 1.00 19.76 498 TYR A O 1
ATOM 3470 N N . TYR A 1 470 ? -12.623 -14.519 -7.232 1.00 19.54 499 TYR A N 1
ATOM 3471 C CA . TYR A 1 470 ? -14.074 -14.397 -7.339 1.00 18.22 499 TYR A CA 1
ATOM 3472 C C . TYR A 1 470 ? -14.489 -12.944 -7.558 1.00 19.10 499 TYR A C 1
ATOM 3473 O O . TYR A 1 470 ? -15.456 -12.669 -8.277 1.00 19.41 499 TYR A O 1
ATOM 3482 N N . LYS A 1 471 ? -13.768 -12.000 -6.948 1.00 17.13 500 LYS A N 1
ATOM 3483 C CA . LYS A 1 471 ? -14.029 -10.586 -7.214 1.00 18.57 500 LYS A CA 1
ATOM 3484 C C . LYS A 1 471 ? -13.923 -10.288 -8.708 1.00 21.16 500 LYS A C 1
ATOM 3485 O O . L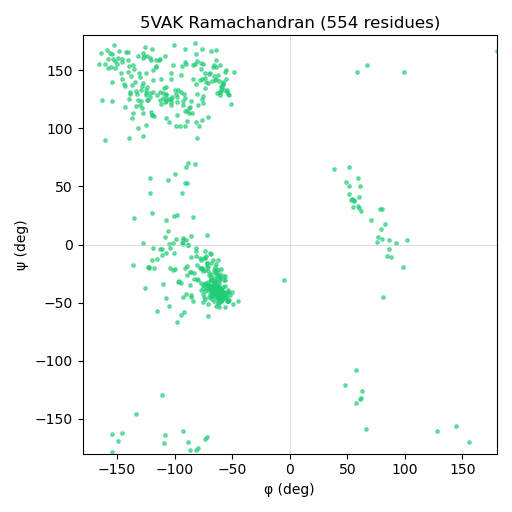YS A 1 471 ? -14.781 -9.602 -9.284 1.00 19.75 500 LYS A O 1
ATOM 3491 N N . GLN A 1 472 ? -12.888 -10.823 -9.358 1.00 20.67 501 GLN A N 1
ATOM 3492 C CA . GLN A 1 472 ? -12.713 -10.593 -10.788 1.00 21.24 501 GLN A CA 1
ATOM 3493 C C . GLN A 1 472 ? -13.762 -11.341 -11.605 1.00 19.59 501 GLN A C 1
ATOM 3494 O O . GLN A 1 472 ? -14.249 -10.818 -12.621 1.00 17.68 501 GLN A O 1
ATOM 3497 N N . ILE A 1 473 ? -14.127 -12.561 -11.178 1.00 19.59 502 ILE A N 1
ATOM 3498 C CA . ILE A 1 473 ? -15.224 -13.291 -11.821 1.00 20.22 502 ILE A CA 1
ATOM 3499 C C . ILE A 1 473 ? -16.486 -12.439 -11.850 1.00 20.02 502 ILE A C 1
ATOM 3500 O O . ILE A 1 473 ? -17.170 -12.336 -12.874 1.00 19.00 502 ILE A O 1
ATOM 3505 N N . ILE A 1 474 ? -16.844 -11.854 -10.704 1.00 19.54 503 ILE A N 1
ATOM 3506 C CA . ILE A 1 474 ? -18.045 -11.031 -10.662 1.00 20.07 503 ILE A CA 1
ATOM 3507 C C . ILE A 1 474 ? -17.897 -9.812 -11.568 1.00 19.82 503 ILE A C 1
ATOM 3508 O O . ILE A 1 474 ? -18.815 -9.470 -12.324 1.00 19.36 503 ILE A O 1
ATOM 3513 N N . ARG A 1 475 ? -16.739 -9.150 -11.522 1.00 19.76 504 ARG A N 1
ATOM 3514 C CA . ARG A 1 475 ? -16.545 -7.945 -12.323 1.00 21.50 504 ARG A CA 1
ATOM 3515 C C . ARG A 1 475 ? -16.705 -8.231 -13.813 1.00 22.28 504 ARG A C 1
ATOM 3516 O O . ARG A 1 475 ? -17.346 -7.458 -14.536 1.00 21.21 504 ARG A O 1
ATOM 3521 N N . GLU A 1 476 ? -16.147 -9.341 -14.288 1.00 20.34 505 GLU A N 1
ATOM 3522 C CA . GLU A 1 476 ? -16.227 -9.694 -15.704 1.00 21.66 505 GLU A CA 1
ATOM 3523 C C . GLU A 1 476 ? -17.409 -10.593 -16.035 1.00 22.62 505 GLU A C 1
ATOM 3524 O O . GLU A 1 476 ? -17.561 -10.995 -17.196 1.00 21.92 505 GLU A O 1
ATOM 3530 N N . ASN A 1 477 ? -18.260 -10.882 -15.055 1.00 17.70 506 ASN A N 1
ATOM 3531 C CA . ASN A 1 477 ? -19.388 -11.797 -15.221 1.00 19.09 506 ASN A CA 1
ATOM 3532 C C . ASN A 1 477 ? -18.934 -13.143 -15.784 1.00 20.39 506 ASN A C 1
ATOM 3533 O O . ASN A 1 477 ? -19.623 -13.771 -16.592 1.00 21.21 506 ASN A O 1
ATOM 3538 N N . GLY A 1 478 ? -17.778 -13.592 -15.331 1.00 18.45 507 GLY A N 1
ATOM 3539 C CA . GLY A 1 478 ? -17.248 -14.863 -15.770 1.00 20.62 507 GLY A CA 1
ATOM 3540 C C . GLY A 1 478 ? -15.744 -14.836 -15.897 1.00 23.34 507 GLY A C 1
ATOM 3541 O O . GLY A 1 478 ? -15.059 -14.026 -15.261 1.00 21.63 507 GLY A O 1
ATOM 3542 N N . PHE A 1 479 ? -15.218 -15.724 -16.730 1.00 23.59 508 PHE A N 1
ATOM 3543 C CA . PHE A 1 479 ? -13.779 -15.862 -16.853 1.00 25.22 508 PHE A CA 1
ATOM 3544 C C . PHE A 1 479 ? -13.199 -14.702 -17.649 1.00 30.17 508 PHE A C 1
ATOM 3545 O O . PHE A 1 479 ? -13.883 -14.057 -18.448 1.00 27.30 508 PHE A O 1
ATOM 3553 N N . SER A 1 480 ? -11.920 -14.429 -17.397 1.00 30.15 509 SER A N 1
ATOM 3554 C CA . SER A 1 480 ? -11.317 -13.194 -17.876 1.00 36.93 509 SER A CA 1
ATOM 3555 C C . SER A 1 480 ? -11.354 -13.128 -19.398 1.00 39.44 509 SER A C 1
ATOM 3556 O O . SER A 1 480 ? -11.161 -14.133 -20.088 1.00 37.77 509 SER A O 1
ATOM 3559 N N . LEU A 1 481 ? -11.620 -11.934 -19.917 1.00 36.38 510 LEU A N 1
ATOM 3560 C CA . LEU A 1 481 ? -11.679 -11.724 -21.359 1.00 40.69 510 LEU A CA 1
ATOM 3561 C C . LEU A 1 481 ? -10.361 -11.173 -21.904 1.00 47.21 510 LEU A C 1
ATOM 3562 O O . LEU A 1 481 ? -9.476 -10.786 -21.138 1.00 52.26 510 LEU A O 1
ATOM 3567 N N . GLN B 2 3 ? -64.106 -6.442 15.354 1.00 45.11 3 GLN B N 1
ATOM 3568 C CA . GLN B 2 3 ? -63.346 -7.449 14.629 1.00 40.98 3 GLN B CA 1
ATOM 3569 C C . GLN B 2 3 ? -63.112 -8.694 15.490 1.00 40.32 3 GLN B C 1
ATOM 3570 O O . GLN B 2 3 ? -62.925 -9.792 14.962 1.00 40.63 3 GLN B O 1
ATOM 3572 N N . LEU B 2 4 ? -63.121 -8.522 16.812 1.00 32.44 4 LEU B N 1
ATOM 3573 C CA . LEU B 2 4 ? -62.997 -9.625 17.757 1.00 31.90 4 LEU B CA 1
ATOM 3574 C C . LEU B 2 4 ? -64.294 -9.743 18.546 1.00 32.54 4 LEU B C 1
ATOM 3575 O O . LEU B 2 4 ? -64.768 -8.754 19.113 1.00 36.20 4 LEU B O 1
ATOM 3580 N N . VAL B 2 5 ? -64.864 -10.944 18.598 1.00 33.51 5 VAL B N 1
ATOM 3581 C CA . VAL B 2 5 ? -66.175 -11.151 19.217 1.00 33.95 5 VAL B CA 1
ATOM 3582 C C . VAL B 2 5 ? -66.072 -12.271 20.249 1.00 32.33 5 VAL B C 1
ATOM 3583 O O . VAL B 2 5 ? -65.861 -13.436 19.889 1.00 31.40 5 VAL B O 1
ATOM 3587 N N . GLU B 2 6 ? -66.241 -11.925 21.527 1.00 32.50 6 GLU B N 1
ATOM 3588 C CA . GLU B 2 6 ? -66.257 -12.917 22.590 1.00 31.08 6 GLU B CA 1
ATOM 3589 C C . GLU B 2 6 ? -67.592 -13.648 22.626 1.00 37.02 6 GLU B C 1
ATOM 3590 O O . GLU B 2 6 ? -68.627 -13.135 22.191 1.00 38.78 6 GLU B O 1
ATOM 3596 N N . SER B 2 7 ? -67.559 -14.857 23.180 1.00 34.57 7 SER B N 1
ATOM 3597 C CA . SER B 2 7 ? -68.774 -15.587 23.504 1.00 34.72 7 SER B CA 1
ATOM 3598 C C . SER B 2 7 ? -68.437 -16.610 24.576 1.00 37.96 7 SER B C 1
ATOM 3599 O O . SER B 2 7 ? -67.270 -16.960 24.777 1.00 32.65 7 SER B O 1
ATOM 3602 N N . GLY B 2 8 ? -69.469 -17.061 25.286 1.00 34.81 8 GLY B N 1
ATOM 3603 C CA . GLY B 2 8 ? -69.318 -18.124 26.260 1.00 34.71 8 GLY B CA 1
ATOM 3604 C C . GLY B 2 8 ? -69.269 -17.717 27.719 1.00 41.18 8 GLY B C 1
ATOM 3605 O O . GLY B 2 8 ? -69.067 -18.589 28.575 1.00 44.50 8 GLY B O 1
ATOM 3606 N N . GLY B 2 9 ? -69.450 -16.438 28.039 1.00 41.54 9 GLY B N 1
ATOM 3607 C CA . GLY B 2 9 ? -69.444 -16.016 29.433 1.00 38.82 9 GLY B CA 1
ATOM 3608 C C . GLY B 2 9 ? -70.670 -16.437 30.228 1.00 43.53 9 GLY B C 1
ATOM 3609 O O . GLY B 2 9 ? -71.430 -17.310 29.800 1.00 47.64 9 GLY B O 1
ATOM 3610 N N . GLY B 2 10 ? -70.870 -15.839 31.398 1.00 38.00 10 GLY B N 1
ATOM 3611 C CA . GLY B 2 10 ? -72.084 -16.068 32.147 1.00 40.35 10 GLY B CA 1
ATOM 3612 C C . GLY B 2 10 ? -71.797 -16.472 33.576 1.00 43.02 10 GLY B C 1
ATOM 3613 O O . GLY B 2 10 ? -70.708 -16.232 34.111 1.00 37.31 10 GLY B O 1
ATOM 3614 N N . LEU B 2 11 ? -72.802 -17.084 34.197 1.00 41.22 11 LEU B N 1
ATOM 3615 C CA . LEU B 2 11 ? -72.726 -17.521 35.580 1.00 41.32 11 LEU B CA 1
ATOM 3616 C C . LEU B 2 11 ? -72.308 -18.983 35.647 1.00 38.92 11 LEU B C 1
ATOM 3617 O O . LEU B 2 11 ? -72.647 -19.787 34.774 1.00 42.79 11 LEU B O 1
ATOM 3622 N N . VAL B 2 12 ? -71.553 -19.320 36.691 1.00 39.32 12 VAL B N 1
ATOM 3623 C CA . VAL B 2 12 ? -71.098 -20.690 36.894 1.00 40.91 12 VAL B CA 1
ATOM 3624 C C . VAL B 2 12 ? -70.768 -20.859 38.370 1.00 43.20 12 VAL B C 1
ATOM 3625 O O . VAL B 2 12 ? -70.429 -19.892 39.060 1.00 42.17 12 VAL B O 1
ATOM 3629 N N . GLN B 2 13 ? -70.894 -22.088 38.863 1.00 43.75 13 GLN B N 1
ATOM 3630 C CA . GLN B 2 13 ? -70.632 -22.365 40.268 1.00 44.76 13 GLN B CA 1
ATOM 3631 C C . GLN B 2 13 ? -69.143 -22.586 40.502 1.00 44.44 13 GLN B C 1
ATOM 3632 O O . GLN B 2 13 ? -68.402 -22.972 39.595 1.00 43.14 13 GLN B O 1
ATOM 3634 N N . ALA B 2 14 ? -68.708 -22.323 41.734 1.00 43.45 14 ALA B N 1
ATOM 3635 C CA . ALA B 2 14 ? -67.307 -22.507 42.093 1.00 39.91 14 ALA B CA 1
ATOM 3636 C C . ALA B 2 14 ? -66.892 -23.955 41.870 1.00 42.19 14 ALA B C 1
ATOM 3637 O O . ALA B 2 14 ? -67.616 -24.885 42.236 1.00 41.90 14 ALA B O 1
ATOM 3639 N N . GLY B 2 15 ? -65.720 -24.142 41.267 1.00 37.36 15 GLY B N 1
ATOM 3640 C CA . GLY B 2 15 ? -65.285 -25.446 40.830 1.00 31.80 15 GLY B CA 1
ATOM 3641 C C . GLY B 2 15 ? -65.728 -25.818 39.431 1.00 27.80 15 GLY B C 1
ATOM 3642 O O . GLY B 2 15 ? -65.233 -26.813 38.888 1.00 34.24 15 GLY B O 1
ATOM 3643 N N . GLY B 2 16 ? -66.632 -25.045 38.830 1.00 31.40 16 GLY B N 1
ATOM 3644 C CA . GLY B 2 16 ? -67.201 -25.381 37.545 1.00 31.58 16 GLY B CA 1
ATOM 3645 C C . GLY B 2 16 ? -66.296 -25.003 36.387 1.00 31.82 16 GLY B C 1
ATOM 3646 O O . GLY B 2 16 ? -65.176 -24.522 36.559 1.00 32.15 16 GLY B O 1
ATOM 3647 N N . SER B 2 17 ? -66.812 -25.227 35.180 1.00 31.38 17 SER B N 1
ATOM 3648 C CA . SER B 2 17 ? -66.078 -24.987 33.944 1.00 30.66 17 SER B CA 1
ATOM 3649 C C . SER B 2 17 ? -66.858 -24.055 33.025 1.00 35.20 17 SER B C 1
ATOM 3650 O O . SER B 2 17 ? -68.092 -24.068 32.997 1.00 34.29 17 SER B O 1
ATOM 3653 N N . LEU B 2 18 ? -66.121 -23.256 32.257 1.00 28.92 18 LEU B N 1
ATOM 3654 C CA . LEU B 2 18 ? -66.687 -22.426 31.204 1.00 28.64 18 LEU B CA 1
ATOM 3655 C C . LEU B 2 18 ? -65.671 -22.367 30.083 1.00 29.45 18 LEU B C 1
ATOM 3656 O O . LEU B 2 18 ? -64.472 -22.301 30.348 1.00 27.22 18 LEU B O 1
ATOM 3661 N N . ARG B 2 19 ? -66.143 -22.386 28.843 1.00 28.73 19 ARG B N 1
ATOM 3662 C CA . ARG B 2 19 ? -65.266 -22.167 27.704 1.00 28.49 19 ARG B CA 1
ATOM 3663 C C . ARG B 2 19 ? -65.618 -20.834 27.063 1.00 29.47 19 ARG B C 1
ATOM 3664 O O . ARG B 2 19 ? -66.766 -20.616 26.652 1.00 29.44 19 ARG B O 1
ATOM 3672 N N . LEU B 2 20 ? -64.642 -19.939 27.006 1.00 26.76 20 LEU B N 1
ATOM 3673 C CA . LEU B 2 20 ? -64.778 -18.712 26.244 1.00 23.86 20 LEU B CA 1
ATOM 3674 C C . LEU B 2 20 ? -64.212 -18.921 24.851 1.00 28.35 20 LEU B C 1
ATOM 3675 O O . LEU B 2 20 ? -63.327 -19.757 24.634 1.00 26.26 20 LEU B O 1
ATOM 3680 N N . SER B 2 21 ? -64.731 -18.152 23.906 1.00 26.69 21 SER B N 1
ATOM 3681 C CA . SER B 2 21 ? -64.215 -18.183 22.548 1.00 26.86 21 SER B CA 1
ATOM 3682 C C . SER B 2 21 ? -64.177 -16.767 22.005 1.00 29.69 21 SER B C 1
ATOM 3683 O O . SER B 2 21 ? -64.933 -15.893 22.438 1.00 28.19 21 SER B O 1
ATOM 3686 N N . CYS B 2 22 ? -63.272 -16.551 21.057 1.00 27.71 22 CYS B N 1
ATOM 3687 C CA . CYS B 2 22 ? -63.089 -15.254 20.426 1.00 25.59 22 CYS B CA 1
ATOM 3688 C C . CYS B 2 22 ? -63.003 -15.493 18.933 1.00 32.11 22 CYS B C 1
ATOM 3689 O O . CYS B 2 22 ? -62.114 -16.218 18.473 1.00 31.88 22 CYS B O 1
ATOM 3692 N N . ALA B 2 23 ? -63.931 -14.905 18.184 1.00 29.74 23 ALA B N 1
ATOM 3693 C CA . ALA B 2 23 ? -63.991 -15.069 16.739 1.00 33.17 23 ALA B CA 1
ATOM 3694 C C . ALA B 2 23 ? -63.476 -13.804 16.066 1.00 33.76 23 ALA B C 1
ATOM 3695 O O . ALA B 2 23 ? -63.970 -12.706 16.340 1.00 34.54 23 ALA B O 1
ATOM 3697 N N . ALA B 2 24 ? -62.482 -13.961 15.193 1.00 35.41 24 ALA B N 1
ATOM 3698 C CA . ALA B 2 24 ? -61.975 -12.864 14.385 1.00 34.21 24 ALA B CA 1
ATOM 3699 C C . ALA B 2 24 ? -62.729 -12.809 13.057 1.00 42.70 24 ALA B C 1
ATOM 3700 O O . ALA B 2 24 ? -63.473 -13.725 12.697 1.00 41.23 24 ALA B O 1
ATOM 3702 N N . SER B 2 25 ? -62.535 -11.710 12.326 1.00 48.94 25 SER B N 1
ATOM 3703 C CA . SER B 2 25 ? -63.229 -11.488 11.062 1.00 52.45 25 SER B CA 1
ATOM 3704 C C . SER B 2 25 ? -62.312 -1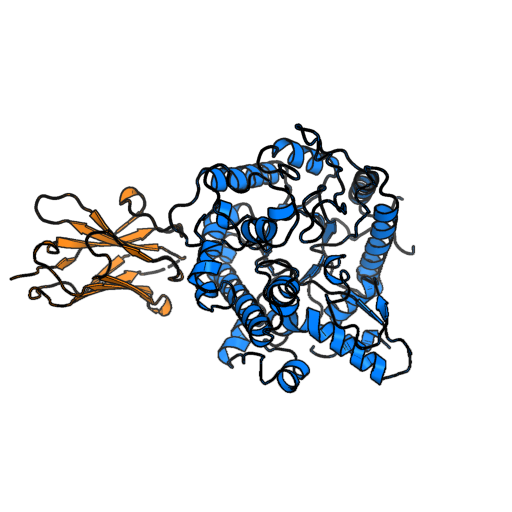1.543 9.848 1.00 58.12 25 SER B C 1
ATOM 3705 O O . SER B 2 25 ? -62.803 -11.442 8.718 1.00 60.69 25 SER B O 1
ATOM 3708 N N . GLN B 2 26 ? -61.004 -11.701 10.050 1.00 59.15 26 GLN B N 1
ATOM 3709 C CA . GLN B 2 26 ? -60.029 -11.764 8.962 1.00 59.65 26 GLN B CA 1
ATOM 3710 C C . GLN B 2 26 ? -60.068 -10.500 8.102 1.00 65.84 26 GLN B C 1
ATOM 3711 O O . GLN B 2 26 ? -60.669 -10.479 7.025 1.00 60.66 26 GLN B O 1
ATOM 3713 N N . SER B 2 30 ? -54.338 -12.322 7.851 1.00 45.95 30 SER B N 1
ATOM 3714 C CA . SER B 2 30 ? -52.978 -12.347 8.383 1.00 33.21 30 SER B CA 1
ATOM 3715 C C . SER B 2 30 ? -52.936 -13.071 9.717 1.00 31.20 30 SER B C 1
ATOM 3716 O O . SER B 2 30 ? -53.953 -13.144 10.420 1.00 34.96 30 SER B O 1
ATOM 3719 N N . PRO B 2 31 ? -51.773 -13.624 10.056 1.00 26.35 31 PRO B N 1
ATOM 3720 C CA . PRO B 2 31 ? -51.624 -14.288 11.356 1.00 26.13 31 PRO B CA 1
ATOM 3721 C C . PRO B 2 31 ? -51.723 -13.306 12.512 1.00 24.37 31 PRO B C 1
ATOM 3722 O O . PRO B 2 31 ? -51.416 -12.116 12.381 1.00 24.47 31 PRO B O 1
ATOM 3726 N N . TYR B 2 32 ? -52.154 -13.823 13.665 1.00 23.50 32 TYR B N 1
ATOM 3727 C CA . TYR B 2 32 ? -52.187 -13.017 14.876 1.00 23.97 32 TYR B CA 1
ATOM 3728 C C . TYR B 2 32 ? -52.018 -13.917 16.089 1.00 21.65 32 TYR B C 1
ATOM 3729 O O . TYR B 2 32 ? -52.368 -15.101 16.055 1.00 19.56 32 TYR B O 1
ATOM 3738 N N . VAL B 2 33 ? -51.463 -13.332 17.154 1.00 21.52 33 VAL B N 1
ATOM 3739 C CA . VAL B 2 33 ? -51.487 -13.918 18.489 1.00 19.35 33 VAL B CA 1
ATOM 3740 C C . VAL B 2 33 ? -52.845 -13.626 19.102 1.00 18.52 33 VAL B C 1
ATOM 3741 O O . VAL B 2 33 ? -53.300 -12.480 19.090 1.00 21.39 33 VAL B O 1
ATOM 3745 N N . GLY B 2 34 ? -53.508 -14.665 19.618 1.00 20.50 34 GLY B N 1
ATOM 3746 C CA . GLY B 2 34 ? -54.763 -14.483 20.331 1.00 20.67 34 GLY B CA 1
ATOM 3747 C C . GLY B 2 34 ? -54.495 -14.373 21.816 1.00 22.16 34 GLY B C 1
ATOM 3748 O O . GLY B 2 34 ? -53.769 -15.189 22.388 1.00 20.69 34 GLY B O 1
ATOM 3749 N N . GLY B 2 35 ? -55.084 -13.356 22.445 1.00 21.30 35 GLY B N 1
ATOM 3750 C CA . GLY B 2 35 ? -54.854 -13.103 23.846 1.00 19.82 35 GLY B CA 1
ATOM 3751 C C . GLY B 2 35 ? -56.166 -12.992 24.597 1.00 23.11 35 GLY B C 1
ATOM 3752 O O . GLY B 2 35 ? -57.231 -12.772 24.015 1.00 21.19 35 GLY B O 1
ATOM 3753 N N . TRP B 2 36 ? -56.068 -13.165 25.910 1.00 20.71 36 TRP B N 1
ATOM 3754 C CA . TRP B 2 36 ? -57.189 -12.975 26.826 1.00 21.19 36 TRP B CA 1
ATOM 3755 C C . TRP B 2 36 ? -56.699 -12.151 28.000 1.00 24.13 36 TRP B C 1
ATOM 3756 O O . TRP B 2 36 ? -55.647 -12.457 28.569 1.00 22.04 36 TRP B O 1
ATOM 3767 N N . PHE B 2 37 ? -57.464 -11.117 28.365 1.00 21.83 37 PHE B N 1
ATOM 3768 C CA . PHE B 2 37 ? -57.217 -10.324 29.563 1.00 22.76 37 PHE B CA 1
ATOM 3769 C C . PHE B 2 37 ? -58.494 -10.314 30.392 1.00 23.34 37 PHE B C 1
ATOM 3770 O O . PHE B 2 37 ? -59.551 -10.755 29.937 1.00 23.57 37 PHE B O 1
ATOM 3778 N N . ARG B 2 38 ? -58.402 -9.821 31.624 1.00 22.70 38 ARG B N 1
ATOM 3779 C CA . ARG B 2 38 ? -59.613 -9.720 32.431 1.00 23.54 38 ARG B CA 1
ATOM 3780 C C . ARG B 2 38 ? -59.492 -8.546 33.388 1.00 25.50 38 ARG B C 1
ATOM 3781 O O . ARG B 2 38 ? -58.392 -8.116 33.742 1.00 23.74 38 ARG B O 1
ATOM 3789 N N . GLN B 2 39 ? -60.648 -8.027 33.805 1.00 27.28 39 GLN B N 1
ATOM 3790 C CA . GLN B 2 39 ? -60.690 -6.886 34.714 1.00 28.92 39 GLN B CA 1
ATOM 3791 C C . GLN B 2 39 ? -61.742 -7.172 35.773 1.00 25.59 39 GLN B C 1
ATOM 3792 O O . GLN B 2 39 ? -62.934 -7.275 35.464 1.00 26.83 39 GLN B O 1
ATOM 3798 N N . ALA B 2 40 ? -61.291 -7.330 36.998 1.00 26.56 40 ALA B N 1
ATOM 3799 C CA . ALA B 2 40 ? -62.127 -7.574 38.165 1.00 28.23 40 ALA B CA 1
ATOM 3800 C C . ALA B 2 40 ? -62.533 -6.256 38.807 1.00 29.83 40 ALA B C 1
ATOM 3801 O O . ALA B 2 40 ? -61.845 -5.243 38.653 1.00 28.85 40 ALA B O 1
ATOM 3803 N N . PRO B 2 41 ? -63.650 -6.230 39.538 1.00 32.78 41 PRO B N 1
ATOM 3804 C CA . PRO B 2 41 ? -64.055 -4.987 40.212 1.00 33.64 41 PRO B CA 1
ATOM 3805 C C . PRO B 2 41 ? -62.934 -4.451 41.092 1.00 32.96 41 PRO B C 1
ATOM 3806 O O . PRO B 2 41 ? -62.303 -5.196 41.846 1.00 37.68 41 PRO B O 1
ATOM 3810 N N . GLY B 2 42 ? -62.648 -3.157 40.942 1.00 31.34 42 GLY B N 1
ATOM 3811 C CA . GLY B 2 42 ? -61.645 -2.490 41.744 1.00 35.06 42 GLY B CA 1
ATOM 3812 C C . GLY B 2 42 ? -60.207 -2.773 41.374 1.00 38.31 42 GLY B C 1
ATOM 3813 O O . GLY B 2 42 ? -59.301 -2.258 42.044 1.00 36.38 42 GLY B O 1
ATOM 3814 N N . LYS B 2 43 ? -59.957 -3.561 40.334 1.00 31.67 43 LYS B N 1
ATOM 3815 C CA . LYS B 2 43 ? -58.603 -3.925 39.958 1.00 34.39 43 LYS B CA 1
ATOM 3816 C C . LYS B 2 43 ? -58.336 -3.545 38.507 1.00 34.91 43 LYS B C 1
ATOM 3817 O O . LYS B 2 43 ? -59.256 -3.286 37.726 1.00 34.61 43 LYS B O 1
ATOM 3823 N N . GLU B 2 44 ? -57.054 -3.494 38.162 1.00 34.91 44 GLU B N 1
ATOM 3824 C CA . GLU B 2 44 ? -56.678 -3.142 36.807 1.00 34.03 44 GLU B CA 1
ATOM 3825 C C . GLU B 2 44 ? -56.781 -4.367 35.904 1.00 34.35 44 GLU B C 1
ATOM 3826 O O . GLU B 2 44 ? -56.719 -5.512 36.354 1.00 34.43 44 GLU B O 1
ATOM 3832 N N . ARG B 2 45 ? -56.963 -4.104 34.616 1.00 33.89 45 ARG B N 1
ATOM 3833 C CA . ARG B 2 45 ? -56.996 -5.167 33.626 1.00 33.93 45 ARG B CA 1
ATOM 3834 C C . ARG B 2 45 ? -55.677 -5.933 33.638 1.00 28.63 45 ARG B C 1
ATOM 3835 O O . ARG B 2 45 ? -54.599 -5.341 33.728 1.00 33.30 45 ARG B O 1
ATOM 3843 N N . GLU B 2 46 ? -55.759 -7.262 33.584 1.00 26.73 46 GLU B N 1
ATOM 3844 C CA . GLU B 2 46 ? -54.573 -8.093 33.751 1.00 26.12 46 GLU B CA 1
ATOM 3845 C C . GLU B 2 46 ? -54.554 -9.213 32.721 1.00 24.07 46 GLU B C 1
ATOM 3846 O O . GLU B 2 46 ? -55.595 -9.656 32.237 1.00 22.68 46 GLU B O 1
ATOM 3852 N N . PHE B 2 47 ? -53.346 -9.681 32.413 1.00 24.62 47 PHE B N 1
ATOM 3853 C CA . PHE B 2 47 ? -53.158 -10.775 31.467 1.00 23.87 47 PHE B CA 1
ATOM 3854 C C . PHE B 2 47 ? -53.701 -12.093 32.016 1.00 23.14 47 PHE B C 1
ATOM 3855 O O . PHE B 2 47 ? -53.564 -12.393 33.208 1.00 23.75 47 PHE B O 1
ATOM 3863 N N . VAL B 2 48 ? -54.321 -12.882 31.130 1.00 21.13 48 VAL B N 1
ATOM 3864 C CA . VAL B 2 48 ? -54.807 -14.218 31.463 1.00 21.84 48 VAL B CA 1
ATOM 3865 C C . VAL B 2 48 ? -54.055 -15.293 30.675 1.00 20.93 48 VAL B C 1
ATOM 3866 O O . VAL B 2 48 ? -53.470 -16.204 31.272 1.00 21.22 48 VAL B O 1
ATOM 3870 N N . ALA B 2 49 ? -54.077 -15.218 29.341 1.00 23.55 49 ALA B N 1
ATOM 3871 C CA . ALA B 2 49 ? -53.484 -16.267 28.511 1.00 20.90 49 ALA B CA 1
ATOM 3872 C C . ALA B 2 49 ? -53.333 -15.769 27.080 1.00 20.27 49 ALA B C 1
ATOM 3873 O O . ALA B 2 49 ? -54.077 -14.891 26.646 1.00 21.78 49 ALA B O 1
ATOM 3875 N N . ALA B 2 50 ? -52.385 -16.353 26.337 1.00 20.40 50 ALA B N 1
ATOM 3876 C CA . ALA B 2 50 ? -52.254 -16.005 24.929 1.00 19.35 50 ALA B CA 1
ATOM 3877 C C . ALA B 2 50 ? -51.627 -17.171 24.172 1.00 19.95 50 ALA B C 1
ATOM 3878 O O . ALA B 2 50 ? -50.994 -18.051 24.762 1.00 20.81 50 ALA B O 1
ATOM 3880 N N . ILE B 2 51 ? -51.826 -17.174 22.857 1.00 18.72 51 ILE B N 1
ATOM 3881 C CA . ILE B 2 51 ? -51.421 -18.304 22.029 1.00 19.22 51 ILE B CA 1
ATOM 3882 C C . ILE B 2 51 ? -50.897 -17.795 20.691 1.00 21.37 51 ILE B C 1
ATOM 3883 O O . ILE B 2 51 ? -51.477 -16.893 20.074 1.00 19.44 51 ILE B O 1
ATOM 3888 N N . SER B 2 52 ? -49.780 -18.374 20.249 1.00 19.75 52 SER B N 1
ATOM 3889 C CA . SER B 2 52 ? -49.176 -18.025 18.973 1.00 19.31 52 SER B CA 1
ATOM 3890 C C . SER B 2 52 ? -50.052 -18.469 17.795 1.00 18.61 52 SER B C 1
ATOM 3891 O O . SER B 2 52 ? -50.980 -19.270 17.936 1.00 19.84 52 SER B O 1
ATOM 3894 N N . TRP B 2 53 ? -49.713 -17.942 16.606 1.00 20.54 53 TRP B N 1
ATOM 3895 C CA . TRP B 2 53 ? -50.476 -18.216 15.388 1.00 19.11 53 TRP B CA 1
ATOM 3896 C C . TRP B 2 53 ? -50.643 -19.713 15.138 1.00 22.78 53 TRP B C 1
ATOM 3897 O O . TRP B 2 53 ? -51.753 -20.186 14.868 1.00 21.69 53 TRP B O 1
ATOM 3908 N N . SER B 2 54 ? -49.552 -20.479 15.212 1.00 19.13 54 SER B N 1
ATOM 3909 C CA . SER B 2 54 ? -49.604 -21.912 14.942 1.00 20.97 54 SER B CA 1
ATOM 3910 C C . SER B 2 54 ? -49.812 -22.764 16.181 1.00 23.53 54 SER B C 1
ATOM 3911 O O . SER B 2 54 ? -49.791 -23.995 16.074 1.00 23.56 54 SER B O 1
ATOM 3914 N N . GLY B 2 55 ? -50.032 -22.148 17.344 1.00 21.39 55 GLY B N 1
ATOM 3915 C CA . GLY B 2 55 ? -50.340 -22.887 18.554 1.00 20.54 55 GLY B CA 1
ATOM 3916 C C . GLY B 2 55 ? -49.158 -23.497 19.264 1.00 20.57 55 GLY B C 1
ATOM 3917 O O . GLY B 2 55 ? -49.350 -24.196 20.270 1.00 24.07 55 GLY B O 1
ATOM 3918 N N . GLY B 2 56 ? -47.933 -23.249 18.797 1.00 21.04 56 GLY B N 1
ATOM 3919 C CA . GLY B 2 56 ? -46.793 -23.850 19.464 1.00 22.78 56 GLY B CA 1
ATOM 3920 C C . GLY B 2 56 ? -46.422 -23.212 20.779 1.00 22.97 56 GLY B C 1
ATOM 3921 O O . GLY B 2 56 ? -45.772 -23.860 21.607 1.00 23.62 56 GLY B O 1
ATOM 3922 N N . THR B 2 57 ? -46.805 -21.956 20.989 1.00 20.64 57 THR B N 1
ATOM 3923 C CA . THR B 2 57 ? -46.457 -21.211 22.194 1.00 18.47 57 THR B CA 1
ATOM 3924 C C . THR B 2 57 ? -47.752 -20.803 22.880 1.00 21.34 57 THR B C 1
ATOM 3925 O O . THR B 2 57 ? -48.528 -20.019 22.325 1.00 19.97 57 THR B O 1
ATOM 3929 N N . LYS B 2 58 ? -47.982 -21.354 24.065 1.00 19.78 58 LYS B N 1
ATOM 3930 C CA . LYS B 2 58 ? -49.111 -20.994 24.921 1.00 20.97 58 LYS B CA 1
ATOM 3931 C C . LYS B 2 58 ? -48.562 -20.439 26.224 1.00 23.28 58 LYS B C 1
ATOM 3932 O O . LYS B 2 58 ? -47.673 -21.045 26.838 1.00 23.31 58 LYS B O 1
ATOM 3938 N N . LEU B 2 59 ? -49.081 -19.283 26.641 1.00 23.53 59 LEU B N 1
ATOM 3939 C CA . LEU B 2 59 ? -48.577 -18.566 27.802 1.00 21.70 59 LEU B CA 1
ATOM 3940 C C . LEU B 2 59 ? -49.740 -18.246 28.723 1.00 22.02 59 LEU B C 1
ATOM 3941 O O . LEU B 2 59 ? -50.799 -17.826 28.260 1.00 20.97 59 LEU B O 1
ATOM 3946 N N . TYR B 2 60 ? -49.540 -18.446 30.024 1.00 21.72 60 TYR B N 1
ATOM 3947 C CA . TYR B 2 60 ? -50.598 -18.270 31.009 1.00 22.34 60 TYR B CA 1
ATOM 3948 C C . TYR B 2 60 ? -50.114 -17.388 32.144 1.00 24.35 60 TYR B C 1
ATOM 3949 O O . TYR B 2 60 ? -48.956 -17.479 32.559 1.00 23.51 60 TYR B O 1
ATOM 3958 N N . ALA B 2 61 ? -51.017 -16.559 32.664 1.00 24.36 61 ALA B N 1
ATOM 3959 C CA . ALA B 2 61 ? -50.757 -15.893 33.930 1.00 23.39 61 ALA B CA 1
ATOM 3960 C C . ALA B 2 61 ? -50.612 -16.935 35.033 1.00 27.61 61 ALA B C 1
ATOM 3961 O O . ALA B 2 61 ? -51.262 -17.983 35.019 1.00 26.18 61 ALA B O 1
ATOM 3963 N N . ASP B 2 62 ? -49.735 -16.644 35.995 1.00 27.64 62 ASP B N 1
ATOM 3964 C CA . ASP B 2 62 ? -49.494 -17.590 37.082 1.00 28.98 62 ASP B CA 1
ATOM 3965 C C . ASP B 2 62 ? -50.768 -17.961 37.824 1.00 31.34 62 ASP B C 1
ATOM 3966 O O . ASP B 2 62 ? -50.877 -19.082 38.332 1.00 34.79 62 ASP B O 1
ATOM 3971 N N . SER B 2 63 ? -51.737 -17.041 37.897 1.00 27.54 63 SER B N 1
ATOM 3972 C CA . SER B 2 63 ? -52.946 -17.289 38.669 1.00 32.21 63 SER B CA 1
ATOM 3973 C C . SER B 2 63 ? -53.853 -18.327 38.025 1.00 34.02 63 SER B C 1
ATOM 3974 O O . SER B 2 63 ? -54.712 -18.887 38.714 1.00 30.91 63 SER B O 1
ATOM 3977 N N . VAL B 2 64 ? -53.700 -18.593 36.728 1.00 26.99 64 VAL B N 1
ATOM 3978 C CA . VAL B 2 64 ? -54.569 -19.536 36.038 1.00 28.75 64 VAL B CA 1
ATOM 3979 C C . VAL B 2 64 ? -53.813 -20.726 35.472 1.00 28.05 64 VAL B C 1
ATOM 3980 O O . VAL B 2 64 ? -54.444 -21.649 34.945 1.00 27.72 64 VAL B O 1
ATOM 3984 N N . LYS B 2 65 ? -52.487 -20.751 35.598 1.00 27.98 65 LYS B N 1
ATOM 3985 C CA . LYS B 2 65 ? -51.682 -21.824 35.029 1.00 28.18 65 LYS B CA 1
ATOM 3986 C C . LYS B 2 65 ? -52.090 -23.164 35.629 1.00 29.00 65 LYS B C 1
ATOM 3987 O O . LYS B 2 65 ? -52.223 -23.300 36.847 1.00 31.12 65 LYS B O 1
ATOM 3993 N N . GLY B 2 66 ? -52.319 -24.149 34.765 1.00 27.97 66 GLY B N 1
ATOM 3994 C CA . GLY B 2 66 ? -52.771 -25.446 35.210 1.00 31.15 66 GLY B CA 1
ATOM 3995 C C . GLY B 2 66 ? -54.265 -25.577 35.420 1.00 35.48 66 GLY B C 1
ATOM 3996 O O . GLY B 2 66 ? -54.742 -26.698 35.629 1.00 35.06 66 GLY B O 1
ATOM 3997 N N . ARG B 2 67 ? -55.019 -24.476 35.387 1.00 27.15 67 ARG B N 1
ATOM 3998 C CA . ARG B 2 67 ? -56.474 -24.535 35.415 1.00 28.78 67 ARG B CA 1
ATOM 3999 C C . ARG B 2 67 ? -57.127 -24.132 34.106 1.00 27.89 67 ARG B C 1
ATOM 4000 O O . ARG B 2 67 ? -58.194 -24.656 33.776 1.00 25.90 67 ARG B O 1
ATOM 4008 N N . PHE B 2 68 ? -56.543 -23.187 33.382 1.00 29.05 68 PHE B N 1
ATOM 4009 C CA . PHE B 2 68 ? -57.055 -22.743 32.095 1.00 23.56 68 PHE B CA 1
ATOM 4010 C C . PHE B 2 68 ? -56.211 -23.348 30.976 1.00 25.72 68 PHE B C 1
ATOM 4011 O O . PHE B 2 68 ? -55.004 -23.550 31.130 1.00 30.46 68 PHE B O 1
ATOM 4019 N N . THR B 2 69 ? -56.848 -23.613 29.837 1.00 23.13 69 THR B N 1
ATOM 4020 C CA . THR B 2 69 ? -56.163 -24.140 28.656 1.00 26.51 69 THR B CA 1
ATOM 4021 C C . THR B 2 69 ? -56.583 -23.327 27.439 1.00 25.46 69 THR B C 1
ATOM 4022 O O . THR B 2 69 ? -57.778 -23.222 27.142 1.00 25.06 69 THR B O 1
ATOM 4026 N N . ILE B 2 70 ? -55.610 -22.760 26.719 1.00 23.06 70 ILE B N 1
ATOM 4027 C CA . ILE B 2 70 ? -55.907 -21.973 25.525 1.00 22.15 70 ILE B CA 1
ATOM 4028 C C . ILE B 2 70 ? -55.599 -22.811 24.286 1.00 24.04 70 ILE B C 1
ATOM 4029 O O . ILE B 2 70 ? -54.665 -23.620 24.282 1.00 23.89 70 ILE B O 1
ATOM 4034 N N . SER B 2 71 ? -56.431 -22.670 23.257 1.00 22.92 71 SER B N 1
ATOM 4035 C CA . SER B 2 71 ? -56.259 -23.385 21.999 1.00 24.24 71 SER B CA 1
ATOM 4036 C C . SER B 2 71 ? -56.892 -22.542 20.908 1.00 22.04 71 SER B C 1
ATOM 4037 O O . SER B 2 71 ? -57.514 -21.516 21.182 1.00 24.25 71 SER B O 1
ATOM 4040 N N . ARG B 2 72 ? -56.694 -22.951 19.654 1.00 23.51 72 ARG B N 1
ATOM 4041 C CA . ARG B 2 72 ? -57.275 -22.186 18.562 1.00 21.86 72 ARG B CA 1
ATOM 4042 C C . ARG B 2 72 ? -57.552 -23.099 17.381 1.00 24.56 72 ARG B C 1
ATOM 4043 O O . ARG B 2 72 ? -56.976 -24.183 17.249 1.00 25.97 72 ARG B O 1
ATOM 4051 N N . ASP B 2 73 ? -58.472 -22.653 16.537 1.00 24.80 73 ASP B N 1
ATOM 4052 C CA . ASP B 2 73 ? -58.789 -23.332 15.284 1.00 28.07 73 ASP B CA 1
ATOM 4053 C C . ASP B 2 73 ? -58.796 -22.254 14.207 1.00 26.40 73 ASP B C 1
ATOM 4054 O O . ASP B 2 73 ? -59.773 -21.514 14.071 1.00 28.65 73 ASP B O 1
ATOM 4059 N N . ASN B 2 74 ? -57.708 -22.163 13.443 1.00 25.36 74 ASN B N 1
ATOM 4060 C CA . ASN B 2 74 ? -57.603 -21.076 12.476 1.00 25.97 74 ASN B CA 1
ATOM 4061 C C . ASN B 2 74 ? -58.570 -21.256 11.316 1.00 30.94 74 ASN B C 1
ATOM 4062 O O . ASN B 2 74 ? -58.968 -20.266 10.694 1.00 30.27 74 ASN B O 1
ATOM 4067 N N . ALA B 2 75 ? -58.953 -22.499 11.011 1.00 28.87 75 ALA B N 1
ATOM 4068 C CA . ALA B 2 75 ? -59.984 -22.726 10.005 1.00 30.64 75 ALA B CA 1
ATOM 4069 C C . ALA B 2 75 ? -61.300 -22.069 10.403 1.00 33.46 75 ALA B C 1
ATOM 4070 O O . ALA B 2 75 ? -62.084 -21.667 9.534 1.00 36.04 75 ALA B O 1
ATOM 4072 N N . LYS B 2 76 ? -61.553 -21.936 11.705 1.00 31.41 76 LYS B N 1
ATOM 4073 C CA . LYS B 2 76 ? -62.736 -21.263 12.220 1.00 33.23 76 LYS B CA 1
ATOM 4074 C C . LYS B 2 76 ? -62.452 -19.844 12.693 1.00 31.92 76 LYS B C 1
ATOM 4075 O O . LYS B 2 76 ? -63.368 -19.181 13.193 1.00 33.51 76 LYS B O 1
ATOM 4081 N N . ASN B 2 77 ? -61.210 -19.371 12.561 1.00 30.15 77 ASN B N 1
ATOM 4082 C CA . ASN B 2 77 ? -60.798 -18.043 13.029 1.00 29.81 77 ASN B CA 1
ATOM 4083 C C . ASN B 2 77 ? -61.117 -17.839 14.506 1.00 29.23 77 ASN B C 1
ATOM 4084 O O . ASN B 2 77 ? -61.423 -16.728 14.936 1.00 29.82 77 ASN B O 1
ATOM 4089 N N . THR B 2 78 ? -61.057 -18.906 15.298 1.00 28.18 78 THR B N 1
ATOM 4090 C CA . THR B 2 78 ? -61.514 -18.861 16.680 1.00 27.27 78 THR B CA 1
ATOM 4091 C C . THR B 2 78 ? -60.403 -19.293 17.626 1.00 27.27 78 THR B C 1
ATOM 4092 O O . THR B 2 78 ? -59.704 -20.278 17.363 1.00 28.20 78 THR B O 1
ATOM 4096 N N . VAL B 2 79 ? -60.243 -18.540 18.712 1.00 22.13 79 VAL B N 1
ATOM 4097 C CA . VAL B 2 79 ? -59.366 -18.883 19.830 1.00 23.24 79 VAL B CA 1
ATOM 4098 C C . VAL B 2 79 ? -60.252 -19.256 21.010 1.00 24.52 79 VAL B C 1
ATOM 4099 O O . VAL B 2 79 ? -61.228 -18.553 21.300 1.00 26.37 79 VAL B O 1
ATOM 4103 N N . TYR B 2 80 ? -59.916 -20.353 21.686 1.00 23.29 80 TYR B N 1
ATOM 4104 C CA . TYR B 2 80 ? -60.704 -20.891 22.787 1.00 24.28 80 TYR B CA 1
ATOM 4105 C C . TYR B 2 80 ? -59.954 -20.750 24.104 1.00 27.31 80 TYR B C 1
ATOM 4106 O O . TYR B 2 80 ? -58.736 -20.949 24.161 1.00 25.17 80 TYR B O 1
ATOM 4115 N N . LEU B 2 81 ? -60.691 -20.450 25.177 1.00 24.48 81 LEU B N 1
ATOM 4116 C CA . LEU B 2 81 ? -60.125 -20.444 26.526 1.00 24.28 81 LEU B CA 1
ATOM 4117 C C . LEU B 2 81 ? -60.972 -21.376 27.389 1.00 27.86 81 LEU B C 1
ATOM 4118 O O . LEU B 2 81 ? -62.079 -21.014 27.800 1.00 27.26 81 LEU B O 1
ATOM 4123 N N . GLN B 2 82 ? -60.459 -22.576 27.646 1.00 26.14 82 GLN B N 1
ATOM 4124 C CA . GLN B 2 82 ? -61.148 -23.546 28.494 1.00 27.19 82 GLN B CA 1
ATOM 4125 C C . GLN B 2 82 ? -60.802 -23.232 29.939 1.00 28.26 82 GLN B C 1
ATOM 4126 O O . GLN B 2 82 ? -59.646 -23.383 30.343 1.00 26.77 82 GLN B O 1
ATOM 4132 N N . MET B 2 83 ? -61.790 -22.792 30.724 1.00 26.98 83 MET B N 1
ATOM 4133 C CA . MET B 2 83 ? -61.562 -22.387 32.107 1.00 28.44 83 MET B CA 1
ATOM 4134 C C . MET B 2 83 ? -62.146 -23.449 33.024 1.00 28.27 83 MET B C 1
ATOM 4135 O O . MET B 2 83 ? -63.371 -23.575 33.133 1.00 29.78 83 MET B O 1
ATOM 4140 N N . ASN B 2 84 ? -61.273 -24.196 33.687 1.00 27.23 84 ASN B N 1
ATOM 4141 C CA . ASN B 2 84 ? -61.692 -25.249 34.602 1.00 31.42 84 ASN B CA 1
ATOM 4142 C C . ASN B 2 84 ? -61.327 -24.900 36.042 1.00 31.94 84 ASN B C 1
ATOM 4143 O O . ASN B 2 84 ? -60.460 -24.058 36.303 1.00 31.39 84 ASN B O 1
ATOM 4148 N N . THR B 2 85 ? -62.012 -25.560 36.982 1.00 31.85 85 THR B N 1
ATOM 4149 C CA . THR B 2 85 ? -61.815 -25.327 38.415 1.00 31.89 85 THR B CA 1
ATOM 4150 C C . THR B 2 85 ? -61.921 -23.840 38.741 1.00 31.26 85 THR B C 1
ATOM 4151 O O . THR B 2 85 ? -61.038 -23.246 39.362 1.00 33.94 85 THR B O 1
ATOM 4155 N N . LEU B 2 86 ? -63.001 -23.230 38.270 1.00 29.43 86 LEU B N 1
ATOM 4156 C CA . LEU B 2 86 ? -63.177 -21.798 38.443 1.00 31.91 86 LEU B CA 1
ATOM 4157 C C . LEU B 2 86 ? -63.342 -21.441 39.916 1.00 34.78 86 LEU B C 1
ATOM 4158 O O . LEU B 2 86 ? -63.916 -22.200 40.699 1.00 35.68 86 LEU B O 1
ATOM 4163 N N . LYS B 2 87 ? -62.815 -20.276 40.286 1.00 33.69 87 LYS B N 1
ATOM 4164 C CA . LYS B 2 87 ? -62.837 -19.763 41.646 1.00 34.19 87 LYS B CA 1
ATOM 4165 C C . LYS B 2 87 ? -63.574 -18.431 41.679 1.00 35.70 87 LYS B C 1
ATOM 4166 O O . LYS B 2 87 ? -63.701 -17.743 40.662 1.00 35.10 87 LYS B O 1
ATOM 4172 N N . ARG B 2 88 ? -64.044 -18.066 42.875 1.00 35.90 88 ARG B N 1
ATOM 4173 C CA . ARG B 2 88 ? -64.684 -16.769 43.062 1.00 35.57 88 ARG B CA 1
ATOM 4174 C C . ARG B 2 88 ? -63.813 -15.633 42.531 1.00 32.79 88 ARG B C 1
ATOM 4175 O O . ARG B 2 88 ? -64.311 -14.723 41.860 1.00 33.71 88 ARG B O 1
ATOM 4179 N N . GLU B 2 89 ? -62.509 -15.675 42.810 1.00 34.36 89 GLU B N 1
ATOM 4180 C CA . GLU B 2 89 ? -61.605 -14.618 42.366 1.00 34.83 89 GLU B CA 1
ATOM 4181 C C . GLU B 2 89 ? -61.400 -14.590 40.854 1.00 32.37 89 GLU B C 1
ATOM 4182 O O . GLU B 2 89 ? -60.751 -13.665 40.357 1.00 30.54 89 GLU B O 1
ATOM 4188 N N . ASP B 2 90 ? -61.911 -15.572 40.115 1.00 31.74 90 ASP B N 1
ATOM 4189 C CA . ASP B 2 90 ? -61.884 -15.490 38.657 1.00 27.60 90 ASP B CA 1
ATOM 4190 C C . ASP B 2 90 ? -63.011 -14.627 38.099 1.00 31.02 90 ASP B C 1
ATOM 4191 O O . ASP B 2 90 ? -63.081 -14.436 36.882 1.00 30.32 90 ASP B O 1
ATOM 4196 N N . THR B 2 91 ? -63.906 -14.114 38.950 1.00 29.66 91 THR B N 1
ATOM 4197 C CA . THR B 2 91 ? -64.957 -13.220 38.475 1.00 28.85 91 THR B CA 1
ATOM 4198 C C . THR B 2 91 ? -64.348 -11.943 37.899 1.00 27.65 91 THR B C 1
ATOM 4199 O O . THR B 2 91 ? -63.496 -11.310 38.529 1.00 30.46 91 THR B O 1
ATOM 4203 N N . ALA B 2 92 ? -64.778 -11.577 36.690 1.00 28.40 92 ALA B N 1
ATOM 4204 C CA . ALA B 2 92 ? -64.219 -10.443 35.959 1.00 29.28 92 ALA B CA 1
ATOM 4205 C C . ALA B 2 92 ? -64.937 -10.323 34.621 1.00 24.35 92 ALA B C 1
ATOM 4206 O O . ALA B 2 92 ? -65.637 -11.239 34.181 1.00 25.58 92 ALA B O 1
ATOM 4208 N N . VAL B 2 93 ? -64.736 -9.187 33.968 1.00 26.60 93 VAL B N 1
ATOM 4209 C CA . VAL B 2 93 ? -65.040 -9.062 32.550 1.00 24.37 93 VAL B CA 1
ATOM 4210 C C . VAL B 2 93 ? -63.812 -9.558 31.796 1.00 24.22 93 VAL B C 1
ATOM 4211 O O . VAL B 2 93 ? -62.699 -9.088 32.042 1.00 26.30 93 VAL B O 1
ATOM 4215 N N . TYR B 2 94 ? -64.005 -10.543 30.928 1.00 25.71 94 TYR B N 1
ATOM 4216 C CA . TYR B 2 94 ? -62.913 -11.119 30.151 1.00 23.77 94 TYR B CA 1
ATOM 4217 C C . TYR B 2 94 ? -62.900 -10.502 28.764 1.00 26.36 94 TYR B C 1
ATOM 4218 O O . TYR B 2 94 ? -63.930 -10.475 28.088 1.00 26.04 94 TYR B O 1
ATOM 4227 N N . TYR B 2 95 ? -61.733 -10.022 28.341 1.00 22.90 95 TYR B N 1
ATOM 4228 C CA . TYR B 2 95 ? -61.563 -9.383 27.044 1.00 23.10 95 TYR B CA 1
ATOM 4229 C C . TYR B 2 95 ? -60.678 -10.251 26.167 1.00 23.74 95 TYR B C 1
ATOM 4230 O O . TYR B 2 95 ? -59.587 -10.650 26.586 1.00 24.37 95 TYR B O 1
ATOM 4239 N N . CYS B 2 96 ? -61.109 -10.497 24.943 1.00 23.50 96 CYS B N 1
ATOM 4240 C CA . CYS B 2 96 ? -60.133 -11.107 24.057 1.00 23.12 96 CYS B CA 1
ATOM 4241 C C . CYS B 2 96 ? -59.381 -10.013 23.308 1.00 26.08 96 CYS B C 1
ATOM 4242 O O . CYS B 2 96 ? -59.817 -8.863 23.224 1.00 26.33 96 CYS B O 1
ATOM 4245 N N . ALA B 2 97 ? -58.189 -10.358 22.841 1.00 22.37 97 ALA B N 1
ATOM 4246 C CA . ALA B 2 97 ? -57.319 -9.359 22.249 1.00 20.98 97 ALA B CA 1
ATOM 4247 C C . ALA B 2 97 ? -56.501 -10.040 21.167 1.00 23.31 97 ALA B C 1
ATOM 4248 O O . ALA B 2 97 ? -56.467 -11.268 21.077 1.00 23.32 97 ALA B O 1
ATOM 4250 N N . ALA B 2 98 ? -55.856 -9.230 20.331 1.00 23.52 98 ALA B N 1
ATOM 4251 C CA . ALA B 2 98 ? -55.002 -9.784 19.285 1.00 22.95 98 ALA B CA 1
ATOM 4252 C C . ALA B 2 98 ? -53.815 -8.876 19.032 1.00 24.26 98 ALA B C 1
ATOM 4253 O O . ALA B 2 98 ? -53.906 -7.650 19.115 1.00 23.75 98 ALA B O 1
ATOM 4255 N N . ARG B 2 99 ? -52.706 -9.511 18.669 1.00 23.46 99 ARG B N 1
ATOM 4256 C CA . ARG B 2 99 ? -51.446 -8.859 18.354 1.00 23.90 99 ARG B CA 1
ATOM 4257 C C . ARG B 2 99 ? -50.970 -9.488 17.056 1.00 22.73 99 ARG B C 1
ATOM 4258 O O . ARG B 2 99 ? -50.970 -10.717 16.941 1.00 23.06 99 ARG B O 1
ATOM 4266 N N . ARG B 2 100 ? -50.621 -8.656 16.068 1.00 23.69 100 ARG B N 1
ATOM 4267 C CA . ARG B 2 100 ? -50.236 -9.188 14.758 1.00 25.95 100 ARG B CA 1
ATOM 4268 C C . ARG B 2 100 ? -48.882 -9.890 14.815 1.00 23.59 100 ARG B C 1
ATOM 4269 O O . ARG B 2 100 ? -48.752 -11.034 14.364 1.00 23.09 100 ARG B O 1
ATOM 4273 N N . ILE B 2 101 ? -47.862 -9.217 15.360 1.00 21.03 101 ILE B N 1
ATOM 4274 C CA . ILE B 2 101 ? -46.522 -9.802 15.417 1.00 25.67 101 ILE B CA 1
ATOM 4275 C C . ILE B 2 101 ? -46.555 -11.082 16.236 1.00 22.02 101 ILE B C 1
ATOM 4276 O O . ILE B 2 101 ? -47.109 -11.117 17.345 1.00 20.88 101 ILE B O 1
ATOM 4281 N N . ASN B 2 102 ? -45.970 -12.152 15.684 1.00 19.25 102 ASN B N 1
ATOM 4282 C CA . ASN B 2 102 ? -46.112 -13.493 16.253 1.00 19.43 102 ASN B CA 1
ATOM 4283 C C . ASN B 2 102 ? -45.111 -13.671 17.396 1.00 22.01 102 ASN B C 1
ATOM 4284 O O . ASN B 2 102 ? -44.162 -14.459 17.348 1.00 22.56 102 ASN B O 1
ATOM 4289 N N . GLU B 2 103 ? -45.386 -12.940 18.467 1.00 19.92 103 GLU B N 1
ATOM 4290 C CA . GLU B 2 103 ? -44.558 -12.909 19.661 1.00 20.41 103 GLU B CA 1
ATOM 4291 C C . GLU B 2 103 ? -45.531 -12.797 20.822 1.00 20.80 103 GLU B C 1
ATOM 4292 O O . GLU B 2 103 ? -46.317 -11.846 20.866 1.00 21.33 103 GLU B O 1
ATOM 4298 N N . VAL B 2 104 ? -45.539 -13.793 21.706 1.00 17.41 104 VAL B N 1
ATOM 4299 C CA . VAL B 2 104 ? -46.601 -13.950 22.700 1.00 19.69 104 VAL B CA 1
ATOM 4300 C C . VAL B 2 104 ? -46.166 -13.193 23.950 1.00 21.35 104 VAL B C 1
ATOM 4301 O O . VAL B 2 104 ? -45.340 -13.673 24.730 1.00 21.40 104 VAL B O 1
ATOM 4305 N N . LEU B 2 105 ? -46.727 -11.997 24.132 1.00 20.60 105 LEU B N 1
ATOM 4306 C CA . LEU B 2 105 ? -46.399 -11.090 25.223 1.00 22.25 105 LEU B CA 1
ATOM 4307 C C . LEU B 2 105 ? -47.548 -11.042 26.225 1.00 25.64 105 LEU B C 1
ATOM 4308 O O . LEU B 2 105 ? -48.670 -11.460 25.935 1.00 24.42 105 LEU B O 1
ATOM 4313 N N . THR B 2 106 ? -47.246 -10.551 27.428 1.00 24.21 106 THR B N 1
ATOM 4314 C CA . THR B 2 106 ? -48.223 -10.504 28.517 1.00 22.11 106 THR B CA 1
ATOM 4315 C C . THR B 2 106 ? -48.693 -9.088 28.808 1.00 27.32 106 THR B C 1
ATOM 4316 O O . THR B 2 106 ? -49.421 -8.878 29.779 1.00 24.73 106 THR B O 1
ATOM 4320 N N . THR B 2 107 ? -48.286 -8.118 27.999 1.00 25.57 107 THR B N 1
ATOM 4321 C CA . THR B 2 107 ? -48.508 -6.706 28.273 1.00 30.53 107 THR B CA 1
ATOM 4322 C C . THR B 2 107 ? -49.646 -6.183 27.401 1.00 29.57 107 THR B C 1
ATOM 4323 O O . THR B 2 107 ? -49.575 -6.269 26.171 1.00 32.83 107 THR B O 1
ATOM 4327 N N . ALA B 2 108 ? -50.676 -5.631 28.042 1.00 32.60 108 ALA B N 1
ATOM 4328 C CA . ALA B 2 108 ? -51.807 -5.063 27.308 1.00 27.55 108 ALA B CA 1
ATOM 4329 C C . ALA B 2 108 ? -51.420 -4.036 26.245 1.00 26.83 108 ALA B C 1
ATOM 4330 O O . ALA B 2 108 ? -52.050 -4.045 25.174 1.00 27.24 108 ALA B O 1
ATOM 4332 N N . PRO B 2 109 ? -50.442 -3.139 26.449 1.00 27.93 109 PRO B N 1
ATOM 4333 C CA . PRO B 2 109 ? -50.095 -2.183 25.381 1.00 29.20 109 PRO B CA 1
ATOM 4334 C C . PRO B 2 109 ? -49.575 -2.835 24.110 1.00 33.15 109 PRO B C 1
ATOM 4335 O O . PRO B 2 109 ? -49.490 -2.160 23.075 1.00 34.17 109 PRO B O 1
ATOM 4339 N N . ASP B 2 110 ? -49.230 -4.113 24.145 1.00 31.65 110 ASP B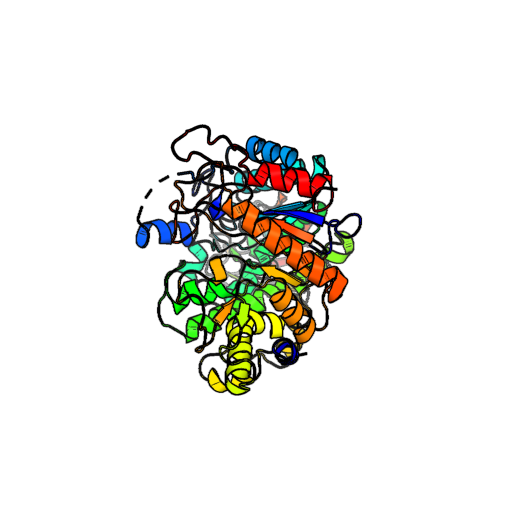 N 1
ATOM 4340 C CA . ASP B 2 110 ? -48.680 -4.781 22.976 1.00 29.71 110 ASP B CA 1
ATOM 4341 C C . ASP B 2 110 ? -49.738 -5.475 22.131 1.00 29.94 110 ASP B C 1
ATOM 4342 O O . ASP B 2 110 ? -49.394 -6.062 21.096 1.00 27.96 110 ASP B O 1
ATOM 4347 N N . TYR B 2 111 ? -51.008 -5.394 22.529 1.00 28.34 111 TYR B N 1
ATOM 4348 C CA . TYR B 2 111 ? -52.138 -5.906 21.761 1.00 27.71 111 TYR B CA 1
ATOM 4349 C C . TYR B 2 111 ? -52.904 -4.708 21.221 1.00 31.15 111 TYR B C 1
ATOM 4350 O O . TYR B 2 111 ? -53.332 -3.850 21.997 1.00 31.62 111 TYR B O 1
ATOM 4359 N N . ASP B 2 112 ? -53.057 -4.631 19.900 1.00 31.20 112 ASP B N 1
ATOM 4360 C CA . ASP B 2 112 ? -53.704 -3.472 19.300 1.00 35.25 112 ASP B CA 1
ATOM 4361 C C . ASP B 2 112 ? -55.122 -3.733 18.828 1.00 27.77 112 ASP B C 1
ATOM 4362 O O . ASP B 2 112 ? -55.755 -2.816 18.299 1.00 31.95 112 ASP B O 1
ATOM 4367 N N . PHE B 2 113 ? -55.637 -4.943 19.001 1.00 27.16 113 PHE B N 1
ATOM 4368 C CA . PHE B 2 113 ? -57.027 -5.253 18.701 1.00 26.75 113 PHE B CA 1
ATOM 4369 C C . PHE B 2 113 ? -57.678 -5.847 19.935 1.00 27.54 113 PHE B C 1
ATOM 4370 O O . PHE B 2 113 ? -57.119 -6.752 20.555 1.00 23.96 113 PHE B O 1
ATOM 4378 N N . TRP B 2 114 ? -58.864 -5.348 20.277 1.00 26.12 114 TRP B N 1
ATOM 4379 C CA . TRP B 2 114 ? -59.544 -5.749 21.497 1.00 26.25 114 TRP B CA 1
ATOM 4380 C C . TRP B 2 114 ? -61.012 -6.013 21.208 1.00 28.19 114 TRP B C 1
ATOM 4381 O O . TRP B 2 114 ? -61.597 -5.418 20.300 1.00 26.75 114 TRP B O 1
ATOM 4392 N N . GLY B 2 115 ? -61.597 -6.916 21.995 1.00 27.20 115 GLY B N 1
ATOM 4393 C CA . GLY B 2 115 ? -63.021 -7.168 21.962 1.00 28.99 115 GLY B CA 1
ATOM 4394 C C . GLY B 2 115 ? -63.786 -6.250 22.902 1.00 31.14 115 GLY B C 1
ATOM 4395 O O . GLY B 2 115 ? -63.255 -5.286 23.457 1.00 28.56 115 GLY B O 1
ATOM 4396 N N . GLN B 2 116 ? -65.069 -6.575 23.083 1.00 29.40 116 GLN B N 1
ATOM 4397 C CA . GLN B 2 116 ? -65.963 -5.779 23.918 1.00 30.93 116 GLN B CA 1
ATOM 4398 C C . GLN B 2 116 ? -65.999 -6.240 25.369 1.00 32.03 116 GLN B C 1
ATOM 4399 O O . GLN B 2 116 ? -66.404 -5.461 26.244 1.00 38.79 116 GLN B O 1
ATOM 4401 N N . GLY B 2 117 ? -65.596 -7.470 25.645 1.00 29.17 117 GLY B N 1
ATOM 4402 C CA . GLY B 2 117 ? -65.649 -8.004 26.992 1.00 31.45 117 GLY B CA 1
ATOM 4403 C C . GLY B 2 117 ? -66.865 -8.889 27.206 1.00 33.86 117 GLY B C 1
ATOM 4404 O O . GLY B 2 117 ? -67.926 -8.698 26.600 1.00 36.93 117 GLY B O 1
ATOM 4405 N N . THR B 2 118 ? -66.707 -9.891 28.068 1.00 30.45 118 THR B N 1
ATOM 4406 C CA . THR B 2 118 ? -67.822 -10.747 28.453 1.00 32.27 118 THR B CA 1
ATOM 4407 C C . THR B 2 118 ? -67.742 -11.009 29.948 1.00 32.06 118 THR B C 1
ATOM 4408 O O . THR B 2 118 ? -66.679 -11.352 30.474 1.00 28.06 118 THR B O 1
ATOM 4412 N N . GLN B 2 119 ? -68.862 -10.823 30.639 1.00 27.89 119 GLN B N 1
ATOM 4413 C CA . GLN B 2 119 ? -68.866 -11.020 32.077 1.00 29.04 119 GLN B CA 1
ATOM 4414 C C . GLN B 2 119 ? -68.797 -12.503 32.396 1.00 29.78 119 GLN B C 1
ATOM 4415 O O . GLN B 2 119 ? -69.491 -13.321 31.782 1.00 33.06 119 GLN B O 1
ATOM 4421 N N . VAL B 2 120 ? -67.932 -12.850 33.341 1.00 28.68 120 VAL B N 1
ATOM 4422 C CA . VAL B 2 120 ? -67.875 -14.180 33.929 1.00 31.39 120 VAL B CA 1
ATOM 4423 C C . VAL B 2 120 ? -68.028 -13.998 35.430 1.00 29.06 120 VAL B C 1
ATOM 4424 O O . VAL B 2 120 ? -67.273 -13.237 36.048 1.00 30.77 120 VAL B O 1
ATOM 4428 N N . THR B 2 121 ? -69.014 -14.669 36.012 1.00 34.37 121 THR B N 1
ATOM 4429 C CA . THR B 2 121 ? -69.282 -14.571 37.442 1.00 31.65 121 THR B CA 1
ATOM 4430 C C . THR B 2 121 ? -69.230 -15.969 38.033 1.00 32.39 121 THR B C 1
ATOM 4431 O O . THR B 2 121 ? -69.945 -16.865 37.571 1.00 37.05 121 THR B O 1
ATOM 4435 N N . VAL B 2 122 ? -68.384 -16.153 39.045 1.00 32.96 122 VAL B N 1
ATOM 4436 C CA . VAL B 2 122 ? -68.228 -17.426 39.743 1.00 33.22 122 VAL B CA 1
ATOM 4437 C C . VAL B 2 122 ? -68.741 -17.252 41.169 1.00 39.80 122 VAL B C 1
ATOM 4438 O O . VAL B 2 122 ? -68.263 -16.382 41.908 1.00 36.24 122 VAL B O 1
ATOM 4442 N N . SER B 2 123 ? -69.686 -18.094 41.561 1.00 42.89 123 SER B N 1
ATOM 4443 C CA . SER B 2 123 ? -70.321 -17.994 42.868 1.00 46.11 123 SER B CA 1
ATOM 4444 C C . SER B 2 123 ? -69.572 -18.878 43.869 1.00 48.90 123 SER B C 1
ATOM 4445 O O . SER B 2 123 ? -68.414 -19.239 43.650 1.00 51.96 123 SER B O 1
ATOM 4448 N N . SER B 2 124 ? -70.216 -19.233 44.978 1.00 56.53 124 SER B N 1
ATOM 4449 C CA . SER B 2 124 ? -69.591 -20.102 45.969 1.00 56.10 124 SER B CA 1
ATOM 4450 C C . SER B 2 124 ? -70.544 -21.205 46.420 1.00 59.49 124 SER B C 1
ATOM 4451 O O . SER B 2 124 ? -70.116 -22.307 46.772 1.00 64.07 124 SER B O 1
#

Secondary structure (DSSP, 8-state):
-TTGGGGGG-----BPSTT-EEEEE--HHHH---TTGGGPPPBHHHHHHHHH---TT-TTT-HHHHHHHHHHHT-SEEEEE--HHHHSTTSSSSS--HHHHHHHHHHHHHHHHTTPEEEEEEESS--BHHHHHHH-GGGSTHHHHHHHHHHHHHHHHHTTT--EEEEEE-HHHHHIIIIIB--STT--BS-HHHHHHHHHHHHHHHHHHHHHIIIIIHHHH--EEEEEEE--EEE-SSTT-HHHHHHHHHHHIIIIIHHHHHHHSSSS--HHHHHHTTTTSPPPPHHHHHHHTT--SSEEEEESGGGTSSGGGS--TTSEEE--HHHHHHHHHHHTTS--EEEEEE---EETT--S--HHHHHHHHHHHHHHHHHHHHH---EEEEEEE-SB----GGGTTSEE--SEE--TTSTT---EEPHHHHHHHHHHHHTBS--/-EEEE--EEE-TT--EEEEEEE-----EEEEEEE-TTS--EEEEEE-TTSS-EEE-TTTTTTEEEEEEGGGTEEEEEE-S--GGG-EEEEEEEESSS-----GGG--EE---EEEEE--

Organism: Homo sapiens (NCBI:txid9606)

Radius of gyration: 25.37 Å; Cα contacts (8 Å, |Δi|>4): 1276; chains: 2; bounding box: 70×53×70 Å

InterPro domains:
  IPR001360 Glycoside hydrolase family 1 [PF00232] (78-373)
  IPR001360 Glycoside hydrolase family 1 [PF00232] (391-508)
  IPR001360 Glycoside hydrolase family 1 [PF00232] (519-966)
  IPR001360 Glycoside hydrolase family 1 [PR00131] (140-154)
  IPR001360 Glycoside hydrolase family 1 [PR00131] (412-420)
  IPR001360 Glycoside hydrolase family 1 [PR00131] (451-468)
  IPR001360 Glycoside hydrolase family 1 [PR00131] (475-487)
  IPR001360 Glycoside hydrolase family 1 [PTHR10353] (81-509)
  IPR017853 Glycoside hydrolase superfamily [SSF51445] (69-504)
  IPR017853 Glycoside hydrolase superfamily [SSF51445] (517-962)

GO terms:
  GO:0017134 fibroblast growth factor binding (F, IPI)
  GO:0005886 plasma membrane (C, TAS)
  GO:0005515 protein binding (F, IPI)
  GO:0005104 fibroblast growth factor receptor binding (F, IPI)

Nearest PDB structures (foldseek):
  5vak-assembly1_A  TM=1.002E+00  e=7.184E-93  Homo sapiens
  5vaq-assembly1_A  TM=9.991E-01  e=5.009E-84  Homo sapiens
  5van-assembly1_A  TM=9.961E-01  e=4.055E-83  Homo sapiens
  5wi9-assembly2_B  TM=9.989E-01  e=1.121E-79  Homo sapiens
  6nfj-assembly1_A  TM=9.940E-01  e=6.895E-79  Homo sapiens

Solvent-accessible surface area: 21390 Å² total; per-residue (Å²): 148,67,34,63,0,128,71,43,15,134,143,142,45,60,56,6,51,181,138,15,32,7,0,0,0,2,1,3,29,5,7,8,16,20,128,136,96,58,51,14,5,55,0,10,1,19,91,6,57,84,79,95,39,156,69,10,0,18,1,22,87,37,24,120,52,6,1,70,4,0,71,65,2,40,8,47,0,7,0,6,2,0,2,0,0,0,0,1,35,80,0,49,0,28,100,10,19,74,111,0,38,105,22,0,26,60,7,0,74,12,0,70,145,74,136,11,68,2,0,0,0,0,2,2,7,3,0,0,30,38,2,24,128,151,54,14,0,4,75,43,90,60,0,21,52,5,0,3,1,0,0,0,3,0,0,39,55,0,0,105,54,0,58,44,0,0,0,0,1,0,0,8,0,13,0,62,2,0,2,17,28,5,50,8,6,33,11,51,140,46,53,83,56,14,0,16,45,0,0,14,6,0,0,47,0,0,2,82,0,29,52,7,0,55,85,38,8,52,86,106,5,158,4,76,0,0,0,0,3,2,0,0,0,0,55,25,95,139,92,96,41,110,52,3,20,110,88,0,8,49,0,0,16,30,1,1,0,0,2,0,4,0,0,28,25,82,0,13,2,5,127,41,14,89,76,89,41,139,110,34,10,35,128,4,55,132,74,44,47,49,86,9,123,48,0,22,35,4,0,0,0,2,0,2,5,29,1,22,95,19,129,73,0,13,53,73,68,61,17,86,51,16,61,40,0,61,45,0,0,18,0,0,42,60,2,7,76,55,24,92,0,0,0,0,1,1,12,62,61,13,58,27,201,52,94,53,136,3,84,86,27,39,144,31,15,66,51,4,0,9,37,0,1,35,0,22,128,87,27,127,4,110,9,27,0,1,0,1,7,3,0,1,0,2,12,5,3,42,30,30,79,84,26,19,11,3,7,4,21,0,52,43,150,29,183,99,16,67,19,95,44,2,37,2,0,96,48,0,78,50,5,27,140,48,27,1,9,82,149,97,16,93,21,59,38,28,34,144,26,65,50,50,21,61,32,132,0,22,6,42,23,84,127,99,2,28,0,2,1,0,2,16,66,17,115,93,120,133,79,64,22,0,0,0,1,0,32,15,22,20,4,88,49,34,19,141,66,0,133,77,36,4,71,0,44,36,55,51,100,124,62,16,4,33,0,58,0,54,76,2,87,87,117,1,29,1,42,0,43,0,2,4,26,80,59,0,17,1,25,66,67,32,117,46,6,111,99,70,16,93,22,23,89,0,43,1,56,138

B-factor: mean 26.56, std 7.88, range [13.46, 65.89]

Foldseek 3Di:
DAPQLLCLLVLPDFFFPPPFAEAAEDECQWAQACQCPLNQAAFLLNVCCVPPHPCWLNCLPPVVLLLVLCVLLVGQAYEYEQQQSQQVVLLAPDPGRVSSLVSVVVSLVSCVVVNRAYAYEHEELGHRVNCCVPAVALLHLVVLVSLLNSLVVCCVSCLLSHQHYAHYAAQLCSLCCCADPLQFPPRHHHPLLSSQSSLVSSLSSLLVNLVVCVPPRCVPSVHWYAHEHEAWAFHFPDSVDVVSSVLRSVQCLVRRQQRCCLALNQNFRRPVCCPVVVVRHDGQDPVNSVSSYPSGQFHEYEQECCNPPDPSSTDNSPTGTDSQVLSVLSSCCRNRVQTAYEDNEDFYKAFLVDFFAPVVRVVRVQNNVSSVRCSCPVVVRRYRYYYYPHQEFTQDGNCGNRIGRHQFGFDPVDPVRRTHGHPVSVVSSVCVVSNGHDD/DKEKDWADEDEAQAKTKIKIADDDQFKKKFKWWADPPGDIFGAWIAFRVRPDIDGDPVQPPQWDWDADVVRNMIMIIGGNDHQVVWTWMKMFIANPRDDDGDPVRTDGIYDTDTHGYDD

Sequence (558 aa):
FSGDGRAIWSFLYDTFPKNFFWGIGTGALQVEGSWKKDGKGPSIWDHFIHTHLKGSSDSYIFLEKDLSALDFIGVSFYQFSISWPRLFPDGIVTVANAKGLQYYSTLLDALVLRNIEPIVTLYHWDLPLALQEKYGGWKNDTIIDIFNDYATYCFQMFGDRVKYWITIHNPYLVAWHGYGTGMHAPGEKGNLAAVYTVGHNLIKAHSKVWHNYNTHFRPHQKGWLSITLGSHWIEPNRSENTMDIFKCQQSMVSVLGWFANPIHGDGDYPEGMRKKLFSVLPIFSEAEKHEMRGTADFFAFSFGPNNFKPLNTMAKMGQNVSLNLREALNWIKLEYNNPRILIAENGWFTDSRVKTEDTTAIYMMKNFLSQVLQAIRLDEIRVFGYTAWSLLDGFEWQDAYTIRRGLFYVDFNSKQKERKPKSSAHYYKQIIRENGFSLQLVESGGGLVQAGGSLRLSCAASQSPYVGGWFRQAPGKEREFVAAISWSGGTKLYADSVKGRFTISRDNAKNTVYLQMNTLKREDTAVYYCAARRINEVLTTAPDYDFWGQGTQVTVSS

CATH classification: 3.20.20.80